Protein AF-S3IH29-F1 (afdb_monomer)

Structure (mmCIF, N/CA/C/O backbone):
data_AF-S3IH29-F1
#
_entry.id   AF-S3IH29-F1
#
loop_
_atom_site.group_PDB
_atom_site.id
_atom_site.type_symbol
_atom_site.label_atom_id
_atom_site.label_alt_id
_atom_site.label_comp_id
_atom_site.label_asym_id
_atom_site.label_entity_id
_atom_site.label_seq_id
_atom_site.pdbx_PDB_ins_code
_atom_site.Cartn_x
_atom_site.Cartn_y
_atom_site.Cartn_z
_atom_site.occupancy
_atom_site.B_iso_or_equiv
_atom_site.auth_seq_id
_atom_site.auth_comp_id
_atom_site.auth_asym_id
_atom_site.auth_atom_id
_atom_site.pdbx_PDB_model_num
ATOM 1 N N . MET A 1 1 ? -9.102 35.732 -25.781 1.00 63.81 1 MET A N 1
ATOM 2 C CA . MET A 1 1 ? -8.458 37.047 -25.904 1.00 63.81 1 MET A CA 1
ATOM 3 C C . MET A 1 1 ? -8.592 37.808 -24.612 1.00 63.81 1 MET A C 1
ATOM 5 O O . MET A 1 1 ? -9.681 38.266 -24.286 1.00 63.81 1 MET A O 1
ATOM 9 N N . ASP A 1 2 ? -7.473 37.932 -23.915 1.00 75.19 2 ASP A N 1
ATOM 10 C CA . ASP A 1 2 ? -7.326 38.825 -22.772 1.00 75.19 2 ASP A CA 1
ATOM 11 C C . ASP A 1 2 ? -6.662 40.125 -23.236 1.00 75.19 2 ASP A C 1
ATOM 13 O O . ASP A 1 2 ? -6.016 40.167 -24.288 1.00 75.19 2 ASP A O 1
ATOM 17 N N . THR A 1 3 ? -6.851 41.207 -22.480 1.00 81.62 3 THR A N 1
ATOM 18 C CA . THR A 1 3 ? -6.328 42.535 -22.833 1.00 81.62 3 THR A CA 1
ATOM 19 C C . THR A 1 3 ? -5.625 43.159 -21.639 1.00 81.62 3 THR A C 1
ATOM 21 O O . THR A 1 3 ? -6.224 43.286 -20.576 1.00 81.62 3 THR A O 1
ATOM 24 N N . ILE A 1 4 ? -4.378 43.591 -21.826 1.00 70.81 4 ILE A N 1
ATOM 25 C CA . ILE A 1 4 ? -3.686 44.472 -20.876 1.00 70.81 4 ILE A CA 1
ATOM 26 C C . ILE A 1 4 ? -3.813 45.898 -21.407 1.00 70.81 4 ILE A C 1
ATOM 28 O O . ILE A 1 4 ? -3.369 46.170 -22.523 1.00 70.81 4 ILE A O 1
ATOM 32 N N . THR A 1 5 ? -4.425 46.789 -20.630 1.00 84.56 5 THR A N 1
ATOM 33 C CA . THR A 1 5 ? -4.609 48.210 -20.967 1.00 84.56 5 THR A CA 1
ATOM 34 C C . THR A 1 5 ? -3.599 49.094 -20.232 1.00 84.56 5 THR A C 1
ATOM 36 O O . THR A 1 5 ? -2.831 48.618 -19.396 1.00 84.56 5 THR A O 1
ATOM 39 N N . ASP A 1 6 ? -3.581 50.386 -20.566 1.00 80.25 6 ASP A N 1
ATOM 40 C CA . ASP A 1 6 ? -2.827 51.430 -19.851 1.00 80.25 6 ASP A CA 1
ATOM 41 C C . ASP A 1 6 ? -1.300 51.241 -19.817 1.00 80.25 6 ASP A C 1
ATOM 43 O O . ASP A 1 6 ? -0.602 51.741 -18.933 1.00 80.25 6 ASP A O 1
ATOM 47 N N . ILE A 1 7 ? -0.739 50.556 -20.816 1.00 80.56 7 ILE A N 1
ATOM 48 C CA . ILE A 1 7 ? 0.702 50.313 -20.894 1.00 80.56 7 ILE A CA 1
ATOM 49 C C . ILE A 1 7 ? 1.407 51.586 -21.373 1.00 80.56 7 ILE A C 1
ATOM 51 O O . ILE A 1 7 ? 1.210 52.039 -22.500 1.00 80.56 7 ILE A O 1
ATOM 55 N N . GLY A 1 8 ? 2.279 52.154 -20.542 1.00 79.81 8 GLY A N 1
ATOM 56 C CA . GLY A 1 8 ? 3.099 53.305 -20.925 1.00 79.81 8 GLY A CA 1
ATOM 57 C C . GLY A 1 8 ? 4.077 52.988 -22.067 1.00 79.81 8 GLY A C 1
ATOM 58 O O . GLY A 1 8 ? 4.602 51.878 -22.174 1.00 79.81 8 GLY A O 1
ATOM 59 N N . LYS A 1 9 ? 4.379 53.986 -22.908 1.00 80.19 9 LYS A N 1
ATOM 60 C CA . LYS A 1 9 ? 5.232 53.840 -24.106 1.00 80.19 9 LYS A CA 1
ATOM 61 C C . LYS A 1 9 ? 6.611 53.223 -23.838 1.00 80.19 9 LYS A C 1
ATOM 63 O O . LYS A 1 9 ? 7.104 52.450 -24.653 1.00 80.19 9 LYS A O 1
ATOM 68 N N . THR A 1 10 ? 7.230 53.536 -22.702 1.00 78.81 10 THR A N 1
ATOM 69 C CA . THR A 1 10 ? 8.535 52.981 -22.297 1.00 78.81 10 THR A CA 1
ATOM 70 C C . THR A 1 10 ? 8.442 51.549 -21.765 1.00 78.81 10 THR A C 1
ATOM 72 O O . THR A 1 10 ? 9.434 50.825 -21.789 1.00 78.81 10 THR A O 1
ATOM 75 N N . SER A 1 11 ? 7.259 51.116 -21.326 1.00 68.38 11 SER A N 1
ATOM 76 C CA . SER A 1 11 ? 7.006 49.789 -20.751 1.00 68.38 11 SER A CA 1
ATOM 77 C C . SER A 1 11 ? 6.517 48.770 -21.782 1.00 68.38 11 SER A C 1
ATOM 79 O O . SER A 1 11 ? 6.642 47.568 -21.549 1.00 68.38 11 SER A O 1
ATOM 81 N N . LEU A 1 12 ? 6.011 49.226 -22.935 1.00 79.38 12 LEU A N 1
ATOM 82 C CA . LEU A 1 12 ? 5.439 48.362 -23.972 1.00 79.38 12 LEU A CA 1
ATOM 83 C C . LEU A 1 12 ? 6.404 47.260 -24.425 1.00 79.38 12 LEU A C 1
ATOM 85 O O . LEU A 1 12 ? 6.018 46.097 -24.480 1.00 79.38 12 LEU A O 1
ATOM 89 N N . ALA A 1 13 ? 7.669 47.594 -24.687 1.00 78.06 13 ALA A N 1
ATOM 90 C CA . ALA A 1 13 ? 8.662 46.610 -25.123 1.00 78.06 13 ALA A CA 1
ATOM 91 C C . ALA A 1 13 ? 8.884 45.491 -24.085 1.00 78.06 13 ALA A C 1
ATOM 93 O O . ALA A 1 13 ? 9.012 44.326 -24.456 1.00 78.06 13 ALA A O 1
ATOM 94 N N . GLY A 1 14 ? 8.872 45.831 -22.791 1.00 70.50 14 GLY A N 1
ATOM 95 C CA . GLY A 1 14 ? 8.996 44.859 -21.703 1.00 70.50 14 GLY A CA 1
ATOM 96 C C . GLY A 1 14 ? 7.775 43.948 -21.588 1.00 70.50 14 GLY A C 1
ATOM 97 O O . GLY A 1 14 ? 7.928 42.738 -21.438 1.00 70.50 14 GLY A O 1
ATOM 98 N N . VAL A 1 15 ? 6.566 44.503 -21.735 1.00 71.06 15 VAL A N 1
ATOM 99 C CA . VAL A 1 15 ? 5.321 43.716 -21.715 1.00 71.06 15 VAL A CA 1
ATOM 100 C C . VAL A 1 15 ? 5.258 42.760 -22.909 1.00 71.06 15 VAL A C 1
ATOM 102 O O . VAL A 1 15 ? 4.949 41.584 -22.733 1.00 71.06 15 VAL A O 1
ATOM 105 N N . LEU A 1 16 ? 5.627 43.209 -24.112 1.00 76.88 16 LEU A N 1
ATOM 106 C CA . LEU A 1 16 ? 5.657 42.346 -25.298 1.00 76.88 16 LEU A CA 1
ATOM 107 C C . LEU A 1 16 ? 6.709 41.234 -25.178 1.00 76.88 16 LEU A C 1
ATOM 109 O O . LEU A 1 16 ? 6.442 40.100 -25.571 1.00 76.88 16 LEU A O 1
ATOM 113 N N . ALA A 1 17 ? 7.875 41.527 -24.593 1.00 66.94 17 ALA A N 1
ATOM 114 C CA . ALA A 1 17 ? 8.899 40.521 -24.324 1.00 66.94 17 ALA A CA 1
ATOM 115 C C . ALA A 1 17 ? 8.427 39.478 -23.296 1.00 66.94 17 ALA A C 1
ATOM 117 O O . ALA A 1 17 ? 8.647 38.285 -23.499 1.00 66.94 17 ALA A O 1
ATOM 118 N N . ALA A 1 18 ? 7.731 39.901 -22.236 1.00 57.53 18 ALA A N 1
ATOM 119 C CA . ALA A 1 18 ? 7.162 38.996 -21.239 1.00 57.53 18 ALA A CA 1
ATOM 120 C C . ALA A 1 18 ? 6.065 38.095 -21.834 1.00 57.53 18 ALA A C 1
ATOM 122 O O . ALA A 1 18 ? 6.072 36.885 -21.605 1.00 57.53 18 ALA A O 1
ATOM 123 N N . LEU A 1 19 ? 5.174 38.650 -22.665 1.00 72.31 19 LEU A N 1
ATOM 124 C CA . LEU A 1 19 ? 4.153 37.877 -23.384 1.00 72.31 19 LEU A CA 1
ATOM 125 C C . LEU A 1 19 ? 4.789 36.873 -24.361 1.00 72.31 19 LEU A C 1
ATOM 127 O O . LEU A 1 19 ? 4.367 35.717 -24.419 1.00 72.31 19 LEU A O 1
ATOM 131 N N . ALA A 1 20 ? 5.851 37.272 -25.069 1.00 69.94 20 ALA A N 1
ATOM 132 C CA . ALA A 1 20 ? 6.604 36.385 -25.954 1.00 69.94 20 ALA A CA 1
ATOM 133 C C . ALA A 1 20 ? 7.334 35.267 -25.184 1.00 69.94 20 ALA A C 1
ATOM 135 O O . ALA A 1 20 ? 7.320 34.113 -25.615 1.00 69.94 20 ALA A O 1
ATOM 136 N N . GLN A 1 21 ? 7.922 35.573 -24.022 1.00 55.19 21 GLN A N 1
ATOM 137 C CA . GLN A 1 21 ? 8.566 34.584 -23.150 1.00 55.19 21 GLN A CA 1
ATOM 138 C C . GLN A 1 21 ? 7.551 33.582 -22.579 1.00 55.19 21 GLN A C 1
ATOM 140 O O . GLN A 1 21 ? 7.848 32.392 -22.480 1.00 55.19 21 GLN A O 1
ATOM 145 N N . ALA A 1 22 ? 6.331 34.041 -22.294 1.00 51.62 22 ALA A N 1
ATOM 146 C CA . ALA A 1 22 ? 5.196 33.204 -21.912 1.00 51.62 22 ALA A CA 1
ATOM 147 C C . ALA A 1 22 ? 4.525 32.483 -23.103 1.00 51.62 22 ALA A C 1
ATOM 149 O O . ALA A 1 22 ? 3.502 31.824 -22.926 1.00 51.62 22 ALA A O 1
ATOM 150 N N . LYS A 1 23 ? 5.094 32.591 -24.314 1.00 72.75 23 LYS A N 1
ATOM 151 C CA . LYS A 1 23 ? 4.582 32.021 -25.573 1.00 72.75 23 LYS A CA 1
ATOM 152 C C . LYS A 1 23 ? 3.152 32.451 -25.933 1.00 72.75 23 LYS A C 1
ATOM 154 O O . LYS A 1 23 ? 2.499 31.769 -26.717 1.00 72.75 23 LYS A O 1
ATOM 159 N N . MET A 1 24 ? 2.659 33.568 -25.402 1.00 70.19 24 MET A N 1
ATOM 160 C CA . MET A 1 24 ? 1.320 34.081 -25.703 1.00 70.19 24 MET A CA 1
ATOM 161 C C . MET A 1 24 ? 1.285 34.694 -27.105 1.00 70.19 24 MET A C 1
ATOM 163 O O . MET A 1 24 ? 2.219 35.385 -27.522 1.00 70.19 24 MET A O 1
ATOM 167 N N . LYS A 1 25 ? 0.204 34.449 -27.854 1.00 79.75 25 LYS A N 1
ATOM 168 C CA . LYS A 1 25 ? 0.059 34.981 -29.211 1.00 79.75 25 LYS A CA 1
ATOM 169 C C . LYS A 1 25 ? -0.553 36.372 -29.130 1.00 79.75 25 LYS A C 1
ATOM 171 O O . LYS A 1 25 ? -1.717 36.520 -28.779 1.00 79.75 25 LYS A O 1
ATOM 176 N N . ILE A 1 26 ? 0.226 37.394 -29.464 1.00 78.31 26 ILE A N 1
ATOM 177 C CA . ILE A 1 26 ? -0.273 38.772 -29.499 1.00 78.31 26 ILE A CA 1
ATOM 178 C C . ILE A 1 26 ? -1.282 38.900 -30.647 1.00 78.31 26 ILE A C 1
ATOM 180 O O . ILE A 1 26 ? -0.977 38.554 -31.789 1.00 78.31 26 ILE A O 1
ATOM 184 N N . GLY A 1 27 ? -2.488 39.360 -30.319 1.00 80.38 27 GLY A N 1
ATOM 185 C CA . GLY A 1 27 ? -3.599 39.549 -31.247 1.00 80.38 27 GLY A CA 1
ATOM 186 C C . GLY A 1 27 ? -3.575 40.937 -31.879 1.00 80.38 27 GLY A C 1
ATOM 187 O O . GLY A 1 27 ? -3.450 41.057 -33.095 1.00 80.38 27 GLY A O 1
ATOM 188 N N . SER A 1 28 ? -3.655 41.994 -31.067 1.00 83.06 28 SER A N 1
ATOM 189 C CA . SER A 1 28 ? -3.533 43.371 -31.557 1.00 83.06 28 SER A CA 1
ATOM 190 C C . SER A 1 28 ? -2.924 44.305 -30.512 1.00 83.06 28 SER A C 1
ATOM 192 O O . SER A 1 28 ? -2.979 44.040 -29.313 1.00 83.06 28 SER A O 1
ATOM 194 N N . ILE A 1 29 ? -2.311 45.393 -30.976 1.00 86.75 29 ILE A N 1
ATOM 195 C CA . ILE A 1 29 ? -1.759 46.452 -30.128 1.00 86.75 29 ILE A CA 1
ATOM 196 C C . ILE A 1 29 ? -2.388 47.759 -30.593 1.00 86.75 29 ILE A C 1
ATOM 198 O O . ILE A 1 29 ? -2.217 48.142 -31.749 1.00 86.75 29 ILE A O 1
ATOM 202 N N . VAL A 1 30 ? -3.116 48.428 -29.705 1.00 88.25 30 VAL A N 1
ATOM 203 C CA . VAL A 1 30 ? -3.826 49.675 -30.003 1.00 88.25 30 VAL A CA 1
ATOM 204 C C . VAL A 1 30 ? -3.206 50.805 -29.193 1.00 88.25 30 VAL A C 1
ATOM 206 O O . VAL A 1 30 ? -3.095 50.702 -27.974 1.00 88.25 30 VAL A O 1
ATOM 209 N N . ASP A 1 31 ? -2.794 51.875 -29.874 1.00 84.75 31 ASP A N 1
ATOM 210 C CA . ASP A 1 31 ? -2.354 53.125 -29.246 1.00 84.75 31 ASP A CA 1
ATOM 211 C C . ASP A 1 31 ? -3.578 54.013 -29.002 1.00 84.75 31 ASP A C 1
ATOM 213 O O . ASP A 1 31 ? -4.286 54.376 -29.944 1.00 84.75 31 ASP A O 1
ATOM 217 N N . ALA A 1 32 ? -3.835 54.341 -27.740 1.00 77.00 32 ALA A N 1
ATOM 218 C CA . ALA A 1 32 ? -4.936 55.193 -27.314 1.00 77.00 32 ALA A CA 1
ATOM 219 C C . ALA A 1 32 ? -4.436 56.584 -26.883 1.00 77.00 32 ALA A C 1
ATOM 221 O O . ALA A 1 32 ? -4.882 57.135 -25.881 1.00 77.00 32 ALA A O 1
ATOM 222 N N . GLY A 1 33 ? -3.496 57.165 -27.635 1.00 65.56 33 GLY A N 1
ATOM 223 C CA . GLY A 1 33 ? -3.058 58.547 -27.433 1.00 65.56 33 GLY A CA 1
ATOM 224 C C . GLY A 1 33 ? -2.045 58.715 -26.300 1.00 65.56 33 GLY A C 1
ATOM 225 O O . GLY A 1 33 ? -2.091 59.711 -25.581 1.00 65.56 33 GLY A O 1
ATOM 226 N N . GLY A 1 34 ? -1.121 57.758 -26.149 1.00 72.56 34 GLY A N 1
ATOM 227 C CA . GLY A 1 34 ? -0.016 57.830 -25.179 1.00 72.56 34 GLY A CA 1
ATOM 228 C C . GLY A 1 34 ? 0.116 56.613 -24.263 1.00 72.56 34 GLY A C 1
ATOM 229 O O . GLY A 1 34 ? 1.178 56.409 -23.667 1.00 72.56 34 GLY A O 1
ATOM 230 N N . THR A 1 35 ? -0.920 55.777 -24.203 1.00 77.94 35 THR A N 1
ATOM 231 C CA . THR A 1 35 ? -0.903 54.452 -23.577 1.00 77.94 35 THR A CA 1
ATOM 232 C C . THR A 1 35 ? -1.354 53.392 -24.576 1.00 77.94 35 THR A C 1
ATOM 234 O O . THR A 1 35 ? -2.128 53.655 -25.498 1.00 77.94 35 THR A O 1
ATOM 237 N N . TYR A 1 36 ? -0.835 52.180 -24.409 1.00 83.94 36 TYR A N 1
ATOM 238 C CA . TYR A 1 36 ? -1.087 51.054 -25.294 1.00 83.94 36 TYR A CA 1
ATOM 239 C C . TYR A 1 36 ? -1.992 50.033 -24.617 1.00 83.94 36 TYR A C 1
ATOM 241 O O . TYR A 1 36 ? -1.851 49.751 -23.427 1.00 83.94 36 TYR A O 1
ATOM 249 N N . SER A 1 37 ? -2.884 49.441 -25.405 1.00 84.00 37 SER A N 1
ATOM 250 C CA . SER A 1 37 ? -3.622 48.240 -25.028 1.00 84.00 37 SER A CA 1
ATOM 251 C C . SER A 1 37 ? -3.187 47.078 -25.908 1.00 84.00 37 SER A C 1
ATOM 253 O O . SER A 1 37 ? -3.214 47.182 -27.133 1.00 84.00 37 SER A O 1
ATOM 255 N N . VAL A 1 38 ? -2.770 45.977 -25.290 1.00 80.50 38 VAL A N 1
ATOM 256 C CA . VAL A 1 38 ? -2.315 44.768 -25.981 1.00 80.50 38 VAL A CA 1
ATOM 257 C C . VAL A 1 38 ? -3.331 43.663 -25.732 1.00 80.50 38 VAL A C 1
ATOM 259 O O . VAL A 1 38 ? -3.489 43.205 -24.601 1.00 80.50 38 VAL A O 1
ATOM 262 N N . THR A 1 39 ? -4.009 43.226 -26.790 1.00 81.69 39 THR A N 1
ATOM 263 C CA . THR A 1 39 ? -4.812 41.998 -26.788 1.00 81.69 39 THR A CA 1
ATOM 264 C C . THR A 1 39 ? -3.919 40.820 -27.122 1.00 81.69 39 THR A C 1
ATOM 266 O O . THR A 1 39 ? -3.139 40.873 -28.075 1.00 81.69 39 THR A O 1
ATOM 269 N N . TYR A 1 40 ? -4.055 39.734 -26.379 1.00 77.62 40 TYR A N 1
ATOM 270 C CA . TYR A 1 40 ? -3.342 38.492 -26.634 1.00 77.62 40 TYR A CA 1
ATOM 271 C C . TYR A 1 40 ? -4.249 37.293 -26.381 1.00 77.62 40 TYR A C 1
ATOM 273 O O . TYR A 1 40 ? -5.205 37.338 -25.606 1.00 77.62 40 TYR A O 1
ATOM 281 N N . ASP A 1 41 ? -3.931 36.203 -27.060 1.00 70.00 41 ASP A N 1
ATOM 282 C CA . ASP A 1 41 ? -4.487 34.899 -26.778 1.00 70.00 41 ASP A CA 1
ATOM 283 C C . ASP A 1 41 ? -3.474 34.083 -25.992 1.00 70.00 41 ASP A C 1
ATOM 285 O O . ASP A 1 41 ? -2.291 33.988 -26.347 1.00 70.00 41 ASP A O 1
ATOM 289 N N . LEU A 1 42 ? -3.966 33.462 -24.922 1.00 53.38 42 LEU A N 1
ATOM 290 C CA . LEU A 1 42 ? -3.279 32.342 -24.305 1.00 53.38 42 LEU A CA 1
ATOM 291 C C . LEU A 1 42 ? -2.994 31.332 -25.415 1.00 53.38 42 LEU A C 1
ATOM 293 O O . LEU A 1 42 ? -3.878 31.035 -26.223 1.00 53.38 42 LEU A O 1
ATOM 297 N N . ALA A 1 43 ? -1.750 30.862 -25.500 1.00 48.50 43 ALA A N 1
ATOM 298 C CA . ALA A 1 43 ? -1.385 29.870 -26.495 1.00 48.50 43 ALA A CA 1
ATOM 299 C C . ALA A 1 43 ? -2.363 28.698 -26.389 1.00 48.50 43 ALA A C 1
ATOM 301 O O . ALA A 1 43 ? -2.382 27.999 -25.377 1.00 48.50 43 ALA A O 1
ATOM 302 N N . GLN A 1 44 ? -3.181 28.496 -27.423 1.00 38.72 44 GLN A N 1
ATOM 303 C CA . GLN A 1 44 ? -3.902 27.246 -27.563 1.00 38.72 44 GLN A CA 1
ATOM 304 C C . GLN A 1 44 ? -2.840 26.159 -27.649 1.00 38.72 44 GLN A C 1
ATOM 306 O O . GLN A 1 44 ? -1.998 26.168 -28.552 1.00 38.72 44 GLN A O 1
ATOM 311 N N . SER A 1 45 ? -2.857 25.258 -26.673 1.00 33.06 45 SER A N 1
ATOM 312 C CA . SER A 1 45 ? -2.154 23.995 -26.750 1.00 33.06 45 SER A CA 1
ATOM 313 C C . SER A 1 45 ? -2.683 23.261 -27.978 1.00 33.06 45 SER A C 1
ATOM 315 O O . SER A 1 45 ? -3.717 22.601 -27.956 1.00 33.06 45 SER A O 1
ATOM 317 N N . SER A 1 46 ? -1.978 23.413 -29.097 1.00 29.69 46 SER A N 1
ATOM 318 C CA . SER A 1 46 ? -2.110 22.519 -30.234 1.00 29.69 46 SER A CA 1
ATOM 319 C C . SER A 1 46 ? -1.644 21.147 -29.756 1.00 29.69 46 SER A C 1
ATOM 321 O O . SER A 1 46 ? -0.447 20.866 -29.655 1.00 29.69 46 SER A O 1
ATOM 323 N N . SER A 1 47 ? -2.620 20.347 -29.352 1.00 33.69 47 SER A N 1
ATOM 324 C CA . SER A 1 47 ? -2.491 18.969 -28.929 1.00 33.69 47 SER A CA 1
ATOM 325 C C . SER A 1 47 ? -1.998 18.120 -30.098 1.00 33.69 47 SER A C 1
ATOM 327 O O . SER A 1 47 ? -2.768 17.820 -30.999 1.00 33.69 47 SER A O 1
ATOM 329 N N . ASP A 1 48 ? -0.734 17.716 -30.047 1.00 27.41 48 ASP A N 1
ATOM 330 C CA . ASP A 1 48 ? -0.270 16.428 -30.591 1.00 27.41 48 ASP A CA 1
ATOM 331 C C . ASP A 1 48 ? 0.767 15.803 -29.646 1.00 27.41 48 ASP A C 1
ATOM 333 O O . ASP A 1 48 ? 1.831 15.296 -29.998 1.00 27.41 48 ASP A O 1
ATOM 337 N N . GLY A 1 49 ? 0.419 15.868 -28.369 1.00 26.28 49 GLY A N 1
ATOM 338 C CA . GLY A 1 49 ? 1.069 15.181 -27.276 1.00 26.28 49 GLY A CA 1
ATOM 339 C C . GLY A 1 49 ? 0.071 15.202 -26.142 1.00 26.28 49 GLY A C 1
ATOM 340 O O . GLY A 1 49 ? -0.043 16.215 -25.460 1.00 26.28 49 GLY A O 1
ATOM 341 N N . ALA A 1 50 ? -0.707 14.129 -26.002 1.00 27.06 50 ALA A N 1
ATOM 342 C CA . ALA A 1 50 ? -1.553 13.929 -24.838 1.00 27.06 50 ALA A CA 1
ATOM 343 C C . ALA A 1 50 ? -0.663 14.064 -23.595 1.00 27.06 50 ALA A C 1
ATOM 345 O O . ALA A 1 50 ? 0.145 13.187 -23.286 1.00 27.06 50 ALA A O 1
ATOM 346 N N . SER A 1 51 ? -0.746 15.223 -22.947 1.00 25.72 51 SER A N 1
ATOM 347 C CA . SER A 1 51 ? -0.120 15.469 -21.665 1.00 25.72 51 SER A CA 1
ATOM 348 C C . SER A 1 51 ? -0.854 14.581 -20.675 1.00 25.72 51 SER A C 1
ATOM 350 O O . SER A 1 51 ? -2.012 14.833 -20.353 1.00 25.72 51 SER A O 1
ATOM 352 N N . LEU A 1 52 ? -0.174 13.541 -20.192 1.00 27.27 52 LEU A N 1
ATOM 353 C CA . LEU A 1 52 ? -0.634 12.639 -19.129 1.00 27.27 52 LEU A CA 1
ATOM 354 C C . LEU A 1 52 ? -1.028 13.379 -17.830 1.00 27.27 52 LEU A C 1
ATOM 356 O O . LEU A 1 52 ? -1.455 12.737 -16.878 1.00 27.27 52 LEU A O 1
ATOM 360 N N . SER A 1 53 ? -0.878 14.709 -17.778 1.00 28.45 53 SER A N 1
ATOM 361 C CA . SER A 1 53 ? -1.109 15.542 -16.604 1.00 28.45 53 SER A CA 1
ATOM 362 C C . SER A 1 53 ? -2.522 16.124 -16.478 1.00 28.45 53 SER A C 1
ATOM 364 O O . SER A 1 53 ? -2.903 16.458 -15.363 1.00 28.45 53 SER A O 1
ATOM 366 N N . GLU A 1 54 ? -3.306 16.261 -17.555 1.00 25.09 54 GLU A N 1
ATOM 367 C CA . GLU A 1 54 ? -4.683 16.807 -17.466 1.00 25.09 54 GLU A CA 1
ATOM 368 C C . GLU A 1 54 ? -5.738 15.726 -17.173 1.00 25.09 54 GLU A C 1
ATOM 370 O O . GLU A 1 54 ? -6.893 16.023 -16.882 1.00 25.09 54 GLU A O 1
ATOM 375 N N . THR A 1 55 ? -5.325 14.458 -17.183 1.00 28.11 55 THR A N 1
ATOM 376 C CA . THR A 1 55 ? -6.103 13.305 -16.703 1.00 28.11 55 THR A CA 1
ATOM 377 C C . THR A 1 55 ? -5.804 12.960 -15.243 1.00 28.11 55 THR A C 1
ATOM 379 O O . THR A 1 55 ? -6.330 11.972 -14.733 1.00 28.11 55 THR A O 1
ATOM 382 N N . LEU A 1 56 ? -4.943 13.731 -14.568 1.00 27.64 56 LEU A N 1
ATOM 383 C CA . LEU A 1 56 ? -4.615 13.498 -13.166 1.00 27.64 56 LEU A CA 1
ATOM 384 C C . LEU A 1 56 ? -5.695 14.130 -12.280 1.00 27.64 56 LEU A C 1
ATOM 386 O O . LEU A 1 56 ? -5.912 15.341 -12.355 1.00 27.64 56 LEU A O 1
ATOM 390 N N . PRO A 1 57 ? -6.389 13.340 -11.445 1.00 29.77 57 PRO A N 1
ATOM 391 C CA . PRO A 1 57 ? -7.377 13.880 -10.528 1.00 29.77 57 PRO A CA 1
ATOM 392 C C . PRO A 1 57 ? -6.701 14.861 -9.559 1.00 29.77 57 PRO A C 1
ATOM 394 O O . PRO A 1 57 ? -5.751 14.518 -8.861 1.00 29.77 57 PRO A O 1
ATOM 397 N N . SER A 1 58 ? -7.218 16.090 -9.503 1.00 30.08 58 SER A N 1
ATOM 398 C CA . SER A 1 58 ? -6.819 17.147 -8.557 1.00 30.08 58 SER A CA 1
ATOM 399 C C . SER A 1 58 ? -7.348 16.917 -7.134 1.00 30.08 58 SER A C 1
ATOM 401 O O . SER A 1 58 ? -7.192 17.756 -6.251 1.00 30.08 58 SER A O 1
ATOM 403 N N . THR A 1 59 ? -7.991 15.772 -6.914 1.00 32.31 59 THR A N 1
ATOM 404 C CA . THR A 1 59 ? -8.441 15.259 -5.620 1.00 32.31 59 THR A CA 1
ATOM 405 C C . THR A 1 59 ? -7.742 13.920 -5.371 1.00 32.31 59 THR A C 1
ATOM 407 O O . THR A 1 59 ? -7.587 13.156 -6.329 1.00 32.31 59 THR A O 1
ATOM 410 N N . PRO A 1 60 ? -7.329 13.604 -4.124 1.00 36.28 60 PRO A N 1
ATOM 411 C CA . PRO A 1 60 ? -6.735 12.309 -3.794 1.00 36.28 60 PRO A CA 1
ATOM 412 C C . PRO A 1 60 ? -7.595 11.178 -4.379 1.00 36.28 60 PRO A C 1
ATOM 414 O O . PRO A 1 60 ? -8.823 11.251 -4.280 1.00 36.28 60 PRO A O 1
ATOM 417 N N . PRO A 1 61 ? -7.006 10.147 -5.007 1.00 43.16 61 PRO A N 1
ATOM 418 C CA . PRO A 1 61 ? -7.687 9.338 -6.024 1.00 43.16 61 PRO A CA 1
ATOM 419 C C . PRO A 1 61 ? -8.790 8.398 -5.502 1.00 43.16 61 PRO A C 1
ATOM 421 O O . PRO A 1 61 ? -9.266 7.534 -6.231 1.00 43.16 61 PRO A O 1
ATOM 424 N N . VAL A 1 62 ? -9.222 8.526 -4.251 1.00 52.19 62 VAL A N 1
ATOM 425 C CA . VAL A 1 62 ? -10.063 7.536 -3.574 1.00 52.19 62 VAL A CA 1
ATOM 426 C C . VAL A 1 62 ? -11.254 8.191 -2.878 1.00 52.19 62 VAL A C 1
ATOM 428 O O . VAL A 1 62 ? -11.460 8.062 -1.674 1.00 52.19 62 VAL A O 1
ATOM 431 N N . ALA A 1 63 ? -12.111 8.843 -3.667 1.00 51.56 63 ALA A N 1
ATOM 432 C CA . ALA A 1 63 ? -13.368 9.432 -3.191 1.00 51.56 63 ALA A CA 1
ATOM 433 C C . ALA A 1 63 ? -14.293 8.421 -2.469 1.00 51.56 63 ALA A C 1
ATOM 435 O O . ALA A 1 63 ? -15.136 8.823 -1.672 1.00 51.56 63 ALA A O 1
ATOM 436 N N . ASN A 1 64 ? -14.122 7.106 -2.688 1.00 58.81 64 ASN A N 1
ATOM 437 C CA . ASN A 1 64 ? -14.881 6.062 -1.987 1.00 58.81 64 ASN A CA 1
ATOM 438 C C . ASN A 1 64 ? -14.166 5.454 -0.755 1.00 58.81 64 ASN A C 1
ATOM 440 O O . ASN A 1 64 ? -14.687 4.528 -0.126 1.00 58.81 64 ASN A O 1
ATOM 444 N N . MET A 1 65 ? -12.953 5.896 -0.390 1.00 63.09 65 MET A N 1
ATOM 445 C CA . MET A 1 65 ? -12.273 5.339 0.792 1.00 63.09 65 MET A CA 1
ATOM 446 C C . MET A 1 65 ? -12.818 5.882 2.113 1.00 63.09 65 MET A C 1
ATOM 448 O O . MET A 1 65 ? -12.977 5.089 3.042 1.00 63.09 65 MET A O 1
ATOM 452 N N . ASP A 1 66 ? -13.222 7.152 2.140 1.00 72.38 66 ASP A N 1
ATOM 453 C CA . ASP A 1 66 ? -13.856 7.825 3.285 1.00 72.38 66 ASP A CA 1
ATOM 454 C C . ASP A 1 66 ? -15.375 7.600 3.397 1.00 72.38 66 ASP A C 1
ATOM 456 O O . ASP A 1 66 ? -16.032 8.169 4.269 1.00 72.38 66 ASP A O 1
ATOM 460 N N . SER A 1 67 ? -15.947 6.767 2.525 1.00 78.62 67 SER A N 1
ATOM 461 C CA . SER A 1 67 ? -17.373 6.448 2.531 1.00 78.62 67 SER A CA 1
ATOM 462 C C . SER A 1 67 ? -17.659 5.143 3.287 1.00 78.62 67 SER A C 1
ATOM 464 O O . SER A 1 67 ? -16.923 4.161 3.120 1.00 78.62 67 SER A O 1
ATOM 466 N N . PRO A 1 68 ? -18.765 5.078 4.057 1.00 78.94 68 PRO A N 1
ATOM 467 C CA . PRO A 1 68 ? -19.256 3.829 4.634 1.00 78.94 68 PRO A CA 1
ATOM 468 C C . PRO A 1 68 ? -19.797 2.852 3.579 1.00 78.94 68 PRO A C 1
ATOM 470 O O . PRO A 1 68 ? -19.960 1.668 3.875 1.00 78.94 68 PRO A O 1
ATOM 473 N N . ALA A 1 69 ? -20.108 3.324 2.367 1.00 82.31 69 ALA A N 1
ATOM 474 C CA . ALA A 1 69 ? -20.687 2.489 1.324 1.00 82.31 69 ALA A CA 1
ATOM 475 C C . ALA A 1 69 ? -19.663 1.473 0.776 1.00 82.31 69 ALA A C 1
ATOM 477 O O . ALA A 1 69 ? -18.486 1.806 0.598 1.00 82.31 69 ALA A O 1
ATOM 478 N N . PRO A 1 70 ? -20.087 0.232 0.472 1.00 78.88 70 PRO A N 1
ATOM 479 C CA . PRO A 1 70 ? -19.232 -0.704 -0.240 1.00 78.88 70 PRO A CA 1
ATOM 480 C C . PRO A 1 70 ? -18.918 -0.184 -1.655 1.00 78.88 70 PRO A C 1
ATOM 482 O O . PRO A 1 70 ? -19.681 0.615 -2.210 1.00 78.88 70 PRO A O 1
ATOM 485 N N . PRO A 1 71 ? -17.816 -0.645 -2.272 1.00 79.12 71 PRO A N 1
ATOM 486 C CA . PRO A 1 71 ? -17.558 -0.391 -3.684 1.00 79.12 71 PRO A CA 1
ATOM 487 C C . PRO A 1 71 ? -18.740 -0.843 -4.558 1.00 79.12 71 PRO A C 1
ATOM 489 O O . PRO A 1 71 ? -19.354 -1.874 -4.262 1.00 79.12 71 PRO A O 1
ATOM 492 N N . PRO A 1 72 ? -19.071 -0.108 -5.635 1.00 79.88 72 PRO A N 1
ATOM 493 C CA . PRO A 1 72 ? -20.126 -0.521 -6.552 1.00 79.88 72 PRO A CA 1
ATOM 494 C C . PRO A 1 72 ? -19.783 -1.874 -7.188 1.00 79.88 72 PRO A C 1
ATOM 496 O O . PRO A 1 72 ? -18.619 -2.172 -7.459 1.00 79.88 72 PRO A O 1
ATOM 499 N N . ALA A 1 73 ? -20.802 -2.695 -7.449 1.00 80.62 73 ALA A N 1
ATOM 500 C CA . ALA A 1 73 ? -20.616 -3.987 -8.102 1.00 80.62 73 ALA A CA 1
ATOM 501 C C . ALA A 1 73 ? -20.098 -3.833 -9.546 1.00 80.62 73 ALA A C 1
ATOM 503 O O . ALA A 1 73 ? -20.389 -2.848 -10.226 1.00 80.62 73 ALA A O 1
ATOM 504 N N . GLY A 1 74 ? -19.364 -4.839 -10.030 1.00 81.38 74 GLY A N 1
ATOM 505 C CA . GLY A 1 74 ? -18.866 -4.917 -11.407 1.00 81.38 74 GLY A CA 1
ATOM 506 C C . GLY A 1 74 ? -17.344 -5.014 -11.504 1.00 81.38 74 GLY A C 1
ATOM 507 O O . GLY A 1 74 ? -16.643 -5.042 -10.493 1.00 81.38 74 GLY A O 1
ATOM 508 N N . ALA A 1 75 ? -16.841 -5.079 -12.739 1.00 82.44 75 ALA A N 1
ATOM 509 C CA . ALA A 1 75 ? -15.407 -5.044 -13.008 1.00 82.44 75 ALA A CA 1
ATOM 510 C C . ALA A 1 75 ? -14.808 -3.701 -12.569 1.00 82.44 75 ALA A C 1
ATOM 512 O O . ALA A 1 75 ? -15.477 -2.667 -12.627 1.00 82.44 75 ALA A O 1
ATOM 513 N N . HIS A 1 76 ? -13.552 -3.722 -12.133 1.00 83.94 76 HIS A N 1
ATOM 514 C CA . HIS A 1 76 ? -12.820 -2.505 -11.811 1.00 83.94 76 HIS A CA 1
ATOM 515 C C . HIS A 1 76 ? -12.596 -1.650 -13.070 1.00 83.94 76 HIS A C 1
ATOM 517 O O . HIS A 1 76 ? -12.538 -2.150 -14.194 1.00 83.94 76 HIS A O 1
ATOM 523 N N . GLY A 1 77 ? -12.489 -0.340 -12.868 1.00 86.00 77 GLY A N 1
ATOM 524 C CA . GLY A 1 77 ? -12.018 0.601 -13.876 1.00 86.00 77 GLY A CA 1
ATOM 525 C C . GLY A 1 77 ? -10.486 0.677 -13.900 1.00 86.00 77 GLY A C 1
ATOM 526 O O . GLY A 1 77 ? -9.812 -0.206 -13.357 1.00 86.00 77 GLY A O 1
ATOM 527 N N . PRO A 1 78 ? -9.926 1.742 -14.500 1.00 87.50 78 PRO A N 1
ATOM 528 C CA . PRO A 1 78 ? -8.501 2.035 -14.416 1.00 87.50 78 PRO A CA 1
ATOM 529 C C . PRO A 1 78 ? -8.043 2.138 -12.960 1.00 87.50 78 PRO A C 1
ATOM 531 O O . PRO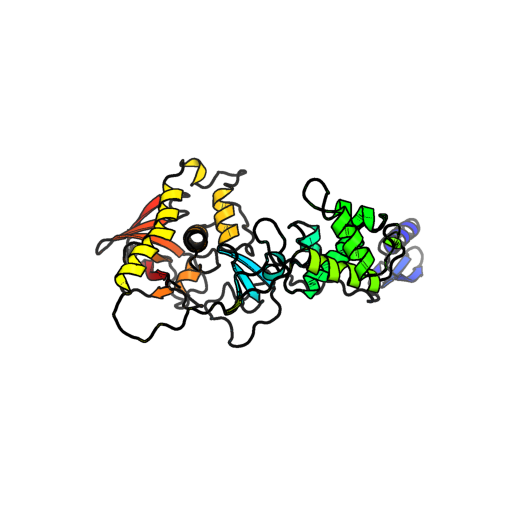 A 1 78 ? -8.668 2.825 -12.145 1.00 87.50 78 PRO A O 1
ATOM 534 N N . PHE A 1 79 ? -6.952 1.448 -12.635 1.00 89.69 79 PHE A N 1
ATOM 535 C CA . PHE A 1 79 ? -6.375 1.510 -11.301 1.00 89.69 79 PHE A CA 1
ATOM 536 C C . PHE A 1 79 ? -5.716 2.861 -11.067 1.00 89.69 79 PHE A C 1
ATOM 538 O O . PHE A 1 79 ? -5.021 3.392 -11.927 1.00 89.69 79 PHE A O 1
ATOM 545 N N . VAL A 1 80 ? -5.924 3.396 -9.873 1.00 84.94 80 VAL A N 1
ATOM 546 C CA . VAL A 1 80 ? -5.394 4.702 -9.457 1.00 84.94 80 VAL A CA 1
ATOM 547 C C . VAL A 1 80 ? -4.468 4.581 -8.254 1.00 84.94 80 VAL A C 1
ATOM 549 O O . VAL A 1 80 ? -3.769 5.527 -7.908 1.00 84.94 80 VAL A O 1
ATOM 552 N N . HIS A 1 81 ? -4.451 3.409 -7.620 1.00 85.31 81 HIS A N 1
ATOM 553 C CA . HIS A 1 81 ? -3.599 3.108 -6.488 1.00 85.31 81 HIS A CA 1
ATOM 554 C C . HIS A 1 81 ? -3.169 1.643 -6.503 1.00 85.31 81 HIS A C 1
ATOM 556 O O . HIS A 1 81 ? -3.961 0.764 -6.842 1.00 85.31 81 HIS A O 1
ATOM 562 N N . ALA A 1 82 ? -1.928 1.370 -6.104 1.00 89.81 82 ALA A N 1
ATOM 563 C CA . ALA A 1 82 ? -1.481 0.012 -5.839 1.00 89.81 82 ALA A CA 1
ATOM 564 C C . ALA A 1 82 ? -0.443 -0.051 -4.714 1.00 89.81 82 ALA A C 1
ATOM 566 O O . ALA A 1 82 ? 0.356 0.871 -4.532 1.00 89.81 82 ALA A O 1
ATOM 567 N N . ARG A 1 83 ? -0.406 -1.161 -3.972 1.00 86.44 83 ARG A N 1
ATOM 568 C CA . ARG A 1 83 ? 0.616 -1.390 -2.940 1.00 86.44 83 ARG A CA 1
ATOM 569 C C . ARG A 1 83 ? 0.881 -2.864 -2.675 1.00 86.44 83 ARG A C 1
ATOM 571 O O . ARG A 1 83 ? 0.018 -3.714 -2.885 1.00 86.44 83 ARG A O 1
ATOM 578 N N . ALA A 1 84 ? 2.069 -3.157 -2.159 1.00 85.06 84 ALA A N 1
ATOM 579 C CA . ALA A 1 84 ? 2.371 -4.475 -1.619 1.00 85.06 84 ALA A CA 1
ATOM 580 C C . ALA A 1 84 ? 1.613 -4.707 -0.305 1.00 85.06 84 ALA A C 1
ATOM 582 O O . ALA A 1 84 ? 1.665 -3.868 0.592 1.00 85.06 84 ALA A O 1
ATOM 583 N N . ILE A 1 85 ? 0.930 -5.848 -0.202 1.00 77.25 85 ILE A N 1
ATOM 584 C CA . ILE A 1 85 ? 0.156 -6.236 0.993 1.00 77.25 85 ILE A CA 1
ATOM 585 C C . ILE A 1 85 ? 0.666 -7.525 1.651 1.00 77.25 85 ILE A C 1
ATOM 587 O O . ILE A 1 85 ? 0.334 -7.805 2.793 1.00 77.25 85 ILE A O 1
ATOM 591 N N . ALA A 1 86 ? 1.477 -8.314 0.945 1.00 75.69 86 ALA A N 1
ATOM 592 C CA . ALA A 1 86 ? 2.141 -9.508 1.461 1.00 75.69 86 ALA A CA 1
ATOM 593 C C . ALA A 1 86 ? 3.328 -9.866 0.541 1.00 75.69 86 ALA A C 1
ATOM 595 O O . ALA A 1 86 ? 3.466 -9.288 -0.549 1.00 75.69 86 ALA A O 1
ATOM 596 N N . PRO A 1 87 ? 4.208 -10.812 0.924 1.00 82.31 87 PRO A N 1
ATOM 597 C CA . PRO A 1 87 ? 5.270 -11.280 0.044 1.00 82.31 87 PRO A CA 1
ATOM 598 C C . PRO A 1 87 ? 4.722 -11.745 -1.308 1.00 82.31 87 PRO A C 1
ATOM 600 O O . PRO A 1 87 ? 3.920 -12.665 -1.382 1.00 82.31 87 PRO A O 1
ATOM 603 N N . LYS A 1 88 ? 5.206 -11.129 -2.393 1.00 89.56 88 LYS A N 1
ATOM 604 C CA . LYS A 1 88 ? 4.761 -11.412 -3.769 1.00 89.56 88 LYS A CA 1
ATOM 605 C C . LYS A 1 88 ? 3.254 -11.192 -3.998 1.00 89.56 88 LYS A C 1
ATOM 607 O O . LYS A 1 88 ? 2.694 -11.854 -4.869 1.00 89.56 88 LYS A O 1
ATOM 612 N N . THR A 1 89 ? 2.652 -10.225 -3.305 1.00 89.06 89 THR A N 1
ATOM 613 C CA . THR A 1 89 ? 1.225 -9.898 -3.444 1.00 89.06 89 THR A CA 1
ATOM 614 C C . THR A 1 89 ? 1.015 -8.389 -3.502 1.00 89.06 89 THR A C 1
ATOM 616 O O . THR A 1 89 ? 1.378 -7.671 -2.567 1.00 89.06 89 THR A O 1
ATOM 619 N N . ILE A 1 90 ? 0.428 -7.913 -4.602 1.00 91.56 90 ILE A N 1
ATOM 620 C CA . ILE A 1 90 ? 0.085 -6.504 -4.827 1.00 91.56 90 ILE A CA 1
ATOM 621 C C . ILE A 1 90 ? -1.435 -6.361 -4.867 1.00 91.56 90 ILE A C 1
ATOM 623 O O . ILE A 1 90 ? -2.103 -7.116 -5.570 1.00 91.56 90 ILE A O 1
ATOM 627 N N . LEU A 1 91 ? -1.958 -5.384 -4.131 1.00 88.88 91 LEU A N 1
ATOM 628 C CA . LEU A 1 91 ? -3.336 -4.922 -4.238 1.00 88.88 91 LEU A CA 1
ATOM 629 C C . LEU A 1 91 ? -3.381 -3.712 -5.165 1.00 88.88 91 LEU A C 1
ATOM 631 O O . LEU A 1 91 ? -2.646 -2.751 -4.945 1.00 88.88 91 LEU A O 1
ATOM 635 N N . TYR A 1 92 ? -4.260 -3.762 -6.153 1.00 91.56 92 TYR A N 1
ATOM 636 C CA . TYR A 1 92 ? -4.634 -2.665 -7.030 1.00 91.56 92 TYR A CA 1
ATOM 637 C C . TYR A 1 92 ? -6.031 -2.179 -6.660 1.00 91.56 92 TYR A C 1
ATOM 639 O O . TYR A 1 92 ? -6.905 -3.004 -6.413 1.00 91.56 92 TYR A O 1
ATOM 647 N N . THR A 1 93 ? -6.245 -0.865 -6.664 1.00 87.19 93 THR A N 1
ATOM 648 C CA . THR A 1 93 ? -7.518 -0.223 -6.321 1.00 87.19 93 THR A CA 1
ATOM 649 C C . THR A 1 93 ? -7.864 0.837 -7.365 1.00 87.19 93 THR A C 1
ATOM 651 O O . THR A 1 93 ? -7.029 1.670 -7.733 1.00 87.19 93 THR A O 1
ATOM 654 N N . ASP A 1 94 ? -9.094 0.798 -7.872 1.00 86.38 94 ASP A N 1
ATOM 655 C CA . ASP A 1 94 ? -9.624 1.810 -8.787 1.00 86.38 94 ASP A CA 1
ATOM 656 C C . ASP A 1 94 ? -10.237 3.010 -8.043 1.00 86.38 94 ASP A C 1
ATOM 658 O O . ASP A 1 94 ? -10.409 2.997 -6.822 1.00 86.38 94 ASP A O 1
ATOM 662 N N . ALA A 1 95 ? -10.606 4.060 -8.780 1.00 81.75 95 ALA A N 1
ATOM 663 C CA . ALA A 1 95 ? -11.184 5.278 -8.195 1.00 81.75 95 ALA A CA 1
ATOM 664 C C . ALA A 1 95 ? -12.524 5.048 -7.465 1.00 81.75 95 ALA A C 1
ATOM 666 O O . ALA A 1 95 ? -12.941 5.853 -6.631 1.00 81.75 95 ALA A O 1
ATOM 667 N N . SER A 1 96 ? -13.211 3.943 -7.767 1.00 79.19 96 SER A N 1
ATOM 668 C CA . SER A 1 96 ? -14.455 3.529 -7.112 1.00 79.19 96 SER A CA 1
ATOM 669 C C . SER A 1 96 ? -14.212 2.626 -5.895 1.00 79.19 96 SER A C 1
ATOM 671 O O . SER A 1 96 ? -15.170 2.206 -5.246 1.00 79.19 96 SER A O 1
ATOM 673 N N . GLY A 1 97 ? -12.955 2.329 -5.554 1.00 78.44 97 GLY A N 1
ATOM 674 C CA . GLY A 1 97 ? -12.579 1.452 -4.448 1.00 78.44 97 GLY A CA 1
ATOM 675 C C . GLY A 1 97 ? -12.730 -0.042 -4.743 1.00 78.44 97 GLY A C 1
ATOM 676 O O . GLY A 1 97 ? -12.754 -0.831 -3.798 1.00 78.44 97 GLY A O 1
ATOM 677 N N . ARG A 1 98 ? -12.878 -0.437 -6.015 1.00 84.31 98 ARG A N 1
ATOM 678 C CA . ARG A 1 98 ? -12.851 -1.844 -6.434 1.00 84.31 98 ARG A CA 1
ATOM 679 C C . ARG A 1 98 ? -11.412 -2.302 -6.564 1.00 84.31 98 ARG A C 1
ATOM 681 O O . ARG A 1 98 ? -10.557 -1.562 -7.046 1.00 84.31 98 ARG A O 1
ATOM 688 N N . ASP A 1 99 ? -11.188 -3.549 -6.184 1.00 87.06 99 ASP A N 1
ATOM 689 C CA . ASP A 1 99 ? -9.852 -4.074 -5.980 1.00 87.06 99 ASP A CA 1
ATOM 690 C C . ASP A 1 99 ? -9.549 -5.314 -6.821 1.00 87.06 99 ASP A C 1
ATOM 692 O O . ASP A 1 99 ? -10.402 -6.183 -7.022 1.00 87.06 99 ASP A O 1
ATOM 696 N N . GLU A 1 100 ? -8.277 -5.450 -7.179 1.00 91.12 100 GLU A N 1
ATOM 697 C CA . GLU A 1 100 ? -7.677 -6.640 -7.774 1.00 91.12 100 GLU A CA 1
ATOM 698 C C . GLU A 1 100 ? -6.404 -7.009 -7.006 1.00 91.12 100 GLU A C 1
ATOM 700 O O . GLU A 1 100 ? -5.579 -6.156 -6.690 1.00 91.12 100 GLU A O 1
ATOM 705 N N . ILE A 1 101 ? -6.217 -8.294 -6.717 1.00 90.31 101 ILE A N 1
ATOM 706 C CA . ILE A 1 101 ? -4.989 -8.826 -6.131 1.00 90.31 101 ILE A CA 1
ATOM 707 C C . ILE A 1 101 ? -4.202 -9.569 -7.204 1.00 90.31 101 ILE A C 1
ATOM 709 O O . ILE A 1 101 ? -4.727 -10.470 -7.862 1.00 90.31 101 ILE A O 1
ATOM 713 N N . ARG A 1 102 ? -2.913 -9.236 -7.314 1.00 95.44 102 ARG A N 1
ATOM 714 C CA . ARG A 1 102 ? -1.926 -9.960 -8.120 1.00 95.44 102 ARG A CA 1
ATOM 715 C C . ARG A 1 102 ? -0.931 -10.674 -7.230 1.00 95.44 102 ARG A C 1
ATOM 717 O O . ARG A 1 102 ? -0.194 -10.037 -6.478 1.00 95.44 102 ARG A O 1
ATOM 724 N N . GLU A 1 103 ? -0.874 -11.991 -7.355 1.00 91.75 103 GLU A N 1
ATOM 725 C CA . GLU A 1 103 ? -0.132 -12.864 -6.449 1.00 91.75 103 GLU A CA 1
ATOM 726 C C . GLU A 1 103 ? 0.781 -13.833 -7.212 1.00 91.75 103 GLU A C 1
ATOM 728 O O . GLU A 1 103 ? 0.431 -14.355 -8.272 1.00 91.75 103 GLU A O 1
ATOM 733 N N . GLY A 1 104 ? 1.985 -14.077 -6.690 1.00 93.25 104 GLY A N 1
ATOM 734 C CA . GLY A 1 104 ? 2.967 -14.935 -7.358 1.00 93.25 104 GLY A CA 1
ATOM 735 C C . GLY A 1 104 ? 3.507 -14.312 -8.653 1.00 93.25 104 GLY A C 1
ATOM 736 O O . GLY A 1 104 ? 3.585 -13.096 -8.773 1.00 93.25 104 GLY A O 1
ATOM 737 N N . GLY A 1 105 ? 3.958 -15.115 -9.619 1.00 95.25 105 GLY A N 1
ATOM 738 C CA . GLY A 1 105 ? 4.576 -14.588 -10.849 1.00 95.25 105 GLY A CA 1
ATOM 739 C C . GLY A 1 105 ? 5.886 -13.807 -10.620 1.00 95.25 105 GLY A C 1
ATOM 740 O O . GLY A 1 105 ? 6.504 -13.872 -9.548 1.00 95.25 105 GLY A O 1
ATOM 741 N N . SER A 1 106 ? 6.341 -13.071 -11.636 1.00 96.44 106 SER A N 1
ATOM 742 C CA . SER A 1 106 ? 7.502 -12.176 -11.538 1.00 96.44 106 SER A CA 1
ATOM 743 C C . SER A 1 106 ? 7.129 -10.843 -10.878 1.00 96.44 106 SER A C 1
ATOM 745 O O . SER A 1 106 ? 5.970 -10.429 -10.879 1.00 96.44 106 SER A O 1
ATOM 747 N N . ARG A 1 107 ? 8.122 -10.144 -10.306 1.00 95.75 107 ARG A N 1
ATOM 748 C CA . ARG A 1 107 ? 7.930 -8.777 -9.786 1.00 95.75 107 ARG A CA 1
ATOM 749 C C . ARG A 1 107 ? 7.470 -7.829 -10.895 1.00 95.75 107 ARG A C 1
ATOM 751 O O . ARG A 1 107 ? 6.513 -7.093 -10.691 1.00 95.75 107 ARG A O 1
ATOM 758 N N . SER A 1 108 ? 8.118 -7.896 -12.057 1.00 95.50 108 SER A N 1
ATOM 759 C CA . SER A 1 108 ? 7.787 -7.077 -13.224 1.00 95.50 108 SER A CA 1
ATOM 760 C C . SER A 1 108 ? 6.315 -7.215 -13.626 1.00 95.50 108 SER A C 1
ATOM 762 O O . SER A 1 108 ? 5.651 -6.202 -13.825 1.00 95.50 108 SER A O 1
ATOM 764 N N . TRP A 1 109 ? 5.768 -8.438 -13.631 1.00 97.62 109 TRP A N 1
ATOM 765 C CA . TRP A 1 109 ? 4.350 -8.687 -13.914 1.00 97.62 109 TRP A CA 1
ATOM 766 C C . TRP A 1 109 ? 3.418 -8.144 -12.825 1.00 97.62 109 TRP A C 1
ATOM 768 O O . TRP A 1 109 ? 2.468 -7.419 -13.126 1.00 97.62 109 TRP A O 1
ATOM 778 N N . ARG A 1 110 ? 3.698 -8.459 -11.551 1.00 97.31 110 ARG A N 1
ATOM 779 C CA . ARG A 1 110 ? 2.857 -8.013 -10.426 1.00 97.31 110 ARG A CA 1
ATOM 780 C C . ARG A 1 110 ? 2.781 -6.503 -10.294 1.00 97.31 110 ARG A C 1
ATOM 782 O O . ARG A 1 110 ? 1.773 -6.020 -9.808 1.00 97.31 110 ARG A O 1
ATOM 789 N N . ASN A 1 111 ? 3.840 -5.800 -10.684 1.00 97.50 111 ASN A N 1
ATOM 790 C CA . ASN A 1 111 ? 3.935 -4.353 -10.563 1.00 97.50 111 ASN A CA 1
ATOM 791 C C . ASN A 1 111 ? 3.497 -3.628 -11.850 1.00 97.50 111 ASN A C 1
ATOM 793 O O . ASN A 1 111 ? 3.649 -2.412 -11.932 1.00 97.50 111 ASN A O 1
ATOM 797 N N . CYS A 1 112 ? 3.046 -4.343 -12.892 1.00 97.19 112 CYS A N 1
ATOM 798 C CA . CYS A 1 112 ? 2.893 -3.789 -14.246 1.00 97.19 112 CYS A CA 1
ATOM 799 C C . CYS A 1 112 ? 4.148 -3.036 -14.731 1.00 97.19 112 CYS A C 1
ATOM 801 O O . CYS A 1 112 ? 4.073 -2.089 -15.502 1.00 97.19 112 CYS A O 1
ATOM 803 N N . ASN A 1 113 ? 5.326 -3.432 -14.260 1.00 97.44 113 ASN A N 1
ATOM 804 C CA . ASN A 1 113 ? 6.574 -2.715 -14.449 1.00 97.44 113 ASN A CA 1
ATOM 805 C C . ASN A 1 113 ? 7.528 -3.595 -15.246 1.00 97.44 113 ASN A C 1
ATOM 807 O O . ASN A 1 113 ? 8.431 -4.234 -14.702 1.00 97.44 113 ASN A O 1
ATOM 811 N N . ALA A 1 114 ? 7.287 -3.646 -16.555 1.00 93.12 114 ALA A N 1
ATOM 812 C CA . ALA A 1 114 ? 8.014 -4.502 -17.486 1.00 93.12 114 ALA A CA 1
ATOM 813 C C . ALA A 1 114 ? 9.529 -4.258 -17.485 1.00 93.12 114 ALA A C 1
ATOM 815 O O . ALA A 1 114 ? 10.275 -5.152 -17.859 1.00 93.12 114 ALA A O 1
ATOM 816 N N . GLY A 1 115 ? 9.967 -3.071 -17.062 1.00 93.69 115 GLY A N 1
ATOM 817 C CA . GLY A 1 115 ? 11.368 -2.685 -17.030 1.00 93.69 115 GLY A CA 1
ATOM 818 C C . GLY A 1 115 ? 12.042 -2.803 -15.665 1.00 93.69 115 GLY A C 1
ATOM 819 O O . GLY A 1 115 ? 13.214 -2.464 -15.565 1.00 93.69 115 GLY A O 1
ATOM 820 N N . ASN A 1 116 ? 11.331 -3.197 -14.602 1.00 95.81 116 ASN A N 1
ATOM 821 C CA . ASN A 1 116 ? 11.833 -3.049 -13.231 1.00 95.81 116 ASN A CA 1
ATOM 822 C C . ASN A 1 116 ? 12.359 -1.615 -12.969 1.00 95.81 116 ASN A C 1
ATOM 824 O O . ASN A 1 116 ? 13.431 -1.403 -12.407 1.00 95.81 116 ASN A O 1
ATOM 828 N N . ILE A 1 117 ? 11.595 -0.595 -13.367 1.00 93.88 117 ILE A N 1
ATOM 829 C CA . ILE A 1 117 ? 11.915 0.811 -13.092 1.00 93.88 117 ILE A CA 1
ATOM 830 C C . ILE A 1 117 ? 11.765 1.072 -11.588 1.00 93.88 117 ILE A C 1
ATOM 832 O O . ILE A 1 117 ? 10.721 0.781 -10.991 1.00 93.88 117 ILE A O 1
ATOM 836 N N . ARG A 1 118 ? 12.814 1.598 -10.950 1.00 94.19 118 ARG A N 1
ATOM 837 C CA . ARG A 1 118 ? 12.800 1.921 -9.516 1.00 94.19 118 ARG A CA 1
ATOM 838 C C . ARG A 1 118 ? 11.828 3.059 -9.211 1.00 94.19 118 ARG A C 1
ATOM 840 O O . ARG A 1 118 ? 11.588 3.921 -10.053 1.00 94.19 118 ARG A O 1
ATOM 847 N N . LYS A 1 119 ? 11.285 3.059 -7.992 1.00 90.31 119 LYS A N 1
ATOM 848 C CA . LYS A 1 119 ? 10.439 4.160 -7.516 1.00 90.31 119 LYS A CA 1
ATOM 849 C C . LYS A 1 119 ? 11.238 5.471 -7.454 1.00 90.31 119 LYS A C 1
ATOM 851 O O . LYS A 1 119 ? 12.413 5.456 -7.091 1.00 90.31 119 LYS A O 1
ATOM 856 N N . GLY A 1 120 ? 10.588 6.584 -7.772 1.00 81.31 120 GLY A N 1
ATOM 857 C CA . GLY A 1 120 ? 11.156 7.937 -7.743 1.00 81.31 120 GLY A CA 1
ATOM 858 C C . GLY A 1 120 ? 10.446 8.877 -8.718 1.00 81.31 120 GLY A C 1
ATOM 859 O O . GLY A 1 120 ? 9.563 8.435 -9.459 1.00 81.31 120 GLY A O 1
ATOM 860 N N . ASP A 1 121 ? 10.863 10.143 -8.755 1.00 81.75 121 ASP A N 1
ATOM 861 C CA . ASP A 1 121 ? 10.209 11.222 -9.518 1.00 81.75 121 ASP A CA 1
ATOM 862 C C . ASP A 1 121 ? 9.971 10.862 -10.984 1.00 81.75 121 ASP A C 1
ATOM 864 O O . ASP A 1 121 ? 8.894 11.092 -11.524 1.00 81.75 121 ASP A O 1
ATOM 868 N N . PHE A 1 122 ? 10.951 10.218 -11.625 1.00 87.12 122 PHE A N 1
ATOM 869 C CA . PHE A 1 122 ? 10.805 9.756 -13.003 1.00 87.12 122 PHE A CA 1
ATOM 870 C C . PHE A 1 122 ? 9.618 8.795 -13.170 1.00 87.12 122 PHE A C 1
ATOM 872 O O . PHE A 1 122 ? 8.795 8.979 -14.062 1.00 87.12 122 PHE A O 1
ATOM 879 N N . SER A 1 123 ? 9.519 7.774 -12.312 1.00 82.81 123 SER A N 1
ATOM 880 C CA . SER A 1 123 ? 8.437 6.787 -12.389 1.00 82.81 123 SER A CA 1
ATOM 881 C C . SER A 1 123 ? 7.071 7.400 -12.075 1.00 82.81 123 SER A C 1
ATOM 883 O O . SER A 1 123 ? 6.094 7.054 -12.732 1.00 82.81 123 SER A O 1
ATOM 885 N N . ILE A 1 124 ? 7.020 8.352 -11.136 1.00 79.25 124 ILE A N 1
ATOM 886 C CA . ILE A 1 124 ? 5.809 9.104 -10.783 1.00 79.25 124 ILE A CA 1
ATOM 887 C C . ILE A 1 124 ? 5.343 9.926 -11.990 1.00 79.25 124 ILE A C 1
ATOM 889 O O . ILE A 1 124 ? 4.198 9.796 -12.412 1.00 79.25 124 ILE A O 1
ATOM 893 N N . ASN A 1 125 ? 6.256 10.658 -12.634 1.00 76.94 125 ASN A N 1
ATOM 894 C CA . ASN A 1 125 ? 5.973 11.430 -13.850 1.00 76.94 125 ASN A CA 1
ATOM 895 C C . ASN A 1 125 ? 5.575 10.554 -15.052 1.00 76.94 125 ASN A C 1
ATOM 897 O O . ASN A 1 125 ? 5.005 11.057 -16.018 1.00 76.94 125 ASN A O 1
ATOM 901 N N . CYS A 1 126 ? 5.864 9.251 -15.004 1.00 77.00 126 CYS A N 1
ATOM 902 C CA . CYS A 1 126 ? 5.430 8.270 -16.001 1.00 77.00 126 CYS A CA 1
ATOM 903 C C . CYS A 1 126 ? 4.129 7.542 -15.616 1.00 77.00 126 CYS A C 1
ATOM 905 O O . CYS A 1 126 ? 3.767 6.578 -16.286 1.00 77.00 126 CYS A O 1
ATOM 907 N N . GLY A 1 127 ? 3.437 7.963 -14.552 1.00 82.12 127 GLY A N 1
ATOM 908 C CA . GLY A 1 127 ? 2.140 7.409 -14.157 1.00 82.12 127 GLY A CA 1
ATOM 909 C C . GLY A 1 127 ? 2.205 6.234 -13.181 1.00 82.12 127 GLY A C 1
ATOM 910 O O . GLY A 1 127 ? 1.285 5.422 -13.152 1.00 82.12 127 GLY A O 1
ATOM 911 N N . ALA A 1 128 ? 3.272 6.090 -12.390 1.00 85.62 128 ALA A N 1
ATOM 912 C CA . ALA A 1 128 ? 3.279 5.113 -11.300 1.00 85.62 128 ALA A CA 1
ATOM 913 C C . ALA A 1 128 ? 2.202 5.448 -10.247 1.00 85.62 128 ALA A C 1
ATOM 915 O O . ALA A 1 128 ? 2.105 6.583 -9.790 1.00 85.62 128 ALA A O 1
ATOM 916 N N . ILE A 1 129 ? 1.441 4.438 -9.821 1.00 87.81 129 ILE A N 1
ATOM 917 C CA . ILE A 1 129 ? 0.337 4.540 -8.844 1.00 87.81 129 ILE A CA 1
ATOM 918 C C . ILE A 1 129 ? 0.687 3.923 -7.480 1.00 87.81 129 ILE A C 1
ATOM 920 O O . ILE A 1 129 ? -0.162 3.779 -6.597 1.00 87.81 129 ILE A O 1
ATOM 924 N N . GLY A 1 130 ? 1.938 3.489 -7.319 1.00 88.19 130 GLY A N 1
ATOM 925 C CA . GLY A 1 130 ? 2.387 2.751 -6.149 1.00 88.19 130 GLY A CA 1
ATOM 926 C C . GLY A 1 130 ? 3.842 2.314 -6.227 1.00 88.19 130 GLY A C 1
ATOM 927 O O . GLY A 1 130 ? 4.559 2.598 -7.187 1.00 88.19 130 GLY A O 1
ATOM 928 N N . ASN A 1 131 ? 4.289 1.590 -5.204 1.00 91.19 131 ASN A N 1
ATOM 929 C CA . ASN A 1 131 ? 5.576 0.899 -5.209 1.00 91.19 131 ASN A CA 1
ATOM 930 C C . ASN A 1 131 ? 5.539 -0.360 -4.331 1.00 91.19 131 ASN A C 1
ATOM 932 O O . ASN A 1 131 ? 4.720 -0.468 -3.421 1.00 91.19 131 ASN A O 1
ATOM 936 N N . ASP A 1 132 ? 6.451 -1.298 -4.584 1.00 86.88 132 ASP A N 1
ATOM 937 C CA . ASP A 1 132 ? 6.592 -2.544 -3.811 1.00 86.88 132 ASP A CA 1
ATOM 938 C C . ASP A 1 132 ? 7.671 -2.463 -2.712 1.00 86.88 132 ASP A C 1
ATOM 940 O O . ASP A 1 132 ? 8.208 -3.477 -2.267 1.00 86.88 132 ASP A O 1
ATOM 944 N N . GLY A 1 133 ? 8.045 -1.243 -2.319 1.00 84.19 133 GLY A N 1
ATOM 945 C CA . GLY A 1 133 ? 9.183 -0.952 -1.452 1.00 84.19 133 GLY A CA 1
ATOM 946 C C . GLY A 1 133 ? 10.446 -0.559 -2.221 1.00 84.19 133 GLY A C 1
ATOM 947 O O . GLY A 1 133 ? 11.185 0.301 -1.739 1.00 84.19 133 GLY A O 1
ATOM 948 N N . SER A 1 134 ? 10.673 -1.089 -3.429 1.00 90.12 134 SER A N 1
ATOM 949 C CA . SER A 1 134 ? 11.879 -0.812 -4.237 1.00 90.12 134 SER A CA 1
ATOM 950 C C . SER A 1 134 ? 11.579 -0.317 -5.655 1.00 90.12 134 SER A C 1
ATOM 952 O O . SER A 1 134 ? 12.270 0.567 -6.166 1.00 90.12 134 SER A O 1
ATOM 954 N N . PHE A 1 135 ? 10.555 -0.875 -6.293 1.00 94.88 135 PHE A N 1
ATOM 955 C CA . PHE A 1 135 ? 10.199 -0.634 -7.686 1.00 94.88 135 PHE A CA 1
ATOM 956 C C . PHE A 1 135 ? 8.833 0.023 -7.793 1.00 94.88 135 PHE A C 1
ATOM 958 O O . PHE A 1 135 ? 7.956 -0.208 -6.961 1.00 94.88 135 PHE A O 1
ATOM 965 N N . ALA A 1 136 ? 8.667 0.846 -8.823 1.00 94.38 136 ALA A N 1
ATOM 966 C CA . ALA A 1 136 ? 7.390 1.467 -9.127 1.00 94.38 136 ALA A CA 1
ATOM 967 C C . ALA A 1 136 ? 6.346 0.406 -9.503 1.00 94.38 136 ALA A C 1
ATOM 969 O O . ALA A 1 136 ? 6.690 -0.641 -10.062 1.00 94.38 136 ALA A O 1
ATOM 970 N N . ILE A 1 137 ? 5.084 0.698 -9.207 1.00 96.88 137 ILE A N 1
ATOM 971 C CA . ILE A 1 137 ? 3.922 -0.056 -9.669 1.00 96.88 137 ILE A CA 1
ATOM 972 C C . ILE A 1 137 ? 3.121 0.853 -10.603 1.00 96.88 137 ILE A C 1
ATOM 974 O O . ILE A 1 137 ? 2.763 1.965 -10.218 1.00 96.88 137 ILE A O 1
ATOM 978 N N . PHE A 1 138 ? 2.855 0.388 -11.821 1.00 94.00 138 PHE A N 1
ATOM 979 C CA . PHE A 1 138 ? 2.070 1.102 -12.832 1.00 94.00 138 PHE A CA 1
ATOM 980 C C . PHE A 1 138 ? 0.624 0.588 -12.871 1.00 94.00 138 PHE A C 1
ATOM 982 O O . PHE A 1 138 ? 0.389 -0.551 -12.463 1.00 94.00 138 PHE A O 1
ATOM 989 N N . PRO A 1 139 ? -0.342 1.387 -13.357 1.00 90.69 139 PRO A N 1
ATOM 990 C CA . PRO A 1 139 ? -1.750 0.989 -13.431 1.00 90.69 139 PRO A CA 1
ATOM 991 C C . PRO A 1 139 ? -1.977 -0.196 -14.369 1.00 90.69 139 PRO A C 1
ATOM 993 O O . PRO A 1 139 ? -2.796 -1.066 -14.088 1.00 90.69 139 PRO A O 1
ATOM 996 N N . ASP A 1 140 ? -1.196 -0.282 -15.441 1.00 92.06 140 ASP A N 1
ATOM 997 C CA . ASP A 1 140 ? -1.288 -1.325 -16.453 1.00 92.06 140 ASP A CA 1
ATOM 998 C C . ASP A 1 140 ? 0.060 -1.534 -17.160 1.00 92.06 140 ASP A C 1
ATOM 1000 O O . ASP A 1 140 ? 1.025 -0.780 -16.988 1.00 92.06 140 ASP A O 1
ATOM 1004 N N . GLU A 1 141 ? 0.140 -2.623 -17.923 1.00 92.12 141 GLU A N 1
ATOM 1005 C CA . GLU A 1 141 ? 1.353 -3.028 -18.634 1.00 92.12 141 GLU A CA 1
ATOM 1006 C C . GLU A 1 141 ? 1.774 -2.014 -19.707 1.00 92.12 141 GLU A C 1
ATOM 1008 O O . GLU A 1 141 ? 2.973 -1.819 -19.925 1.00 92.12 141 GLU A O 1
ATOM 1013 N N . ASP A 1 142 ? 0.814 -1.356 -20.359 1.00 87.44 142 ASP A N 1
ATOM 1014 C CA . ASP A 1 142 ? 1.087 -0.392 -21.425 1.00 87.44 142 ASP A CA 1
ATOM 1015 C C . ASP A 1 142 ? 1.751 0.868 -20.869 1.00 87.44 142 ASP A C 1
ATOM 1017 O O . ASP A 1 142 ? 2.758 1.326 -21.416 1.00 87.44 142 ASP A O 1
ATOM 1021 N N . THR A 1 143 ? 1.278 1.360 -19.724 1.00 89.19 143 THR A N 1
ATOM 1022 C CA . THR A 1 143 ? 1.890 2.467 -18.985 1.00 89.19 143 THR A CA 1
ATOM 1023 C C . THR A 1 143 ? 3.309 2.102 -18.546 1.00 89.19 143 THR A C 1
ATOM 1025 O O . THR A 1 143 ? 4.253 2.862 -18.775 1.00 89.19 143 THR A O 1
ATOM 1028 N N . GLY A 1 144 ? 3.509 0.895 -18.006 1.00 88.62 144 GLY A N 1
ATOM 1029 C CA . GLY A 1 144 ? 4.841 0.416 -17.629 1.00 88.62 144 GLY A CA 1
ATOM 1030 C C . GLY A 1 144 ? 5.812 0.299 -18.808 1.00 88.62 144 GLY A C 1
ATOM 1031 O O . GLY A 1 144 ? 6.988 0.645 -18.683 1.00 88.62 144 GLY A O 1
ATOM 1032 N N . LYS A 1 145 ? 5.342 -0.141 -19.982 1.00 89.38 145 LYS A N 1
ATOM 1033 C CA . LYS A 1 145 ? 6.150 -0.166 -21.215 1.00 89.38 145 LYS A CA 1
ATOM 1034 C C . LYS A 1 145 ? 6.439 1.238 -21.741 1.00 89.38 145 LYS A C 1
ATOM 1036 O O . LYS A 1 145 ? 7.559 1.500 -22.184 1.00 89.38 145 LYS A O 1
ATOM 1041 N N . ALA A 1 146 ? 5.468 2.147 -21.676 1.00 87.25 146 ALA A N 1
ATOM 1042 C CA . ALA A 1 146 ? 5.655 3.544 -22.051 1.00 87.25 146 ALA A CA 1
ATOM 1043 C C . ALA A 1 146 ? 6.726 4.221 -21.179 1.00 87.25 146 ALA A C 1
ATOM 1045 O O . ALA A 1 146 ? 7.544 4.975 -21.705 1.00 87.25 146 ALA A O 1
ATOM 1046 N N . ALA A 1 147 ? 6.804 3.881 -19.888 1.00 86.88 147 ALA A N 1
ATOM 1047 C CA . ALA A 1 147 ? 7.843 4.377 -18.988 1.00 86.88 147 ALA A CA 1
ATOM 1048 C C . ALA A 1 147 ? 9.263 3.943 -19.410 1.00 86.88 147 ALA A C 1
ATOM 1050 O O . ALA A 1 147 ? 10.200 4.734 -19.315 1.00 86.88 147 ALA A O 1
ATOM 1051 N N . ILE A 1 148 ? 9.438 2.730 -19.951 1.00 93.25 148 ILE A N 1
ATOM 1052 C CA . ILE A 1 148 ? 10.728 2.294 -20.522 1.00 93.25 148 ILE A CA 1
ATOM 1053 C C . ILE A 1 148 ? 11.104 3.187 -21.711 1.00 93.25 148 ILE A C 1
ATOM 1055 O O . ILE A 1 148 ? 12.228 3.680 -21.799 1.00 93.25 148 ILE A O 1
ATOM 1059 N N . ILE A 1 149 ? 10.152 3.432 -22.616 1.00 91.50 149 ILE A N 1
ATOM 1060 C CA . ILE A 1 149 ? 10.366 4.291 -23.787 1.00 91.50 149 ILE A CA 1
ATOM 1061 C C . ILE A 1 149 ? 10.718 5.719 -23.349 1.00 91.50 149 ILE A C 1
ATOM 1063 O O . ILE A 1 149 ? 11.659 6.307 -23.880 1.00 91.50 149 ILE A O 1
ATOM 1067 N N . ALA A 1 150 ? 10.003 6.265 -22.364 1.00 89.56 150 ALA A N 1
ATOM 1068 C CA . ALA A 1 150 ? 10.281 7.583 -21.807 1.00 89.56 150 ALA A CA 1
ATOM 1069 C C . ALA A 1 150 ? 11.695 7.659 -21.211 1.00 89.56 150 ALA A C 1
ATOM 1071 O O . ALA A 1 150 ? 12.417 8.619 -21.482 1.00 89.56 150 ALA A O 1
ATOM 1072 N N . LEU A 1 151 ? 12.130 6.624 -20.480 1.00 91.38 151 LEU A N 1
ATOM 1073 C CA . LEU A 1 151 ? 13.459 6.560 -19.868 1.00 91.38 151 LEU A CA 1
ATOM 1074 C C . LEU A 1 151 ? 14.561 6.633 -20.927 1.00 91.38 151 LEU A C 1
ATOM 1076 O O . LEU A 1 151 ? 15.471 7.461 -20.827 1.00 91.38 151 LEU A O 1
ATOM 1080 N N . LEU A 1 152 ? 14.440 5.810 -21.972 1.00 94.38 152 LEU A N 1
ATOM 1081 C CA . LEU A 1 152 ? 15.397 5.745 -23.078 1.00 94.38 152 LEU A CA 1
ATOM 1082 C C . LEU A 1 152 ? 15.457 7.049 -23.893 1.00 94.38 152 LEU A C 1
ATOM 1084 O O . LEU A 1 152 ? 16.448 7.304 -24.577 1.00 94.38 152 LEU A O 1
ATOM 1088 N N . ARG A 1 153 ? 14.427 7.897 -23.789 1.00 93.06 153 ARG A N 1
ATOM 1089 C CA . ARG A 1 153 ? 14.356 9.214 -24.436 1.00 93.06 153 ARG A CA 1
ATOM 1090 C C . ARG A 1 153 ? 14.798 10.379 -23.555 1.00 93.06 153 ARG A C 1
ATOM 1092 O O . ARG A 1 153 ? 14.860 11.510 -24.036 1.00 93.06 153 ARG A O 1
ATOM 1099 N N . THR A 1 154 ? 15.144 10.135 -22.293 1.00 89.56 154 THR A N 1
ATOM 1100 C CA . THR A 1 154 ? 15.705 11.181 -21.429 1.00 89.56 154 THR A CA 1
ATOM 1101 C C . THR A 1 154 ? 17.063 11.656 -21.944 1.00 89.56 154 THR A C 1
ATOM 1103 O O . THR A 1 154 ? 17.792 10.913 -22.604 1.00 89.56 154 THR A O 1
ATOM 1106 N N . ALA A 1 155 ? 17.466 12.873 -21.566 1.00 90.81 155 ALA A N 1
ATOM 1107 C CA . ALA A 1 155 ? 18.765 13.440 -21.937 1.00 90.81 155 ALA A CA 1
ATOM 1108 C C . ALA A 1 155 ? 19.965 12.553 -21.542 1.00 90.81 155 ALA A C 1
ATOM 1110 O O . ALA A 1 155 ? 21.014 12.621 -22.181 1.00 90.81 155 ALA A O 1
ATOM 1111 N N . THR A 1 156 ? 19.802 11.715 -20.511 1.00 93.44 156 THR A N 1
ATOM 1112 C CA . THR A 1 156 ? 20.844 10.797 -20.025 1.00 93.44 156 THR A CA 1
ATOM 1113 C C . THR A 1 156 ? 20.983 9.519 -20.854 1.00 93.44 156 THR A C 1
ATOM 1115 O O . THR A 1 156 ? 22.037 8.891 -20.800 1.00 93.44 156 THR A O 1
ATOM 1118 N N . TYR A 1 157 ? 19.956 9.144 -21.624 1.00 95.75 157 TYR A N 1
ATOM 1119 C CA . TYR A 1 157 ? 19.949 7.937 -22.455 1.00 95.75 157 TYR A CA 1
ATOM 1120 C C . TYR A 1 157 ? 19.986 8.241 -23.949 1.00 95.75 157 TYR A C 1
ATOM 1122 O O . TYR A 1 157 ? 20.697 7.562 -24.678 1.00 95.75 157 TYR A O 1
ATOM 1130 N N . ILE A 1 158 ? 19.276 9.268 -24.418 1.00 96.88 158 ILE A N 1
ATOM 1131 C CA . ILE A 1 158 ? 19.024 9.482 -25.851 1.00 96.88 158 ILE A CA 1
ATOM 1132 C C . ILE A 1 158 ? 20.304 9.669 -26.685 1.00 96.88 158 ILE A C 1
ATOM 1134 O O . ILE A 1 158 ? 20.327 9.372 -27.872 1.00 96.88 158 ILE A O 1
ATOM 1138 N N . LYS A 1 159 ? 21.394 10.131 -26.060 1.00 97.62 159 LYS A N 1
ATOM 1139 C CA . LYS A 1 159 ? 22.704 10.329 -26.707 1.00 97.62 159 LYS A CA 1
ATOM 1140 C C . LYS A 1 159 ? 23.582 9.073 -26.717 1.00 97.62 159 LYS A C 1
ATOM 1142 O O . LYS A 1 159 ? 24.673 9.101 -27.277 1.00 97.62 159 LYS A O 1
ATOM 1147 N N . LEU A 1 160 ? 23.152 8.005 -26.051 1.00 98.44 160 LEU A N 1
ATOM 1148 C CA . LEU A 1 160 ? 23.897 6.759 -25.945 1.00 98.44 160 LEU A CA 1
ATOM 1149 C C . LEU A 1 160 ? 23.646 5.880 -27.168 1.00 98.44 160 LEU A C 1
ATOM 1151 O O . LEU A 1 160 ? 22.584 5.921 -27.788 1.00 98.44 160 LEU A O 1
ATOM 1155 N N . THR A 1 161 ? 24.621 5.031 -27.473 1.00 98.69 161 THR A N 1
ATOM 1156 C CA . THR A 1 161 ? 24.398 3.876 -28.348 1.00 98.69 161 THR A CA 1
ATOM 1157 C C . THR A 1 161 ? 23.509 2.836 -27.664 1.00 98.69 161 THR A C 1
ATOM 1159 O O . THR A 1 161 ? 23.446 2.802 -26.433 1.00 98.69 161 THR A O 1
ATOM 1162 N N . LEU A 1 162 ? 22.878 1.934 -28.423 1.00 98.38 162 LEU A N 1
ATOM 1163 C CA . LEU A 1 162 ? 22.098 0.824 -27.860 1.00 98.38 162 LEU A CA 1
ATOM 1164 C C . LEU A 1 162 ? 22.901 0.046 -26.802 1.00 98.38 162 LEU A C 1
ATOM 1166 O O . LEU A 1 162 ? 22.403 -0.197 -25.704 1.00 98.38 162 LEU A O 1
ATOM 1170 N N . LYS A 1 163 ? 24.168 -0.286 -27.084 1.00 98.31 163 LYS A N 1
ATOM 1171 C CA . LYS A 1 163 ? 25.038 -0.987 -26.128 1.00 98.31 163 LYS A CA 1
ATOM 1172 C C . LYS A 1 163 ? 25.238 -0.189 -24.838 1.00 98.31 163 LYS A C 1
ATOM 1174 O O . LYS A 1 163 ? 25.081 -0.738 -23.752 1.00 98.31 163 LYS A O 1
ATOM 1179 N N . GLN A 1 164 ? 25.574 1.096 -24.947 1.00 98.50 164 GLN A N 1
ATOM 1180 C CA . GLN A 1 164 ? 25.787 1.961 -23.782 1.00 98.50 164 GLN A CA 1
ATOM 1181 C C . GLN A 1 164 ? 24.502 2.154 -22.970 1.00 98.50 164 GLN A C 1
ATOM 1183 O O . GLN A 1 164 ? 24.554 2.146 -21.742 1.00 98.50 164 GLN A O 1
ATOM 1188 N N . ALA A 1 165 ? 23.356 2.289 -23.639 1.00 98.06 165 ALA A N 1
ATOM 1189 C CA . ALA A 1 165 ? 22.060 2.398 -22.987 1.00 98.06 165 ALA A CA 1
ATOM 1190 C C . ALA A 1 165 ? 21.746 1.148 -22.156 1.00 98.06 165 ALA A C 1
ATOM 1192 O O . ALA A 1 165 ? 21.397 1.280 -20.988 1.00 98.06 165 ALA A O 1
ATOM 1193 N N . ILE A 1 166 ? 21.944 -0.057 -22.701 1.00 97.94 166 ILE A N 1
ATOM 1194 C CA . ILE A 1 166 ? 21.703 -1.305 -21.959 1.00 97.94 166 ILE A CA 1
ATOM 1195 C C . ILE A 1 166 ? 22.700 -1.504 -20.816 1.00 97.94 166 ILE A C 1
ATOM 1197 O O . ILE A 1 166 ? 22.302 -1.923 -19.736 1.00 97.94 166 ILE A O 1
ATOM 1201 N N . PHE A 1 167 ? 23.969 -1.134 -20.998 1.00 97.75 167 PHE A N 1
ATOM 1202 C CA . PHE A 1 167 ? 24.959 -1.174 -19.915 1.00 97.75 167 PHE A CA 1
ATOM 1203 C C . PHE A 1 167 ? 24.618 -0.196 -18.788 1.00 97.75 167 PHE A C 1
ATOM 1205 O O . PHE A 1 167 ? 24.873 -0.489 -17.629 1.00 97.75 167 PHE A O 1
ATOM 1212 N N . ARG A 1 168 ? 24.022 0.956 -19.108 1.00 96.25 168 ARG A N 1
ATOM 1213 C CA . ARG A 1 168 ? 23.514 1.886 -18.094 1.00 96.25 168 ARG A CA 1
ATOM 1214 C C . ARG A 1 168 ? 22.252 1.354 -17.410 1.00 96.25 168 ARG A C 1
ATOM 1216 O O . ARG A 1 168 ? 22.077 1.575 -16.217 1.00 96.25 168 ARG A O 1
ATOM 1223 N N . TYR A 1 169 ? 21.382 0.697 -18.171 1.00 93.94 169 TYR A N 1
ATOM 1224 C CA . TYR A 1 169 ? 20.104 0.170 -17.700 1.00 93.94 169 TYR A CA 1
ATOM 1225 C C . TYR A 1 169 ? 20.282 -1.011 -16.737 1.00 93.94 169 TYR A C 1
ATOM 1227 O O . TYR A 1 169 ? 19.662 -1.051 -15.680 1.00 93.94 169 TYR A O 1
ATOM 1235 N N . ALA A 1 170 ? 21.148 -1.954 -17.106 1.00 94.00 170 ALA A N 1
ATOM 1236 C CA . ALA A 1 170 ? 21.471 -3.155 -16.351 1.00 94.00 170 ALA A CA 1
ATOM 1237 C C . ALA A 1 170 ? 22.999 -3.251 -16.237 1.00 94.00 170 ALA A C 1
ATOM 1239 O O . ALA A 1 170 ? 23.622 -3.844 -17.119 1.00 94.00 170 ALA A O 1
ATOM 1240 N N . PRO A 1 171 ? 23.620 -2.644 -15.212 1.00 94.00 171 PRO A N 1
ATOM 1241 C CA . PRO A 1 171 ? 25.075 -2.558 -15.102 1.00 94.00 171 PRO A CA 1
ATOM 1242 C C . PRO A 1 171 ? 25.784 -3.923 -15.002 1.00 94.00 171 PRO A C 1
ATOM 1244 O O . PRO A 1 171 ? 25.241 -4.823 -14.349 1.00 94.00 171 PRO A O 1
ATOM 1247 N N . PRO A 1 172 ? 26.965 -4.107 -15.638 1.00 92.81 172 PRO A N 1
ATOM 1248 C CA . PRO A 1 172 ? 27.668 -5.397 -15.704 1.00 92.81 172 PRO A CA 1
ATOM 1249 C C . PRO A 1 172 ? 28.086 -5.992 -14.358 1.00 92.81 172 PRO A C 1
ATOM 1251 O O . PRO A 1 172 ? 28.256 -7.202 -14.246 1.00 92.81 172 PRO A O 1
ATOM 1254 N N . GLU A 1 173 ? 28.262 -5.153 -13.340 1.00 93.12 173 GLU A N 1
ATOM 1255 C CA . GLU A 1 173 ? 28.564 -5.570 -11.970 1.00 93.12 173 GLU A CA 1
ATOM 1256 C C . GLU A 1 173 ? 27.443 -6.412 -11.341 1.00 93.12 173 GLU A C 1
ATOM 1258 O O . GLU A 1 173 ? 27.706 -7.245 -10.475 1.00 93.12 173 GLU A O 1
ATOM 1263 N N . GLU A 1 174 ? 26.206 -6.232 -11.805 1.00 90.25 174 GLU A N 1
ATOM 1264 C CA . GLU A 1 174 ? 25.013 -6.906 -11.286 1.00 90.25 174 GLU A CA 1
ATOM 1265 C C . GLU A 1 174 ? 24.332 -7.790 -12.344 1.00 90.25 174 GLU A C 1
ATOM 1267 O O . GLU A 1 174 ? 23.482 -8.616 -12.010 1.00 90.25 174 GLU A O 1
ATOM 1272 N N . ASN A 1 175 ? 24.680 -7.628 -13.626 1.00 93.81 175 ASN A N 1
ATOM 1273 C CA . ASN A 1 175 ? 23.932 -8.193 -14.746 1.00 93.81 175 ASN A CA 1
ATOM 1274 C C . ASN A 1 175 ? 24.833 -8.689 -15.877 1.00 93.81 175 ASN A C 1
ATOM 1276 O O . ASN A 1 175 ? 25.965 -8.260 -16.071 1.00 93.81 175 ASN A O 1
ATOM 1280 N N . LYS A 1 176 ? 24.271 -9.540 -16.735 1.00 95.38 176 LYS A N 1
ATOM 1281 C CA . LYS A 1 176 ? 24.919 -9.975 -17.977 1.00 95.38 176 LYS A CA 1
ATOM 1282 C C . LYS A 1 176 ? 24.659 -8.990 -19.120 1.00 95.38 176 LYS A C 1
ATOM 1284 O O . LYS A 1 176 ? 24.049 -9.334 -20.130 1.00 95.38 176 LYS A O 1
ATOM 1289 N N . SER A 1 177 ? 25.103 -7.744 -18.974 1.00 96.25 177 SER A N 1
ATOM 1290 C CA . SER A 1 177 ? 24.738 -6.632 -19.874 1.00 96.25 177 SER A CA 1
ATOM 1291 C C . SER A 1 177 ? 25.150 -6.849 -21.329 1.00 96.25 177 SER A C 1
ATOM 1293 O O . SER A 1 177 ? 24.466 -6.387 -22.239 1.00 96.25 177 SER A O 1
ATOM 1295 N N . ALA A 1 178 ? 26.261 -7.555 -21.567 1.00 97.00 178 ALA A N 1
ATOM 1296 C CA . ALA A 1 178 ? 26.707 -7.897 -22.916 1.00 97.00 178 ALA A CA 1
ATOM 1297 C C . ALA A 1 178 ? 25.734 -8.865 -23.606 1.00 97.00 178 ALA A C 1
ATOM 1299 O O . ALA A 1 178 ? 25.327 -8.607 -24.737 1.00 97.00 178 ALA A O 1
ATOM 1300 N N . GLU A 1 179 ? 25.312 -9.923 -22.906 1.00 97.50 179 GLU A N 1
ATOM 1301 C CA . GLU A 1 179 ? 24.295 -10.865 -23.394 1.00 97.50 179 GLU A CA 1
ATOM 1302 C C . GLU A 1 179 ? 22.944 -10.159 -23.587 1.00 97.50 179 GLU A C 1
ATOM 1304 O O . GLU A 1 179 ? 22.271 -10.389 -24.586 1.00 97.50 179 GLU A O 1
ATOM 1309 N N . TYR A 1 180 ? 22.578 -9.238 -22.688 1.00 97.19 180 TYR A N 1
ATOM 1310 C CA . TYR A 1 180 ? 21.359 -8.430 -22.800 1.00 97.19 180 TYR A CA 1
ATOM 1311 C C . TYR A 1 180 ? 21.377 -7.558 -24.065 1.00 97.19 180 TYR A C 1
ATOM 1313 O O . TYR A 1 180 ? 20.464 -7.620 -24.892 1.00 97.19 180 TYR A O 1
ATOM 1321 N N . ALA A 1 181 ? 22.431 -6.764 -24.258 1.00 97.94 181 ALA A N 1
ATOM 1322 C CA . ALA A 1 181 ? 22.540 -5.895 -25.423 1.00 97.94 181 ALA A CA 1
ATOM 1323 C C . ALA A 1 181 ? 22.528 -6.712 -26.726 1.00 97.94 181 ALA A C 1
ATOM 1325 O O . ALA A 1 181 ? 21.826 -6.345 -27.670 1.00 97.94 181 ALA A O 1
ATOM 1326 N N . GLN A 1 182 ? 23.242 -7.844 -26.749 1.00 98.25 182 GLN A N 1
ATOM 1327 C CA . GLN A 1 182 ? 23.252 -8.761 -27.887 1.00 98.25 182 GLN A CA 1
ATOM 1328 C C . GLN A 1 182 ? 21.861 -9.348 -28.155 1.00 98.25 182 GLN A C 1
ATOM 1330 O O . GLN A 1 182 ? 21.406 -9.336 -29.292 1.00 98.25 182 GLN A O 1
ATOM 1335 N N . PHE A 1 183 ? 21.137 -9.767 -27.117 1.00 98.06 183 PHE A N 1
ATOM 1336 C CA . PHE A 1 183 ? 19.776 -10.279 -27.257 1.00 98.06 183 PHE A CA 1
ATOM 1337 C C . PHE A 1 183 ? 18.830 -9.245 -27.880 1.00 98.06 183 PHE A C 1
ATOM 1339 O O . PHE A 1 183 ? 18.053 -9.577 -28.776 1.00 98.06 183 PHE A O 1
ATOM 1346 N N . ILE A 1 184 ? 18.901 -7.980 -27.449 1.00 97.69 184 ILE A N 1
ATOM 1347 C CA . ILE A 1 184 ? 18.090 -6.918 -28.059 1.00 97.69 184 ILE A CA 1
ATOM 1348 C C . ILE A 1 184 ? 18.503 -6.709 -29.516 1.00 97.69 184 ILE A C 1
ATOM 1350 O O . ILE A 1 184 ? 17.625 -6.610 -30.372 1.00 97.69 184 ILE A O 1
ATOM 1354 N N . HIS A 1 185 ? 19.801 -6.677 -29.823 1.00 98.06 185 HIS A N 1
ATOM 1355 C CA . HIS A 1 185 ? 20.278 -6.586 -31.202 1.00 98.06 185 HIS A CA 1
ATOM 1356 C C . HIS A 1 185 ? 19.694 -7.709 -32.072 1.00 98.06 185 HIS A C 1
ATOM 1358 O O . HIS A 1 185 ? 19.016 -7.421 -33.058 1.00 98.06 185 HIS A O 1
ATOM 1364 N N . ASP A 1 186 ? 19.856 -8.966 -31.659 1.00 98.19 186 ASP A N 1
ATOM 1365 C CA . ASP A 1 186 ? 19.419 -10.143 -32.416 1.00 98.19 186 ASP A CA 1
ATOM 1366 C C . ASP A 1 186 ? 17.903 -10.146 -32.660 1.00 98.19 186 ASP A C 1
ATOM 1368 O O . ASP A 1 186 ? 17.421 -10.593 -33.702 1.00 98.19 186 ASP A O 1
ATOM 1372 N N . LYS A 1 187 ? 17.120 -9.645 -31.697 1.00 98.00 187 LYS A N 1
ATOM 1373 C CA . LYS A 1 187 ? 15.655 -9.631 -31.776 1.00 98.00 187 LYS A CA 1
ATOM 1374 C C . LYS A 1 187 ? 15.071 -8.424 -32.502 1.00 98.00 187 LYS A C 1
ATOM 1376 O O . LYS A 1 187 ? 13.934 -8.499 -32.971 1.00 98.00 187 LYS A O 1
ATOM 1381 N N . THR A 1 188 ? 15.800 -7.316 -32.575 1.00 97.19 188 THR A N 1
ATOM 1382 C CA . THR A 1 188 ? 15.293 -6.056 -33.146 1.00 97.19 188 THR A CA 1
ATOM 1383 C C . THR A 1 188 ? 15.940 -5.680 -34.473 1.00 97.19 188 THR A C 1
ATOM 1385 O O . THR A 1 188 ? 15.348 -4.904 -35.223 1.00 97.19 188 THR A O 1
ATOM 1388 N N . GLY A 1 189 ? 17.134 -6.207 -34.758 1.00 97.50 189 GLY A N 1
ATOM 1389 C CA . GLY A 1 189 ? 17.990 -5.790 -35.869 1.00 97.50 189 GLY A CA 1
ATOM 1390 C C . GLY A 1 189 ? 18.699 -4.449 -35.642 1.00 97.50 189 GLY A C 1
ATOM 1391 O O . GLY A 1 189 ? 19.414 -3.983 -36.526 1.00 97.50 189 GLY A O 1
ATOM 1392 N N . ILE A 1 190 ? 18.524 -3.807 -34.482 1.00 98.00 190 ILE A N 1
ATOM 1393 C CA . ILE A 1 190 ? 19.136 -2.508 -34.180 1.00 98.00 190 ILE A CA 1
ATOM 1394 C C . ILE A 1 190 ? 20.616 -2.727 -33.871 1.00 98.00 190 ILE A C 1
ATOM 1396 O O . ILE A 1 190 ? 20.963 -3.509 -32.985 1.00 98.00 190 ILE A O 1
ATOM 1400 N N . ALA A 1 191 ? 21.508 -2.049 -34.594 1.00 98.19 191 ALA A N 1
ATOM 1401 C CA . ALA A 1 191 ? 22.945 -2.173 -34.372 1.00 98.19 191 ALA A CA 1
ATOM 1402 C C . ALA A 1 191 ? 23.330 -1.735 -32.949 1.00 98.19 191 ALA A C 1
ATOM 1404 O O . ALA A 1 191 ? 22.848 -0.722 -32.445 1.00 98.19 191 ALA A O 1
ATOM 1405 N N . LEU A 1 192 ? 24.264 -2.452 -32.318 1.00 98.12 192 LEU A N 1
ATOM 1406 C CA . LEU A 1 192 ? 24.771 -2.109 -30.981 1.00 98.12 192 LEU A CA 1
ATOM 1407 C C . LEU A 1 192 ? 25.383 -0.700 -30.905 1.00 98.12 192 LEU A C 1
ATOM 1409 O O . LEU A 1 192 ? 25.405 -0.097 -29.832 1.00 98.12 192 LEU A O 1
ATOM 1413 N N . THR A 1 193 ? 25.874 -0.190 -32.036 1.00 98.38 193 THR A N 1
ATOM 1414 C CA . THR A 1 193 ? 26.458 1.146 -32.209 1.00 98.38 193 THR A CA 1
ATOM 1415 C C . THR A 1 193 ? 25.443 2.215 -32.615 1.00 98.38 193 THR A C 1
ATOM 1417 O O . THR A 1 193 ? 25.815 3.383 -32.677 1.00 98.38 193 THR A O 1
ATOM 1420 N N . ALA A 1 194 ? 24.182 1.858 -32.886 1.00 98.38 194 ALA A N 1
ATOM 1421 C CA . ALA A 1 194 ? 23.149 2.828 -33.238 1.00 98.38 194 ALA A CA 1
ATOM 1422 C C . ALA A 1 194 ? 22.870 3.756 -32.051 1.00 98.38 194 ALA A C 1
ATOM 1424 O O . ALA A 1 194 ? 22.661 3.277 -30.934 1.00 98.38 194 ALA A O 1
ATOM 1425 N N . VAL A 1 195 ? 22.868 5.067 -32.293 1.00 98.38 195 VAL A N 1
ATOM 1426 C CA . VAL A 1 195 ? 22.558 6.086 -31.284 1.00 98.38 195 VAL A CA 1
ATOM 1427 C C . VAL A 1 195 ? 21.045 6.169 -31.108 1.00 98.38 195 VAL A C 1
ATOM 1429 O O . VAL A 1 195 ? 20.309 6.222 -32.091 1.00 98.38 195 VAL A O 1
ATOM 1432 N N . LEU A 1 196 ? 20.562 6.189 -29.861 1.00 96.75 196 LEU A N 1
ATOM 1433 C CA . LEU A 1 196 ? 19.122 6.196 -29.578 1.00 96.75 196 LEU A CA 1
ATOM 1434 C C . LEU A 1 196 ? 18.398 7.410 -30.189 1.00 96.75 196 LEU A C 1
ATOM 1436 O O . LEU A 1 196 ? 17.235 7.291 -30.562 1.00 96.75 196 LEU A O 1
ATOM 1440 N N . ALA A 1 197 ? 19.074 8.555 -30.322 1.00 96.75 197 ALA A N 1
ATOM 1441 C CA . ALA A 1 197 ? 18.546 9.771 -30.946 1.00 96.75 197 ALA A CA 1
ATOM 1442 C C . ALA A 1 197 ? 18.086 9.577 -32.400 1.00 96.75 197 ALA A C 1
ATOM 1444 O O . ALA A 1 197 ? 17.172 10.275 -32.835 1.00 96.75 197 ALA A O 1
ATOM 1445 N N . ASP A 1 198 ? 18.681 8.622 -33.119 1.00 96.81 198 ASP A N 1
ATOM 1446 C CA . ASP A 1 198 ? 18.387 8.362 -34.531 1.00 96.81 198 ASP A CA 1
ATOM 1447 C C . ASP A 1 198 ? 17.288 7.301 -34.718 1.00 96.81 198 ASP A C 1
ATOM 1449 O O . ASP A 1 198 ? 16.847 7.034 -35.840 1.00 96.81 198 ASP A O 1
ATOM 1453 N N . LEU A 1 199 ? 16.838 6.668 -33.628 1.00 94.62 199 LEU A N 1
ATOM 1454 C CA . LEU A 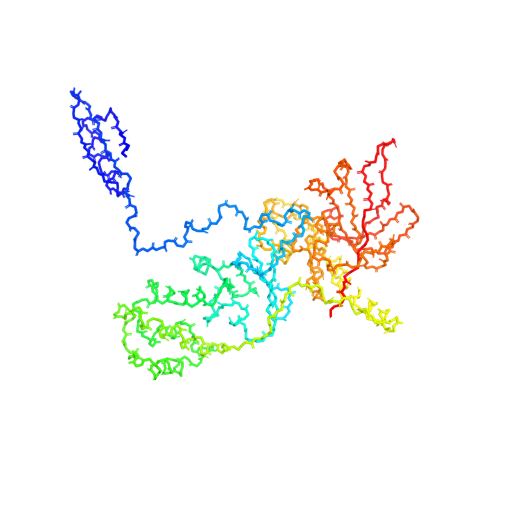1 199 ? 15.844 5.600 -33.670 1.00 94.62 199 LEU A CA 1
ATOM 1455 C C . LEU A 1 199 ? 14.419 6.139 -33.808 1.00 94.62 199 LEU A C 1
ATOM 1457 O O . LEU A 1 199 ? 14.042 7.171 -33.248 1.00 94.62 199 LEU A O 1
ATOM 1461 N N . LYS A 1 200 ? 13.578 5.375 -34.510 1.00 94.06 200 LYS A N 1
ATOM 1462 C CA . LYS A 1 200 ? 12.148 5.675 -34.637 1.00 94.06 200 LYS A CA 1
ATOM 1463 C C . LYS A 1 200 ? 11.377 5.141 -33.434 1.00 94.06 200 LYS A C 1
ATOM 1465 O O . LYS A 1 200 ? 11.811 4.228 -32.737 1.00 94.06 200 LYS A O 1
ATOM 1470 N N . MET A 1 201 ? 10.162 5.650 -33.233 1.00 87.56 201 MET A N 1
ATOM 1471 C CA . MET A 1 201 ? 9.288 5.185 -32.148 1.00 87.56 201 MET A CA 1
ATOM 1472 C C . MET A 1 201 ? 9.021 3.675 -32.175 1.00 87.56 201 MET A C 1
ATOM 1474 O O . MET A 1 201 ? 8.947 3.058 -31.114 1.00 87.56 201 MET A O 1
ATOM 1478 N N . ASP A 1 202 ? 8.927 3.061 -33.355 1.00 92.12 202 ASP A N 1
ATOM 1479 C CA . ASP A 1 202 ? 8.756 1.608 -33.466 1.00 92.12 202 ASP A CA 1
ATOM 1480 C C . ASP A 1 202 ? 9.972 0.828 -32.965 1.00 92.12 202 ASP A C 1
ATOM 1482 O O . ASP A 1 202 ? 9.816 -0.252 -32.396 1.00 92.12 202 ASP A O 1
ATOM 1486 N N . ASP A 1 203 ? 11.173 1.385 -33.097 1.00 96.00 203 ASP A N 1
ATOM 1487 C CA . ASP A 1 203 ? 12.386 0.771 -32.568 1.00 96.00 203 ASP A CA 1
ATOM 1488 C C . ASP A 1 203 ? 12.407 0.847 -31.039 1.00 96.00 203 ASP A C 1
ATOM 1490 O O . ASP A 1 203 ? 12.666 -0.161 -30.384 1.00 96.00 203 ASP A O 1
ATOM 1494 N N . PHE A 1 204 ? 11.994 1.974 -30.447 1.00 91.44 204 PHE A N 1
ATOM 1495 C CA . PHE A 1 204 ? 11.797 2.064 -28.995 1.00 91.44 204 PHE A CA 1
ATOM 1496 C C . PHE A 1 204 ? 10.753 1.064 -28.480 1.00 91.44 204 PHE A C 1
ATOM 1498 O O . PHE A 1 204 ? 10.972 0.429 -27.447 1.00 91.44 204 PHE A O 1
ATOM 1505 N N . ARG A 1 205 ? 9.641 0.866 -29.203 1.00 90.94 205 ARG A N 1
ATOM 1506 C CA . ARG A 1 205 ? 8.625 -0.145 -28.852 1.00 90.94 205 ARG A CA 1
ATOM 1507 C C . ARG A 1 205 ? 9.194 -1.563 -28.893 1.00 90.94 205 ARG A C 1
ATOM 1509 O O . ARG A 1 205 ? 8.919 -2.353 -27.990 1.00 90.94 205 ARG A O 1
ATOM 1516 N N . LYS A 1 206 ? 10.010 -1.888 -29.903 1.00 96.12 206 LYS A N 1
ATOM 1517 C CA . LYS A 1 206 ? 10.708 -3.181 -29.983 1.00 96.12 206 LYS A CA 1
ATOM 1518 C C . LYS A 1 206 ? 11.680 -3.361 -28.815 1.00 96.12 206 LYS A C 1
ATOM 1520 O O . LYS A 1 206 ? 11.656 -4.415 -28.186 1.00 96.12 206 LYS A O 1
ATOM 1525 N N . ILE A 1 207 ? 12.487 -2.344 -28.497 1.00 96.44 207 ILE A N 1
ATOM 1526 C CA . ILE A 1 207 ? 13.418 -2.384 -27.361 1.00 96.44 207 ILE A CA 1
ATOM 1527 C C . ILE A 1 207 ? 12.647 -2.638 -26.059 1.00 96.44 207 ILE A C 1
ATOM 1529 O O . ILE A 1 207 ? 12.957 -3.596 -25.358 1.00 96.44 207 ILE A O 1
ATOM 1533 N N . ALA A 1 208 ? 11.596 -1.863 -25.769 1.00 92.69 208 ALA A N 1
ATOM 1534 C CA . ALA A 1 208 ? 10.785 -2.031 -24.558 1.00 92.69 208 ALA A CA 1
ATOM 1535 C C . ALA A 1 208 ? 10.146 -3.430 -24.457 1.00 92.69 208 ALA A C 1
ATOM 1537 O O . ALA A 1 208 ? 10.144 -4.039 -23.386 1.00 92.69 208 ALA A O 1
ATOM 1538 N N . LYS A 1 209 ? 9.660 -3.979 -25.580 1.00 94.19 209 LYS A N 1
ATOM 1539 C CA . LYS A 1 209 ? 9.135 -5.351 -25.648 1.00 94.19 209 LYS A CA 1
ATOM 1540 C C . LYS A 1 209 ? 10.188 -6.392 -25.266 1.00 94.19 209 LYS A C 1
ATOM 1542 O O . LYS A 1 209 ? 9.869 -7.329 -24.546 1.00 94.19 209 LYS A O 1
ATOM 1547 N N . PHE A 1 210 ? 11.421 -6.271 -25.755 1.00 96.75 210 PHE A N 1
ATOM 1548 C CA . PHE A 1 210 ? 12.458 -7.265 -25.461 1.00 96.75 210 PHE A CA 1
ATOM 1549 C C . PHE A 1 210 ? 13.147 -7.045 -24.115 1.00 96.75 210 PHE A C 1
ATOM 1551 O O . PHE A 1 210 ? 13.578 -8.029 -23.521 1.00 96.75 210 PHE A O 1
ATOM 1558 N N . ILE A 1 211 ? 13.141 -5.819 -23.581 1.00 95.69 211 ILE A N 1
ATOM 1559 C CA . ILE A 1 211 ? 13.452 -5.560 -22.169 1.00 95.69 211 ILE A CA 1
ATOM 1560 C C . ILE A 1 211 ? 12.526 -6.399 -21.283 1.00 95.69 211 ILE A C 1
ATOM 1562 O O . ILE A 1 211 ? 13.015 -7.206 -20.506 1.00 95.69 211 ILE A O 1
ATOM 1566 N N . GLN A 1 212 ? 11.204 -6.348 -21.490 1.00 94.06 212 GLN A N 1
ATOM 1567 C CA . GLN A 1 212 ? 10.241 -7.159 -20.723 1.00 94.06 212 GLN A CA 1
ATOM 1568 C C . GLN A 1 212 ? 10.576 -8.661 -20.698 1.00 94.06 212 GLN A C 1
ATOM 1570 O O . GLN A 1 212 ? 10.390 -9.332 -19.679 1.00 94.06 212 GLN A O 1
ATOM 1575 N N . VAL A 1 213 ? 11.046 -9.197 -21.829 1.00 94.62 213 VAL A N 1
ATOM 1576 C CA . VAL A 1 213 ? 11.432 -10.609 -21.945 1.00 94.62 213 VAL A CA 1
ATOM 1577 C C . VAL A 1 213 ? 12.666 -10.902 -21.094 1.00 94.62 213 VAL A C 1
ATOM 1579 O O . VAL A 1 213 ? 12.669 -11.893 -20.365 1.00 94.62 213 VAL A O 1
ATOM 1582 N N . VAL A 1 214 ? 13.685 -10.041 -21.148 1.00 94.19 214 VAL A N 1
ATOM 1583 C CA . VAL A 1 214 ? 14.910 -10.195 -20.347 1.00 94.19 214 VAL A CA 1
ATOM 1584 C C . VAL A 1 214 ? 14.634 -10.004 -18.856 1.00 94.19 214 VAL A C 1
ATOM 1586 O O . VAL A 1 214 ? 15.132 -10.781 -18.046 1.00 94.19 214 VAL A O 1
ATOM 1589 N N . GLU A 1 215 ? 13.754 -9.068 -18.491 1.00 91.62 215 GLU A N 1
ATOM 1590 C CA . GLU A 1 215 ? 13.290 -8.858 -17.111 1.00 91.62 215 GLU A CA 1
ATOM 1591 C C . GLU A 1 215 ? 12.433 -10.025 -16.566 1.00 91.62 215 GLU A C 1
ATOM 1593 O O . GLU A 1 215 ? 11.979 -9.997 -15.416 1.00 91.62 215 GLU A O 1
ATOM 1598 N N . GLY A 1 216 ? 12.181 -11.061 -17.376 1.00 92.62 216 GLY A N 1
ATOM 1599 C CA . GLY A 1 216 ? 11.594 -12.322 -16.930 1.00 92.62 216 GLY A CA 1
ATOM 1600 C C . GLY A 1 216 ? 10.110 -12.225 -16.591 1.00 92.62 216 GLY A C 1
ATOM 1601 O O . GLY A 1 216 ? 9.666 -12.795 -15.591 1.00 92.62 216 GLY A O 1
ATOM 1602 N N . TRP A 1 217 ? 9.335 -11.489 -17.393 1.00 94.75 217 TRP A N 1
ATOM 1603 C CA . TRP A 1 217 ? 7.888 -11.357 -17.212 1.00 94.75 217 TRP A CA 1
ATOM 1604 C C . TRP A 1 217 ? 7.186 -12.720 -17.150 1.00 94.75 217 TRP A C 1
ATOM 1606 O O . TRP A 1 217 ? 7.086 -13.440 -18.144 1.00 94.75 217 TRP A O 1
ATOM 1616 N N . LYS A 1 218 ? 6.675 -13.070 -15.966 1.00 97.00 218 LYS A N 1
ATOM 1617 C CA . LYS A 1 218 ? 5.979 -14.332 -15.710 1.00 97.00 218 LYS A CA 1
ATOM 1618 C C . LYS A 1 218 ? 4.649 -14.051 -15.013 1.00 97.00 218 LYS A C 1
ATOM 1620 O O . LYS A 1 218 ? 4.680 -13.631 -13.853 1.00 97.00 218 LYS A O 1
ATOM 1625 N N . PRO A 1 219 ? 3.506 -14.314 -15.669 1.00 96.81 219 PRO A N 1
ATOM 1626 C CA . PRO A 1 219 ? 2.202 -14.172 -15.040 1.00 96.81 219 PRO A CA 1
ATOM 1627 C C . PRO A 1 219 ? 2.055 -15.022 -13.775 1.00 96.81 219 PRO A C 1
ATOM 1629 O O . PRO A 1 219 ? 2.572 -16.141 -13.693 1.00 96.81 219 PRO A O 1
ATOM 1632 N N . GLY A 1 220 ? 1.372 -14.458 -12.785 1.00 95.44 220 GLY A N 1
ATOM 1633 C CA . GLY A 1 220 ? 0.890 -15.150 -11.596 1.00 95.44 220 GLY A CA 1
ATOM 1634 C C . GLY A 1 220 ? -0.632 -15.270 -11.622 1.00 95.44 220 GLY A C 1
ATOM 1635 O O . GLY A 1 220 ? -1.235 -15.395 -12.688 1.00 95.44 220 GLY A O 1
ATOM 1636 N N . THR A 1 221 ? -1.244 -15.202 -10.445 1.00 95.12 221 THR A N 1
ATOM 1637 C CA . THR A 1 221 ? -2.697 -15.283 -10.275 1.00 95.12 221 THR A CA 1
ATOM 1638 C C . THR A 1 221 ? -3.286 -13.894 -10.079 1.00 95.12 221 THR A C 1
ATOM 1640 O O . THR A 1 221 ? -2.758 -13.098 -9.302 1.00 95.12 221 THR A O 1
ATOM 1643 N N . ILE A 1 222 ? -4.396 -13.628 -10.764 1.00 93.44 222 ILE A N 1
ATOM 1644 C CA . ILE A 1 222 ? -5.243 -12.456 -10.545 1.00 93.44 222 ILE A CA 1
ATOM 1645 C C . ILE A 1 222 ? -6.520 -12.922 -9.850 1.00 93.44 222 ILE A C 1
ATOM 1647 O O . ILE A 1 222 ? -7.145 -13.885 -10.295 1.00 93.44 222 ILE A O 1
ATOM 1651 N N . ARG A 1 223 ? -6.905 -12.258 -8.761 1.00 87.62 223 ARG A N 1
ATOM 1652 C CA . ARG A 1 223 ? -8.146 -12.550 -8.032 1.00 87.62 223 ARG A CA 1
ATOM 1653 C C . ARG A 1 223 ? -8.774 -11.273 -7.471 1.00 87.62 223 ARG A C 1
ATOM 1655 O O . ARG A 1 223 ? -8.039 -10.336 -7.169 1.00 87.62 223 ARG A O 1
ATOM 1662 N N . PRO A 1 224 ? -10.103 -11.212 -7.290 1.00 81.44 224 PRO A N 1
ATOM 1663 C CA . PRO A 1 224 ? -10.724 -10.089 -6.596 1.00 81.44 224 PRO A CA 1
ATOM 1664 C C . PRO A 1 224 ? -10.252 -10.024 -5.137 1.00 81.44 224 PRO A C 1
ATOM 1666 O O . PRO A 1 224 ? -9.959 -11.056 -4.523 1.00 81.44 224 PRO A O 1
ATOM 1669 N N . ASN A 1 225 ? -10.252 -8.824 -4.552 1.00 74.50 225 ASN A N 1
ATOM 1670 C CA . ASN A 1 225 ? -10.131 -8.651 -3.100 1.00 74.50 225 ASN A CA 1
ATOM 1671 C C . ASN A 1 225 ? -11.483 -8.885 -2.404 1.00 74.50 225 ASN A C 1
ATOM 1673 O O . ASN A 1 225 ? -12.035 -8.011 -1.737 1.00 74.50 225 ASN A O 1
ATOM 1677 N N . ALA A 1 226 ? -12.063 -10.056 -2.644 1.00 61.06 226 ALA A N 1
ATOM 1678 C CA . ALA A 1 226 ? -13.223 -10.528 -1.912 1.00 61.06 226 ALA A CA 1
ATOM 1679 C C . ALA A 1 226 ? -12.735 -11.464 -0.800 1.00 61.06 226 ALA A C 1
ATOM 1681 O O . ALA A 1 226 ? -11.775 -12.214 -1.026 1.00 61.06 226 ALA A O 1
ATOM 1682 N N . PRO A 1 227 ? -13.391 -11.483 0.374 1.00 45.50 227 PRO A N 1
ATOM 1683 C CA . PRO A 1 227 ? -13.224 -12.597 1.291 1.00 45.50 227 PRO A CA 1
ATOM 1684 C C . PRO A 1 227 ? -13.453 -13.891 0.497 1.00 45.50 227 PRO A C 1
ATOM 1686 O O . PRO A 1 227 ? -14.373 -13.925 -0.332 1.00 45.50 227 PRO A O 1
ATOM 1689 N N . PRO A 1 228 ? -12.661 -14.955 0.717 1.00 39.75 228 PRO A N 1
ATOM 1690 C CA . PRO A 1 228 ? -13.059 -16.273 0.251 1.00 39.75 228 PRO A CA 1
ATOM 1691 C C . PRO A 1 228 ? -14.505 -16.489 0.688 1.00 39.75 228 PRO A C 1
ATOM 1693 O O . PRO A 1 228 ? -14.856 -16.132 1.819 1.00 39.75 228 PRO A O 1
ATOM 1696 N N . ALA A 1 229 ? -15.351 -17.012 -0.204 1.00 35.16 229 ALA A N 1
ATOM 1697 C CA . ALA A 1 229 ? -16.711 -17.371 0.172 1.00 35.16 229 ALA A CA 1
ATOM 1698 C C . ALA A 1 229 ? -16.638 -18.128 1.508 1.00 35.16 229 ALA A C 1
ATOM 1700 O O . ALA A 1 229 ? -15.788 -19.021 1.623 1.00 35.16 229 ALA A O 1
ATOM 1701 N N . PRO A 1 230 ? -17.442 -17.767 2.530 1.00 37.56 230 PRO A N 1
ATOM 1702 C CA . PRO A 1 230 ? -17.439 -18.534 3.760 1.00 37.56 230 PRO A CA 1
ATOM 1703 C C . PRO A 1 230 ? -17.675 -19.979 3.344 1.00 37.56 230 PRO A C 1
ATOM 1705 O O . PRO A 1 230 ? -18.631 -20.253 2.616 1.00 37.56 230 PRO A O 1
ATOM 1708 N N . LEU A 1 231 ? -16.776 -20.882 3.740 1.00 33.16 231 LEU A N 1
ATOM 1709 C CA . LEU A 1 231 ? -17.017 -22.314 3.654 1.00 33.16 231 LEU A CA 1
ATOM 1710 C C . LEU A 1 231 ? -18.298 -22.577 4.460 1.00 33.16 231 LEU A C 1
ATOM 1712 O O . LEU A 1 231 ? -18.263 -22.809 5.666 1.00 33.16 231 LEU A O 1
ATOM 1716 N N . MET A 1 232 ? -19.458 -22.461 3.810 1.00 32.88 232 MET A N 1
ATOM 1717 C CA . MET A 1 232 ? -20.738 -22.926 4.316 1.00 32.88 232 MET A CA 1
ATOM 1718 C C . MET A 1 232 ? -20.658 -24.445 4.258 1.00 32.88 232 MET A C 1
ATOM 1720 O O . MET A 1 232 ? -21.078 -25.079 3.297 1.00 32.88 232 MET A O 1
ATOM 1724 N N . GLY A 1 233 ? -20.003 -25.018 5.262 1.00 31.94 233 GLY A N 1
ATOM 1725 C CA . GLY A 1 233 ? -19.668 -26.430 5.277 1.00 31.94 233 GLY A CA 1
ATOM 1726 C C . GLY A 1 233 ? -18.957 -26.832 6.558 1.00 31.94 233 GLY A C 1
ATOM 1727 O O . GLY A 1 233 ? -17.748 -26.994 6.567 1.00 31.94 233 GLY A O 1
ATOM 1728 N N . ALA A 1 234 ? -19.764 -27.044 7.598 1.00 32.88 234 ALA A N 1
ATOM 1729 C CA . ALA A 1 234 ? -19.491 -27.846 8.789 1.00 32.88 234 ALA A CA 1
ATOM 1730 C C . ALA A 1 234 ? -18.430 -27.355 9.799 1.00 32.88 234 ALA A C 1
ATOM 1732 O O . ALA A 1 234 ? -17.286 -27.029 9.507 1.00 32.88 234 ALA A O 1
ATOM 1733 N N . ALA A 1 235 ? -18.857 -27.392 11.060 1.00 42.00 235 ALA A N 1
ATOM 1734 C CA . ALA A 1 235 ? -18.135 -27.066 12.279 1.00 42.00 235 ALA A CA 1
ATOM 1735 C C . ALA A 1 235 ? -16.990 -28.047 12.618 1.00 42.00 235 ALA A C 1
ATOM 1737 O O . ALA A 1 235 ? -16.975 -28.633 13.699 1.00 42.00 235 ALA A O 1
ATOM 1738 N N . ILE A 1 236 ? -16.018 -28.238 11.724 1.00 37.22 236 ILE A N 1
ATOM 1739 C CA . ILE A 1 236 ? -14.875 -29.128 11.965 1.00 37.22 236 ILE A CA 1
ATOM 1740 C C . ILE A 1 236 ? -13.580 -28.398 11.568 1.00 37.22 236 ILE A C 1
ATOM 1742 O O . ILE A 1 236 ? -13.224 -28.339 10.399 1.00 37.22 236 ILE A O 1
ATOM 1746 N N . GLY A 1 237 ? -12.887 -27.806 12.554 1.00 34.69 237 GLY A N 1
ATOM 1747 C CA . GLY A 1 237 ? -11.480 -27.365 12.432 1.00 34.69 237 GLY A CA 1
ATOM 1748 C C . GLY A 1 237 ? -11.159 -25.885 12.707 1.00 34.69 237 GLY A C 1
ATOM 1749 O O . GLY A 1 237 ? -10.011 -25.563 13.006 1.00 34.69 237 GLY A O 1
ATOM 1750 N N . VAL A 1 238 ? -12.148 -24.982 12.690 1.00 42.62 238 VAL A N 1
ATOM 1751 C CA . VAL A 1 238 ? -11.936 -23.510 12.709 1.00 42.62 238 VAL A CA 1
ATOM 1752 C C . VAL A 1 238 ? -11.293 -22.978 14.006 1.00 42.62 238 VAL A C 1
ATOM 1754 O O . VAL A 1 238 ? -10.663 -21.924 14.006 1.00 42.62 238 VAL A O 1
ATOM 1757 N N . ALA A 1 239 ? -11.397 -23.703 15.123 1.00 38.69 239 ALA A N 1
ATOM 1758 C CA . ALA A 1 239 ? -10.836 -23.257 16.401 1.00 38.69 239 ALA A CA 1
ATOM 1759 C C . ALA A 1 239 ? -9.297 -23.362 16.472 1.00 38.69 239 ALA A C 1
ATOM 1761 O O . ALA A 1 239 ? -8.674 -22.548 17.150 1.00 38.69 239 ALA A O 1
ATOM 1762 N N . SER A 1 240 ? -8.674 -24.310 15.755 1.00 38.88 240 SER A N 1
ATOM 1763 C CA . SER A 1 240 ? -7.212 -24.491 15.785 1.00 38.88 240 SER A CA 1
ATOM 1764 C C . SER A 1 240 ? -6.467 -23.558 14.830 1.00 38.88 240 SER A C 1
ATOM 1766 O O . SER A 1 240 ? -5.386 -23.092 15.180 1.00 38.88 240 SER A O 1
ATOM 1768 N N . SER A 1 241 ? -7.038 -23.223 13.667 1.00 46.88 241 SER A N 1
ATOM 1769 C CA . SER A 1 241 ? -6.437 -22.241 12.752 1.00 46.88 241 SER A CA 1
ATOM 1770 C C . SER A 1 241 ? -6.634 -20.805 13.242 1.00 46.88 241 SER A C 1
ATOM 1772 O O . SER A 1 241 ? -5.701 -20.014 13.171 1.00 46.88 241 SER A O 1
ATOM 1774 N N . ALA A 1 242 ? -7.793 -20.477 13.830 1.00 43.38 242 ALA A N 1
ATOM 1775 C CA . ALA A 1 242 ? -8.053 -19.145 14.378 1.00 43.38 242 ALA A CA 1
ATOM 1776 C C . ALA A 1 242 ? -7.185 -18.788 15.586 1.00 43.38 242 ALA A C 1
ATOM 1778 O O . ALA A 1 242 ? -6.676 -17.673 15.659 1.00 43.38 242 ALA A O 1
ATOM 1779 N N . ALA A 1 243 ? -6.956 -19.738 16.495 1.00 40.12 243 ALA A N 1
ATOM 1780 C CA . ALA A 1 243 ? -6.025 -19.543 17.601 1.00 40.12 243 ALA A CA 1
ATOM 1781 C C . ALA A 1 243 ? -4.573 -19.390 17.105 1.00 40.12 243 ALA A C 1
ATOM 1783 O O . ALA A 1 243 ? -3.877 -18.478 17.549 1.00 40.12 243 ALA A O 1
ATOM 1784 N N . SER A 1 244 ? -4.150 -20.206 16.128 1.00 46.19 244 SER A N 1
ATOM 1785 C CA . SER A 1 244 ? -2.818 -20.096 15.514 1.00 46.19 244 SER A CA 1
ATOM 1786 C C . SER A 1 244 ? -2.622 -18.788 14.739 1.00 46.19 244 SER A C 1
ATOM 1788 O O . SER A 1 244 ? -1.520 -18.261 14.732 1.00 46.19 244 SER A O 1
ATOM 1790 N N . ALA A 1 245 ? -3.667 -18.238 14.115 1.00 46.25 245 ALA A N 1
ATOM 1791 C CA . ALA A 1 245 ? -3.573 -16.988 13.362 1.00 46.25 245 ALA A CA 1
ATOM 1792 C C . ALA A 1 245 ? -3.685 -15.739 14.245 1.00 46.25 245 ALA A C 1
ATOM 1794 O O . ALA A 1 245 ? -3.001 -14.755 13.979 1.00 46.25 245 ALA A O 1
ATOM 1795 N N . THR A 1 246 ? -4.457 -15.779 15.349 1.00 53.12 246 THR A N 1
ATOM 1796 C CA . THR A 1 246 ? -4.439 -14.687 16.349 1.00 53.12 246 THR A CA 1
ATOM 1797 C C . THR A 1 246 ? -3.043 -14.418 16.894 1.00 53.12 246 THR A C 1
ATOM 1799 O O . THR A 1 246 ? -2.763 -13.308 17.344 1.00 53.12 246 THR A O 1
ATOM 1802 N N . GLN A 1 247 ? -2.152 -15.408 16.828 1.00 61.81 247 GLN A N 1
ATOM 1803 C CA . GLN A 1 247 ? -0.760 -15.261 17.212 1.00 61.81 247 GLN A CA 1
ATOM 1804 C C . GLN A 1 247 ? 0.032 -14.358 16.265 1.00 61.81 247 GLN A C 1
ATOM 1806 O O . GLN A 1 247 ? 0.920 -13.669 16.757 1.00 61.81 247 GLN A O 1
ATOM 1811 N N . ASP A 1 248 ? -0.286 -14.257 14.975 1.00 81.25 248 ASP A N 1
ATOM 1812 C CA . ASP A 1 248 ? 0.615 -13.590 14.029 1.00 81.25 248 ASP A CA 1
ATOM 1813 C C . ASP A 1 248 ? 0.563 -12.061 14.155 1.00 81.25 248 ASP A C 1
ATOM 1815 O O . ASP A 1 248 ? 1.584 -11.428 14.442 1.00 81.25 248 ASP A O 1
ATOM 1819 N N . TRP A 1 249 ? -0.619 -11.440 14.053 1.00 90.56 249 TRP A N 1
ATOM 1820 C CA . TRP A 1 249 ? -0.727 -9.981 14.217 1.00 90.56 249 TRP A CA 1
ATOM 1821 C C . TRP A 1 249 ? -0.5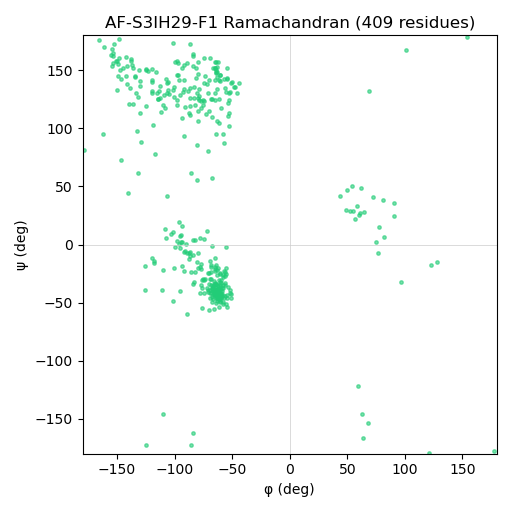00 -9.541 15.665 1.00 90.56 249 TRP A C 1
ATOM 1823 O O . TRP A 1 249 ? 0.092 -8.485 15.892 1.00 90.56 249 TRP A O 1
ATOM 1833 N N . MET A 1 250 ? -0.907 -10.347 16.656 1.00 94.25 250 MET A N 1
ATOM 1834 C CA . MET A 1 250 ? -0.636 -10.032 18.063 1.00 94.25 250 MET A CA 1
ATOM 1835 C C . MET A 1 250 ? 0.850 -10.134 18.394 1.00 94.25 250 MET A C 1
ATOM 1837 O O . MET A 1 250 ? 1.339 -9.335 19.191 1.00 94.25 250 MET A O 1
ATOM 1841 N N . THR A 1 251 ? 1.590 -11.065 17.784 1.00 93.88 251 THR A N 1
ATOM 1842 C CA . THR A 1 251 ? 3.052 -11.139 17.937 1.00 93.88 251 THR A CA 1
ATOM 1843 C C . THR A 1 251 ? 3.711 -9.877 17.398 1.00 93.88 251 THR A C 1
ATOM 1845 O O . THR A 1 251 ? 4.601 -9.333 18.051 1.00 93.88 251 THR A O 1
ATOM 1848 N N . ILE A 1 252 ? 3.260 -9.374 16.245 1.00 94.19 252 ILE A N 1
ATOM 1849 C CA . ILE A 1 252 ? 3.760 -8.114 15.683 1.00 94.19 252 ILE A CA 1
ATOM 1850 C C . ILE A 1 252 ? 3.413 -6.948 16.610 1.00 94.19 252 ILE A C 1
ATOM 1852 O O . ILE A 1 252 ? 4.312 -6.217 17.016 1.00 94.19 252 ILE A O 1
ATOM 1856 N N . ALA A 1 253 ? 2.154 -6.827 17.038 1.00 97.12 253 ALA A N 1
ATOM 1857 C CA . ALA A 1 253 ? 1.722 -5.756 17.933 1.00 97.12 253 ALA A CA 1
ATOM 1858 C C . ALA A 1 253 ? 2.511 -5.747 19.255 1.00 97.12 253 ALA A C 1
ATOM 1860 O O . ALA A 1 253 ? 2.956 -4.693 19.711 1.00 97.12 253 ALA A O 1
ATOM 1861 N N . ARG A 1 254 ? 2.733 -6.922 19.863 1.00 97.44 254 ARG A N 1
ATOM 1862 C CA . ARG A 1 254 ? 3.528 -7.058 21.093 1.00 97.44 254 ARG A CA 1
ATOM 1863 C C . ARG A 1 254 ? 5.001 -6.734 20.865 1.00 97.44 254 ARG A C 1
ATOM 1865 O O . ARG A 1 254 ? 5.621 -6.143 21.743 1.00 97.44 254 ARG A O 1
ATOM 1872 N N . ARG A 1 255 ? 5.560 -7.082 19.702 1.00 96.69 255 ARG A N 1
ATOM 1873 C CA . ARG A 1 255 ? 6.937 -6.729 19.335 1.00 96.69 255 ARG A CA 1
ATOM 1874 C C . ARG A 1 255 ? 7.107 -5.219 19.207 1.00 96.69 255 ARG A C 1
ATOM 1876 O O . ARG A 1 255 ? 8.049 -4.689 19.778 1.00 96.69 255 ARG A O 1
ATOM 1883 N N . GLU A 1 256 ? 6.185 -4.539 18.527 1.00 97.75 256 GLU A N 1
ATOM 1884 C CA . GLU A 1 256 ? 6.200 -3.073 18.419 1.00 97.75 256 GLU A CA 1
ATOM 1885 C C . GLU A 1 256 ? 6.047 -2.405 19.800 1.00 97.75 256 GLU A C 1
ATOM 1887 O O . GLU A 1 256 ? 6.734 -1.433 20.099 1.00 97.75 256 GLU A O 1
ATOM 1892 N N . ALA A 1 257 ? 5.219 -2.960 20.692 1.00 97.69 257 ALA A N 1
ATOM 1893 C CA . ALA A 1 257 ? 5.073 -2.468 22.067 1.00 97.69 257 ALA A CA 1
ATOM 1894 C C . ALA A 1 257 ? 6.298 -2.721 22.964 1.00 97.69 257 ALA A C 1
ATOM 1896 O O . ALA A 1 257 ? 6.495 -2.012 23.951 1.00 97.69 257 ALA A O 1
ATOM 1897 N N . ALA A 1 258 ? 7.108 -3.730 22.640 1.00 97.62 258 ALA A N 1
ATOM 1898 C CA . ALA A 1 258 ? 8.328 -4.071 23.368 1.00 97.62 258 ALA A CA 1
ATOM 1899 C C . ALA A 1 258 ? 9.546 -3.236 22.938 1.00 97.62 258 ALA A C 1
ATOM 1901 O O . ALA A 1 258 ? 10.590 -3.307 23.587 1.00 97.62 258 ALA A O 1
ATOM 1902 N N . LEU A 1 259 ? 9.432 -2.448 21.863 1.00 97.31 259 LEU A N 1
ATOM 1903 C CA . LEU A 1 259 ? 10.495 -1.544 21.432 1.00 97.31 259 LEU A CA 1
ATOM 1904 C C . LEU A 1 259 ? 10.791 -0.469 22.494 1.00 97.31 259 LEU A C 1
ATOM 1906 O O . LEU A 1 259 ? 9.915 -0.128 23.306 1.00 97.31 259 LEU A O 1
ATOM 1910 N N . PRO A 1 260 ? 12.007 0.113 22.476 1.00 97.88 260 PRO A N 1
ATOM 1911 C CA . PRO A 1 260 ? 12.327 1.277 23.293 1.00 97.88 260 PRO A CA 1
ATOM 1912 C C . PRO A 1 260 ? 11.270 2.370 23.127 1.00 97.88 260 PRO A C 1
ATOM 1914 O O . PRO A 1 260 ? 10.808 2.623 22.017 1.00 97.88 260 PRO A O 1
ATOM 1917 N N . VAL A 1 261 ? 10.902 3.041 24.225 1.00 96.38 261 VAL A N 1
ATOM 1918 C CA . VAL A 1 261 ? 9.815 4.043 24.238 1.00 96.38 261 VAL A CA 1
ATOM 1919 C C . VAL A 1 261 ? 9.989 5.074 23.125 1.00 96.38 261 VAL A C 1
ATOM 1921 O O . VAL A 1 261 ? 9.022 5.386 22.447 1.00 96.38 261 VAL A O 1
ATOM 1924 N N . HIS A 1 262 ? 11.211 5.552 22.896 1.00 95.06 262 HIS A N 1
ATOM 1925 C CA . HIS A 1 262 ? 11.503 6.506 21.828 1.00 95.06 262 HIS A CA 1
ATOM 1926 C C . HIS A 1 262 ? 11.143 5.975 20.429 1.00 95.06 262 HIS A C 1
ATOM 1928 O O . HIS A 1 262 ? 10.638 6.724 19.608 1.00 95.06 262 HIS A O 1
ATOM 1934 N N . GLU A 1 263 ? 11.350 4.689 20.141 1.00 94.56 263 GLU A N 1
ATOM 1935 C CA . GLU A 1 263 ? 11.037 4.114 18.825 1.00 94.56 263 GLU A CA 1
ATOM 1936 C C . GLU A 1 263 ? 9.540 3.889 18.606 1.00 94.56 263 GLU A C 1
ATOM 1938 O O . GLU A 1 263 ? 9.079 3.941 17.469 1.00 94.56 263 GLU A O 1
ATOM 1943 N N . ARG A 1 264 ? 8.775 3.634 19.673 1.00 96.38 264 ARG A N 1
ATOM 1944 C CA . ARG A 1 264 ? 7.336 3.318 19.601 1.00 96.38 264 ARG A CA 1
ATOM 1945 C C . ARG A 1 264 ? 6.413 4.471 19.993 1.00 96.38 264 ARG A C 1
ATOM 1947 O O . ARG A 1 264 ? 5.211 4.249 20.152 1.00 96.38 264 ARG A O 1
ATOM 1954 N N . SER A 1 265 ? 6.970 5.663 20.179 1.00 97.00 265 SER A N 1
ATOM 1955 C CA . SER A 1 265 ? 6.241 6.880 20.532 1.00 97.00 265 SER A CA 1
ATOM 1956 C C . SER A 1 265 ? 6.410 7.950 19.468 1.00 97.00 265 SER A C 1
ATOM 1958 O O . SER A 1 265 ? 7.441 8.003 18.804 1.00 97.00 265 SER A O 1
ATOM 1960 N N . GLN A 1 266 ? 5.402 8.804 19.355 1.00 92.62 266 GLN A N 1
ATOM 1961 C CA . GLN A 1 266 ? 5.464 10.045 18.592 1.00 92.62 266 GLN A CA 1
ATOM 1962 C C . GLN A 1 266 ? 6.654 10.898 19.049 1.00 92.62 266 GLN A C 1
ATOM 1964 O O . GLN A 1 266 ? 6.969 10.932 20.248 1.00 92.62 266 GLN A O 1
ATOM 1969 N N . TRP A 1 267 ? 7.317 11.565 18.112 1.00 90.94 267 TRP A N 1
ATOM 1970 C CA . TRP A 1 267 ? 8.385 12.519 18.391 1.00 90.94 267 TRP A CA 1
ATOM 1971 C C . TRP A 1 267 ? 7.827 13.944 18.472 1.00 90.94 267 TRP A C 1
ATOM 1973 O O . TRP A 1 267 ? 6.772 14.233 17.925 1.00 90.94 267 TRP A O 1
ATOM 1983 N N . PRO A 1 268 ? 8.461 14.839 19.244 1.00 84.50 268 PRO A N 1
ATOM 1984 C CA . PRO A 1 268 ? 8.097 16.243 19.201 1.00 84.50 268 PRO A CA 1
ATOM 1985 C C . PRO A 1 268 ? 8.610 16.888 17.910 1.00 84.50 268 PRO A C 1
ATOM 1987 O O . PRO A 1 268 ? 9.739 16.621 17.477 1.00 84.50 268 PRO A O 1
ATOM 1990 N N . ASP A 1 269 ? 7.829 17.830 17.388 1.00 78.31 269 ASP A N 1
ATOM 1991 C CA . ASP A 1 269 ? 8.250 18.755 16.342 1.00 78.31 269 ASP A CA 1
ATOM 1992 C C . ASP A 1 269 ? 9.663 19.328 16.600 1.00 78.31 269 ASP A C 1
ATOM 1994 O O . ASP A 1 269 ? 9.993 19.703 17.736 1.00 78.31 269 ASP A O 1
ATOM 1998 N N . PRO A 1 270 ? 10.514 19.457 15.561 1.00 82.38 270 PRO A N 1
ATOM 1999 C CA . PRO A 1 270 ? 10.228 19.227 14.138 1.00 82.38 270 PRO A CA 1
ATOM 2000 C C . PRO A 1 270 ? 10.567 17.800 13.652 1.00 82.38 270 PRO A C 1
ATOM 2002 O O . PRO A 1 270 ? 10.799 17.597 12.460 1.00 82.38 270 PRO A O 1
ATOM 2005 N N . GLY A 1 271 ? 10.754 16.837 14.560 1.00 84.75 271 GLY A N 1
ATOM 2006 C CA . GLY A 1 271 ? 11.141 15.474 14.201 1.00 84.75 271 GLY A CA 1
ATOM 2007 C C . GLY A 1 271 ? 9.929 14.574 13.996 1.00 84.75 271 GLY A C 1
ATOM 2008 O O . GLY A 1 271 ? 9.004 14.624 14.786 1.00 84.75 271 GLY A O 1
ATOM 2009 N N . GLU A 1 272 ? 9.987 13.679 13.011 1.00 88.50 272 GLU A N 1
ATOM 2010 C CA . GLU A 1 272 ? 8.930 12.691 12.766 1.00 88.50 272 GLU A CA 1
ATOM 2011 C C . GLU A 1 272 ? 9.469 11.274 12.993 1.00 88.50 272 GLU A C 1
ATOM 2013 O O . GLU A 1 272 ? 10.507 10.898 12.431 1.00 88.50 272 GLU A O 1
ATOM 2018 N N . ASN A 1 273 ? 8.766 10.446 13.771 1.00 92.38 273 ASN A N 1
ATOM 2019 C CA . ASN A 1 273 ? 9.180 9.066 13.982 1.00 92.38 273 ASN A CA 1
ATOM 2020 C C . ASN A 1 273 ? 8.986 8.230 12.697 1.00 92.38 273 ASN A C 1
ATOM 2022 O O . ASN A 1 273 ? 7.850 7.932 12.299 1.00 92.38 273 ASN A O 1
ATOM 2026 N N . PRO A 1 274 ? 10.070 7.721 12.075 1.00 90.94 274 PRO A N 1
ATOM 2027 C CA . PRO A 1 274 ? 9.990 6.993 10.811 1.00 90.94 274 PRO A CA 1
ATOM 2028 C C . PRO A 1 274 ? 9.181 5.693 10.906 1.00 90.94 274 PRO A C 1
ATOM 2030 O O . PRO A 1 274 ? 8.682 5.209 9.888 1.00 90.94 274 PRO A O 1
ATOM 2033 N N . ARG A 1 275 ? 9.031 5.118 12.105 1.00 93.25 275 ARG A N 1
ATOM 2034 C CA . ARG A 1 275 ? 8.238 3.908 12.340 1.00 93.25 275 ARG A CA 1
ATOM 2035 C C . ARG A 1 275 ? 6.739 4.193 12.295 1.00 93.25 275 ARG A C 1
ATOM 2037 O O . ARG A 1 275 ? 6.013 3.431 11.662 1.00 93.25 275 ARG A O 1
ATOM 2044 N N . ILE A 1 276 ? 6.283 5.302 12.880 1.00 91.12 276 ILE A N 1
ATOM 2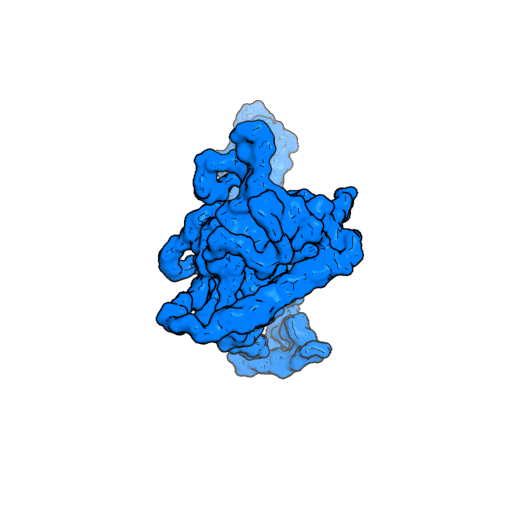045 C CA . ILE A 1 276 ? 4.871 5.709 12.806 1.00 91.12 276 ILE A CA 1
ATOM 2046 C C . ILE A 1 276 ? 4.512 6.083 11.366 1.00 91.12 276 ILE A C 1
ATOM 2048 O O . ILE A 1 276 ? 3.517 5.589 10.831 1.00 91.12 276 ILE A O 1
ATOM 2052 N N . LE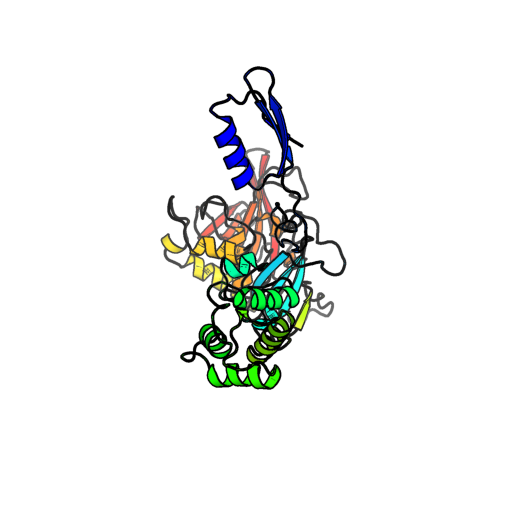U A 1 277 ? 5.383 6.828 10.679 1.00 88.06 277 LEU A N 1
ATOM 2053 C CA . LEU A 1 277 ? 5.227 7.090 9.246 1.00 88.06 277 LEU A CA 1
ATOM 2054 C C . LEU A 1 277 ? 5.187 5.793 8.423 1.00 88.06 277 LEU A C 1
ATOM 2056 O O . LEU A 1 277 ? 4.467 5.702 7.428 1.00 88.06 277 LEU A O 1
ATOM 2060 N N . ASN A 1 278 ? 5.937 4.762 8.825 1.00 88.19 278 ASN A N 1
ATOM 2061 C CA . ASN A 1 278 ? 5.873 3.454 8.180 1.00 88.19 278 ASN A CA 1
ATOM 2062 C C . ASN A 1 278 ? 4.515 2.762 8.382 1.00 88.19 278 ASN A C 1
ATOM 2064 O O . ASN A 1 278 ? 4.030 2.120 7.451 1.00 88.19 278 ASN A O 1
ATOM 2068 N N . TYR A 1 279 ? 3.859 2.928 9.535 1.00 91.19 279 TYR A N 1
ATOM 2069 C CA . TYR A 1 279 ? 2.499 2.413 9.729 1.00 91.19 279 TYR A CA 1
ATOM 2070 C C . TYR A 1 279 ? 1.523 3.023 8.721 1.00 91.19 279 TYR A C 1
ATOM 2072 O O . TYR A 1 279 ? 0.748 2.289 8.109 1.00 91.19 279 TYR A O 1
ATOM 2080 N N . PHE A 1 280 ? 1.604 4.335 8.481 1.00 85.62 280 PHE A N 1
ATOM 2081 C CA . PHE A 1 280 ? 0.810 4.997 7.442 1.00 85.62 280 PHE A CA 1
ATOM 2082 C C . PHE A 1 280 ? 1.155 4.499 6.043 1.00 85.62 280 PHE A C 1
ATOM 2084 O O . PHE A 1 280 ? 0.250 4.159 5.287 1.00 85.62 280 PHE A O 1
ATOM 2091 N N . LYS A 1 281 ? 2.444 4.361 5.716 1.00 82.81 281 LYS A N 1
ATOM 2092 C CA . LYS A 1 281 ? 2.888 3.843 4.409 1.00 82.81 281 LYS A CA 1
ATOM 2093 C C . LYS A 1 281 ? 2.348 2.442 4.115 1.00 82.81 281 LYS A C 1
ATOM 2095 O O . LYS A 1 281 ? 2.024 2.151 2.969 1.00 82.81 281 LYS A O 1
ATOM 2100 N N . VAL A 1 282 ? 2.254 1.577 5.125 1.00 81.50 282 VAL A N 1
ATOM 2101 C CA . VAL A 1 282 ? 1.701 0.220 4.974 1.00 81.50 282 VAL A CA 1
ATOM 2102 C C . VAL A 1 282 ? 0.170 0.240 4.929 1.00 81.50 282 VAL A C 1
ATOM 2104 O O . VAL A 1 282 ? -0.433 -0.460 4.116 1.00 81.50 282 VAL A O 1
ATOM 2107 N N . CYS A 1 283 ? -0.458 1.047 5.784 1.00 82.94 283 CYS A N 1
ATOM 2108 C CA . CYS A 1 283 ? -1.910 1.152 5.911 1.00 82.94 283 CYS A CA 1
ATOM 2109 C C . CYS A 1 283 ? -2.564 1.827 4.697 1.00 82.94 283 CYS A C 1
ATOM 2111 O O . CYS A 1 283 ? -3.458 1.266 4.070 1.00 82.94 283 CYS A O 1
ATOM 2113 N N . ALA A 1 284 ? -2.126 3.041 4.383 1.00 77.38 284 ALA A N 1
ATOM 2114 C CA . ALA A 1 284 ? -2.743 3.930 3.414 1.00 77.38 284 ALA A CA 1
ATOM 2115 C C . ALA A 1 284 ? -1.661 4.765 2.706 1.00 77.38 284 ALA A C 1
ATOM 2117 O O . ALA A 1 284 ? -1.547 5.959 2.949 1.00 77.38 284 ALA A O 1
ATOM 2118 N N . PRO A 1 285 ? -0.858 4.170 1.807 1.00 69.00 285 PRO A N 1
ATOM 2119 C CA . PRO A 1 285 ? 0.189 4.900 1.088 1.00 69.00 285 PRO A CA 1
ATOM 2120 C C . PRO A 1 285 ? -0.341 5.989 0.145 1.00 69.00 285 PRO A C 1
ATOM 2122 O O . PRO A 1 285 ? 0.443 6.780 -0.365 1.00 69.00 285 PRO A O 1
ATOM 2125 N N . TRP A 1 286 ? -1.651 6.011 -0.113 1.00 70.25 286 TRP A N 1
ATOM 2126 C CA . TRP A 1 286 ? -2.352 7.083 -0.823 1.00 70.25 286 TRP A CA 1
ATOM 2127 C C . TRP A 1 286 ? -2.673 8.291 0.072 1.00 70.25 286 TRP A C 1
ATOM 2129 O O . TRP A 1 286 ? -3.054 9.339 -0.440 1.00 70.25 286 TRP A O 1
ATOM 2139 N N . PHE A 1 287 ? -2.582 8.133 1.393 1.00 73.00 287 PHE A N 1
ATOM 2140 C CA . PHE A 1 287 ? -2.872 9.174 2.365 1.00 73.00 287 PHE A CA 1
ATOM 2141 C C . PHE A 1 287 ? -1.592 9.947 2.672 1.00 73.00 287 PHE A C 1
ATOM 2143 O O . PHE A 1 287 ? -0.618 9.387 3.182 1.00 73.00 287 PHE A O 1
ATOM 2150 N N . GLU A 1 288 ? -1.604 11.241 2.370 1.00 71.25 288 GLU A N 1
ATOM 2151 C CA . GLU A 1 288 ? -0.556 12.145 2.822 1.00 71.25 288 GLU A CA 1
ATOM 2152 C C . GLU A 1 288 ? -0.780 12.482 4.290 1.00 71.25 288 GLU A C 1
ATOM 2154 O O . GLU A 1 288 ? -1.840 12.967 4.691 1.00 71.25 288 GLU A O 1
ATOM 2159 N N . VAL A 1 289 ? 0.235 12.206 5.101 1.00 70.38 289 VAL A N 1
ATOM 2160 C CA . VAL A 1 289 ? 0.186 12.453 6.536 1.00 70.38 289 VAL A CA 1
ATOM 2161 C C . VAL A 1 289 ? 0.477 13.932 6.786 1.00 70.38 289 VAL A C 1
ATOM 2163 O O . VAL A 1 289 ? 1.619 14.337 6.983 1.00 70.38 289 VAL A O 1
ATOM 2166 N N . VAL A 1 290 ? -0.563 14.760 6.704 1.00 67.69 290 VAL A N 1
ATOM 2167 C CA . VAL A 1 290 ? -0.463 16.194 7.000 1.00 67.69 290 VAL A CA 1
ATOM 2168 C C . VAL A 1 290 ? -0.320 16.373 8.511 1.00 67.69 290 VAL A C 1
ATOM 2170 O O . VAL A 1 290 ? -1.266 16.101 9.246 1.00 67.69 290 VAL A O 1
ATOM 2173 N N . GLY A 1 291 ? 0.848 16.839 8.958 1.00 61.41 291 GLY A N 1
ATOM 2174 C CA . GLY A 1 291 ? 1.176 16.967 10.383 1.00 61.41 291 GLY A CA 1
ATOM 2175 C C . GLY A 1 291 ? 1.845 15.727 10.982 1.00 61.41 291 GLY A C 1
ATOM 2176 O O . GLY A 1 291 ? 1.527 15.389 12.113 1.00 61.41 291 GLY A O 1
ATOM 2177 N N . GLY A 1 292 ? 2.685 15.034 10.202 1.00 71.69 292 GLY A N 1
ATOM 2178 C CA . GLY A 1 292 ? 3.718 14.133 10.721 1.00 71.69 292 GLY A CA 1
ATOM 2179 C C . GLY A 1 292 ? 3.220 12.929 11.521 1.00 71.69 292 GLY A C 1
ATOM 2180 O O . GLY A 1 292 ? 2.202 12.315 11.206 1.00 71.69 292 GLY A O 1
ATOM 2181 N N . ASP A 1 293 ? 3.970 12.516 12.538 1.00 68.62 293 ASP A N 1
ATOM 2182 C CA . ASP A 1 293 ? 3.568 11.408 13.410 1.00 68.62 293 ASP A CA 1
ATOM 2183 C C . ASP A 1 293 ? 2.592 11.839 14.522 1.00 68.62 293 ASP A C 1
ATOM 2185 O O . ASP A 1 293 ? 2.182 11.010 15.341 1.00 68.62 293 ASP A O 1
ATOM 2189 N N . GLU A 1 294 ? 2.178 13.108 14.510 1.00 63.19 294 GLU A N 1
ATOM 2190 C CA . GLU A 1 294 ? 1.291 13.743 15.480 1.00 63.19 294 GLU A CA 1
ATOM 2191 C C . GLU A 1 294 ? -0.207 13.574 15.180 1.00 63.19 294 GLU A C 1
ATOM 2193 O O . GLU A 1 294 ? -1.054 13.872 16.028 1.00 63.19 294 GLU A O 1
ATOM 2198 N N . VAL A 1 295 ? -0.562 13.056 14.001 1.00 77.06 295 VAL A N 1
ATOM 2199 C CA . VAL A 1 295 ? -1.950 12.712 13.646 1.00 77.06 295 VAL A CA 1
ATOM 2200 C C . VAL A 1 295 ? -2.438 11.433 14.338 1.00 77.06 295 VAL A C 1
ATOM 2202 O O . VAL A 1 295 ? -1.656 10.571 14.720 1.00 77.06 295 VAL A O 1
ATOM 2205 N N . ASP A 1 296 ? -3.754 11.221 14.433 1.00 84.19 296 ASP A N 1
ATOM 2206 C CA . ASP A 1 296 ? -4.300 9.979 14.996 1.00 84.19 296 ASP A CA 1
ATOM 2207 C C . ASP A 1 296 ? -3.893 8.724 14.192 1.00 84.19 296 ASP A C 1
ATOM 2209 O O . ASP A 1 296 ? -4.449 8.421 13.136 1.00 84.19 296 ASP A O 1
ATOM 2213 N N . TRP A 1 297 ? -2.952 7.938 14.728 1.00 91.88 297 TRP A N 1
ATOM 2214 C CA . TRP A 1 297 ? -2.346 6.782 14.044 1.00 91.88 297 TRP A CA 1
ATOM 2215 C C . TRP A 1 297 ? -2.762 5.406 14.596 1.00 91.88 297 TRP A C 1
ATOM 2217 O O . TRP A 1 297 ? -2.181 4.375 14.241 1.00 91.88 297 TRP A O 1
ATOM 2227 N N . CYS A 1 298 ? -3.806 5.347 15.431 1.00 95.25 298 CYS A N 1
ATOM 2228 C CA . CYS A 1 298 ? -4.294 4.094 16.026 1.00 95.25 298 CYS A CA 1
ATOM 2229 C C . CYS A 1 298 ? -4.684 3.038 14.971 1.00 95.25 298 CYS A C 1
ATOM 2231 O O . CYS A 1 298 ? -4.268 1.880 15.061 1.00 95.25 298 CYS A O 1
ATOM 2233 N N . ALA A 1 299 ? -5.423 3.432 13.930 1.00 94.00 299 ALA A N 1
ATOM 2234 C CA . ALA A 1 299 ? -5.841 2.522 12.865 1.00 94.00 299 ALA A CA 1
ATOM 2235 C C . ALA A 1 299 ? -4.704 2.200 11.889 1.00 94.00 299 ALA A C 1
ATOM 2237 O O . ALA A 1 299 ? -4.662 1.083 11.371 1.00 94.00 299 ALA A O 1
ATOM 2238 N N . ALA A 1 300 ? -3.757 3.121 11.678 1.00 92.56 300 ALA A N 1
ATOM 2239 C CA . ALA A 1 300 ? -2.544 2.841 10.913 1.00 92.56 300 ALA A CA 1
ATOM 2240 C C . ALA A 1 300 ? -1.724 1.716 11.565 1.00 92.56 300 ALA A C 1
ATOM 2242 O O . ALA A 1 300 ? -1.331 0.772 10.883 1.00 92.56 300 ALA A O 1
ATOM 2243 N N . PHE A 1 301 ? -1.556 1.753 12.890 1.00 96.81 301 PHE A N 1
ATOM 2244 C CA . PHE A 1 301 ? -0.886 0.691 13.646 1.00 96.81 301 PHE A CA 1
ATOM 2245 C C . PHE A 1 301 ? -1.598 -0.668 13.536 1.00 96.81 301 PHE A C 1
ATOM 2247 O O . PHE A 1 301 ? -0.955 -1.688 13.277 1.00 96.81 301 PHE A O 1
ATOM 2254 N N . VAL A 1 302 ? -2.927 -0.702 13.702 1.00 96.81 302 VAL A N 1
ATOM 2255 C CA . VAL A 1 302 ? -3.704 -1.951 13.583 1.00 96.81 302 VAL A CA 1
ATOM 2256 C C . VAL A 1 302 ? -3.583 -2.530 12.172 1.00 96.81 302 VAL A C 1
ATOM 2258 O O . VAL A 1 302 ? -3.292 -3.715 12.025 1.00 96.81 302 VAL A O 1
ATOM 2261 N N . ASN A 1 303 ? -3.723 -1.697 11.135 1.00 92.69 303 ASN A N 1
ATOM 2262 C CA . ASN A 1 303 ? -3.512 -2.109 9.747 1.00 92.69 303 ASN A CA 1
ATOM 2263 C C . ASN A 1 303 ? -2.093 -2.635 9.510 1.00 92.69 303 ASN A C 1
ATOM 2265 O O . ASN A 1 303 ? -1.939 -3.692 8.909 1.00 92.69 303 ASN A O 1
ATOM 2269 N N . TYR A 1 304 ? -1.066 -1.950 10.019 1.00 92.75 304 TYR A N 1
ATOM 2270 C CA . TYR A 1 304 ? 0.318 -2.408 9.915 1.00 92.75 304 TYR A CA 1
ATOM 2271 C C . TYR A 1 304 ? 0.506 -3.811 10.501 1.00 92.75 304 TYR A C 1
ATOM 2273 O O . TYR A 1 304 ? 1.128 -4.652 9.855 1.00 92.75 304 TYR A O 1
ATOM 2281 N N . CYS A 1 305 ? -0.061 -4.098 11.677 1.00 94.12 305 CYS A N 1
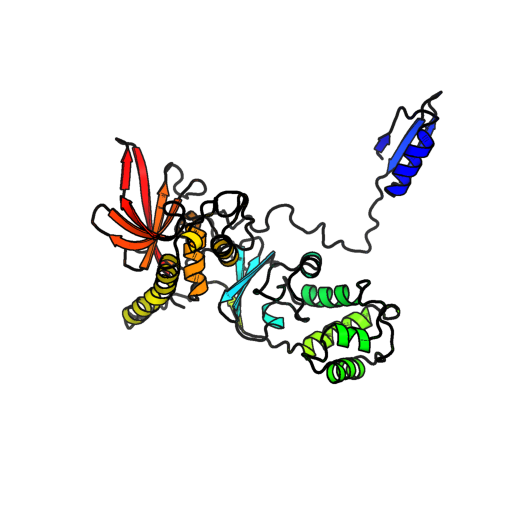ATOM 2282 C CA . CYS A 1 305 ? 0.041 -5.422 12.298 1.00 94.12 305 CYS A CA 1
ATOM 2283 C C . CYS A 1 305 ? -0.671 -6.508 11.474 1.00 94.12 305 CYS A C 1
ATOM 2285 O O . CYS A 1 305 ? -0.158 -7.620 11.338 1.00 94.12 305 CYS A O 1
ATOM 2287 N N . LEU A 1 306 ? -1.836 -6.191 10.902 1.00 90.75 306 LEU A N 1
ATOM 2288 C CA . LEU A 1 306 ? -2.578 -7.108 10.032 1.00 90.75 306 LEU A CA 1
ATOM 2289 C C . LEU A 1 306 ? -1.798 -7.390 8.744 1.00 90.75 306 LEU A C 1
ATOM 2291 O O . LEU A 1 306 ? -1.457 -8.536 8.472 1.00 90.75 306 LEU A O 1
ATOM 2295 N N . VAL A 1 307 ? -1.422 -6.348 8.007 1.00 85.25 307 VAL A N 1
ATOM 2296 C CA . VAL A 1 307 ? -0.714 -6.474 6.724 1.00 85.25 307 VAL A CA 1
ATOM 2297 C C . VAL A 1 307 ? 0.639 -7.162 6.906 1.00 85.25 307 VAL A C 1
ATOM 2299 O O . VAL A 1 307 ? 0.987 -8.074 6.159 1.00 85.25 307 VAL A O 1
ATOM 2302 N N . SER A 1 308 ? 1.383 -6.810 7.956 1.00 85.25 308 SER A N 1
ATOM 2303 C CA . SER A 1 308 ? 2.691 -7.419 8.236 1.00 85.25 308 SER A CA 1
ATOM 2304 C C . SER A 1 308 ? 2.600 -8.891 8.656 1.00 85.25 308 SER A C 1
ATOM 2306 O O . SER A 1 308 ? 3.591 -9.609 8.554 1.00 85.25 308 SER A O 1
ATOM 2308 N N . SER A 1 309 ? 1.428 -9.350 9.108 1.00 83.88 309 SER A N 1
ATOM 2309 C CA . SER A 1 309 ? 1.152 -10.766 9.390 1.00 83.88 309 SER A CA 1
ATOM 2310 C C . SER A 1 309 ? 0.482 -11.493 8.219 1.00 83.88 309 SER A C 1
ATOM 2312 O O . SER A 1 309 ? 0.076 -12.639 8.373 1.00 83.88 309 SER A O 1
ATOM 2314 N N . GLY A 1 310 ? 0.353 -10.850 7.052 1.00 77.50 310 GLY A N 1
ATOM 2315 C CA . GLY A 1 310 ? -0.281 -11.429 5.864 1.00 77.50 310 GLY A CA 1
ATOM 2316 C C . GLY A 1 310 ? -1.811 -11.350 5.851 1.00 77.50 310 GLY A C 1
ATOM 2317 O O . GLY A 1 310 ? -2.436 -11.895 4.945 1.00 77.50 310 GLY A O 1
ATOM 2318 N N . HIS A 1 311 ? -2.421 -10.660 6.816 1.00 82.25 311 HIS A N 1
ATOM 2319 C CA . HIS A 1 311 ? -3.863 -10.439 6.877 1.00 82.25 311 HIS A 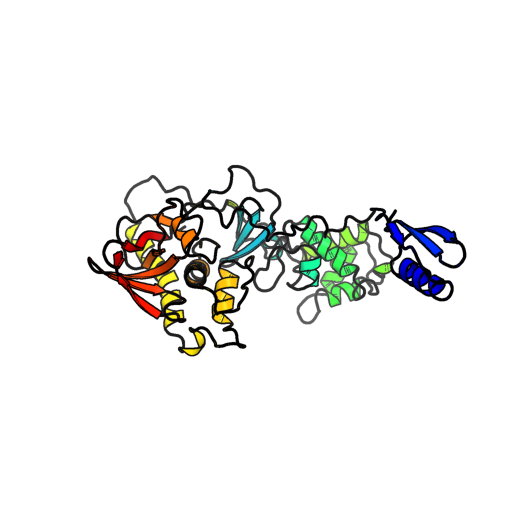CA 1
ATOM 2320 C C . HIS A 1 311 ? -4.257 -9.139 6.172 1.00 82.25 311 HIS A C 1
ATOM 2322 O O . HIS A 1 311 ? -3.490 -8.180 6.090 1.00 82.25 311 HIS A O 1
ATOM 2328 N N . MET A 1 312 ? -5.497 -9.080 5.694 1.00 81.06 312 MET A N 1
ATOM 2329 C CA . MET A 1 312 ? -6.016 -7.885 5.030 1.00 81.06 312 MET A CA 1
ATOM 2330 C C . MET A 1 312 ? -6.461 -6.836 6.056 1.00 81.06 312 MET A C 1
ATOM 2332 O O . MET A 1 312 ? -7.194 -7.132 7.003 1.00 81.06 312 MET A O 1
ATOM 2336 N N . GLY A 1 313 ? -6.001 -5.603 5.854 1.00 86.88 313 GLY A N 1
ATOM 2337 C CA . GLY A 1 313 ? -6.421 -4.426 6.602 1.00 86.88 313 GLY A CA 1
ATOM 2338 C C . GLY A 1 313 ? -7.680 -3.767 6.026 1.00 86.88 313 GLY A C 1
ATOM 2339 O O . GLY A 1 313 ? -8.332 -4.287 5.126 1.00 86.88 313 GLY A O 1
ATOM 2340 N N . THR A 1 314 ? -8.045 -2.603 6.559 1.00 86.31 314 THR A N 1
ATOM 2341 C CA . THR A 1 314 ? -9.086 -1.712 6.016 1.00 86.31 314 THR A CA 1
ATOM 2342 C C . THR A 1 314 ? -8.570 -0.735 4.971 1.00 86.31 314 THR A C 1
ATOM 2344 O O . THR A 1 314 ? -9.382 -0.110 4.291 1.00 86.31 314 THR A O 1
ATOM 2347 N N . ASP A 1 315 ? -7.247 -0.616 4.847 1.00 81.94 315 ASP A N 1
ATOM 2348 C CA . ASP A 1 315 ? -6.549 0.234 3.879 1.00 81.94 315 ASP A CA 1
ATOM 2349 C C . ASP A 1 315 ? -6.793 1.730 4.091 1.00 81.94 315 ASP A C 1
ATOM 2351 O O . ASP A 1 315 ? -6.804 2.529 3.150 1.00 81.94 315 ASP A O 1
ATOM 2355 N N . HIS A 1 316 ? -7.057 2.089 5.347 1.00 85.00 316 HIS A N 1
ATOM 2356 C CA . HIS A 1 316 ? -7.532 3.401 5.736 1.00 85.00 316 HIS A CA 1
ATOM 2357 C C . HIS A 1 316 ? -7.048 3.761 7.153 1.00 85.00 316 HIS A C 1
ATOM 2359 O O . HIS A 1 316 ? -7.208 2.958 8.079 1.00 85.00 316 HIS A O 1
ATOM 2365 N N . PRO A 1 317 ? -6.511 4.976 7.371 1.00 86.56 317 PRO A N 1
ATOM 2366 C CA . PRO A 1 317 ? -5.888 5.351 8.643 1.00 86.56 317 PRO A CA 1
ATOM 2367 C C . PRO A 1 317 ? -6.888 5.684 9.758 1.00 86.56 317 PRO A C 1
ATOM 2369 O O . PRO A 1 317 ? -6.517 5.693 10.925 1.00 86.56 317 PRO A O 1
ATOM 2372 N N . GLY A 1 318 ? -8.157 5.936 9.430 1.00 89.00 318 GLY A N 1
ATOM 2373 C CA . GLY A 1 318 ? -9.215 6.218 10.409 1.00 89.00 318 GLY A CA 1
ATOM 2374 C C . GLY A 1 318 ? -9.857 4.967 11.028 1.00 89.00 318 GLY A C 1
ATOM 2375 O O . GLY A 1 318 ? -10.253 4.048 10.305 1.00 89.00 318 GLY A O 1
ATOM 2376 N N . ALA A 1 319 ? -10.059 4.972 12.353 1.00 90.62 319 ALA A N 1
ATOM 2377 C CA . ALA A 1 319 ? -10.650 3.867 13.129 1.00 90.62 319 ALA A CA 1
ATOM 2378 C C . ALA A 1 319 ? -12.048 3.432 12.639 1.00 90.62 319 ALA A C 1
ATOM 2380 O O . ALA A 1 319 ? -12.377 2.245 12.654 1.00 90.62 319 ALA A O 1
ATOM 2381 N N . ARG A 1 320 ? -12.849 4.378 12.133 1.00 90.69 320 ARG A N 1
ATOM 2382 C CA . ARG A 1 320 ? -14.181 4.138 11.545 1.00 90.69 320 ARG A CA 1
ATOM 2383 C C . ARG A 1 320 ? -14.186 3.128 10.392 1.00 90.69 320 ARG A C 1
ATOM 2385 O O . ARG A 1 320 ? -15.167 2.416 10.208 1.00 90.69 320 ARG A O 1
ATOM 2392 N N . SER A 1 321 ? -13.071 2.989 9.674 1.00 90.69 321 SER A N 1
ATOM 2393 C CA . SER A 1 321 ? -12.949 2.031 8.569 1.00 90.69 321 SER A CA 1
ATOM 2394 C C . SER A 1 321 ? -13.167 0.577 9.009 1.00 90.69 321 SER A C 1
ATOM 2396 O O . SER A 1 321 ? -13.756 -0.217 8.274 1.00 90.69 321 SER A O 1
ATOM 2398 N N . PHE A 1 322 ? -12.776 0.242 10.244 1.00 93.12 322 PHE A N 1
ATOM 2399 C CA . PHE A 1 322 ? -13.038 -1.063 10.846 1.00 93.12 322 PHE A CA 1
ATOM 2400 C C . PHE A 1 322 ? -14.520 -1.236 11.184 1.00 93.12 322 PHE A C 1
ATOM 2402 O O . PHE A 1 322 ? -15.074 -2.310 10.964 1.00 93.12 322 PHE A O 1
ATOM 2409 N N . PHE A 1 323 ? -15.184 -0.181 11.670 1.00 93.69 323 PHE A N 1
ATOM 2410 C CA . PHE A 1 323 ? -16.624 -0.214 11.937 1.00 93.69 323 PHE A CA 1
ATOM 2411 C C . PHE A 1 323 ? -17.436 -0.470 10.666 1.00 93.69 323 PHE A C 1
ATOM 2413 O O . PHE A 1 323 ? -18.341 -1.308 10.691 1.00 93.69 323 PHE A O 1
ATOM 2420 N N . TRP A 1 324 ? -17.084 0.206 9.568 1.00 92.12 324 TRP A N 1
ATOM 2421 C CA . TRP A 1 324 ? -17.745 0.018 8.279 1.00 92.12 324 TRP A CA 1
ATOM 2422 C C . TRP A 1 324 ? -17.580 -1.410 7.755 1.00 92.12 324 TRP A C 1
ATOM 2424 O O . TRP A 1 324 ? -18.536 -1.953 7.210 1.00 92.12 324 TRP A O 1
ATOM 2434 N N . ASN A 1 325 ? -16.398 -2.026 7.929 1.00 89.81 325 ASN A N 1
ATOM 2435 C CA . ASN A 1 325 ? -16.087 -3.380 7.441 1.00 89.81 325 ASN A CA 1
ATOM 2436 C C . ASN A 1 325 ? -16.602 -3.604 6.001 1.00 89.81 325 ASN A C 1
ATOM 2438 O O . ASN A 1 325 ? -17.191 -4.637 5.684 1.00 89.81 325 ASN A O 1
ATOM 2442 N N . LYS A 1 326 ? -16.429 -2.595 5.133 1.00 84.31 326 LYS A N 1
ATOM 2443 C CA . LYS A 1 326 ? -17.159 -2.477 3.856 1.00 84.31 326 LYS A CA 1
ATOM 2444 C C . LYS A 1 326 ? -16.857 -3.585 2.844 1.00 84.31 326 LYS A C 1
ATOM 2446 O O . LYS A 1 326 ? -17.643 -3.820 1.936 1.00 84.31 326 LYS A O 1
ATOM 2451 N N . LYS A 1 327 ? -15.710 -4.252 3.002 1.00 79.38 327 LYS A N 1
ATOM 2452 C CA . LYS A 1 327 ? -15.271 -5.394 2.184 1.00 79.38 327 LYS A CA 1
ATOM 2453 C C . LYS A 1 327 ? -15.566 -6.749 2.847 1.00 79.38 327 LYS A C 1
ATOM 2455 O O . LYS A 1 327 ? -15.178 -7.779 2.316 1.00 79.38 327 LYS A O 1
ATOM 2460 N N . HIS A 1 328 ? -16.222 -6.767 4.012 1.00 81.25 328 HIS A N 1
ATOM 2461 C CA . HIS A 1 328 ? -16.569 -7.978 4.771 1.00 81.25 328 HIS A CA 1
ATOM 2462 C C . HIS A 1 328 ? -15.383 -8.902 5.108 1.00 81.25 328 HIS A C 1
ATOM 2464 O O . HIS A 1 328 ? -15.543 -10.107 5.274 1.00 81.25 328 HIS A O 1
ATOM 2470 N N . GLN A 1 329 ? -14.188 -8.331 5.246 1.00 80.88 329 GLN A N 1
ATOM 2471 C CA . GLN A 1 329 ? -12.940 -9.055 5.523 1.00 80.88 329 GLN A CA 1
ATOM 2472 C C . GLN A 1 329 ? -12.757 -9.454 6.996 1.00 80.88 329 GLN A C 1
ATOM 2474 O O . GLN A 1 329 ? -11.828 -10.185 7.339 1.00 80.88 329 GLN A O 1
ATOM 2479 N N . PHE A 1 330 ? -13.649 -8.987 7.873 1.00 89.06 330 PHE A N 1
ATOM 2480 C CA . PHE A 1 330 ? -13.654 -9.348 9.285 1.00 89.06 330 PHE A CA 1
ATOM 2481 C C . PHE A 1 330 ? -14.956 -10.036 9.692 1.00 89.06 330 PHE A C 1
ATOM 2483 O O . PHE A 1 330 ? -16.051 -9.584 9.341 1.00 89.06 330 PHE A O 1
ATOM 2490 N N . LEU A 1 331 ? -14.837 -11.069 10.527 1.00 90.75 331 LEU A N 1
ATOM 2491 C CA . LEU A 1 331 ? -15.957 -11.654 11.253 1.00 90.75 331 LEU A CA 1
ATOM 2492 C C . LEU A 1 331 ? -16.362 -10.720 12.399 1.00 90.75 331 LEU A C 1
ATOM 2494 O O . LEU A 1 331 ? -15.549 -10.416 13.272 1.00 90.75 331 LEU A O 1
ATOM 2498 N N . VAL A 1 332 ? -17.627 -10.301 12.429 1.00 93.00 332 VAL A N 1
ATOM 2499 C CA . VAL A 1 332 ? -18.171 -9.492 13.530 1.00 93.00 332 VAL A CA 1
ATOM 2500 C C . VAL A 1 332 ? -18.489 -10.390 14.723 1.00 93.00 332 VAL A C 1
ATOM 2502 O O . VAL A 1 332 ? -19.253 -11.349 14.612 1.00 93.00 332 VAL A O 1
ATOM 2505 N N . LEU A 1 333 ? -17.916 -10.067 15.878 1.00 93.50 333 LEU A N 1
ATOM 2506 C CA . LEU A 1 333 ? -18.120 -10.785 17.130 1.00 93.50 333 LEU A CA 1
ATOM 2507 C C . LEU A 1 333 ? -19.177 -10.083 17.991 1.00 93.50 333 LEU A C 1
ATOM 2509 O O . LEU A 1 333 ? -19.265 -8.856 18.010 1.00 93.50 333 LEU A O 1
ATOM 2513 N N . LYS A 1 334 ? -19.962 -10.873 18.733 1.00 93.00 334 LYS A N 1
ATOM 2514 C CA . LYS A 1 334 ? -20.933 -10.353 19.713 1.00 93.00 334 LYS A CA 1
ATOM 2515 C C . LYS A 1 334 ? -20.265 -9.833 20.987 1.00 93.00 334 LYS A C 1
ATOM 2517 O O . LYS A 1 334 ? -20.782 -8.920 21.614 1.00 93.00 334 LYS A O 1
ATOM 2522 N N . GLU A 1 335 ? -19.127 -10.417 21.348 1.00 92.00 335 GLU A N 1
ATOM 2523 C CA . GLU A 1 335 ? -18.390 -10.149 22.582 1.00 92.00 335 GLU A CA 1
ATOM 2524 C C . GLU A 1 335 ? -16.885 -10.058 22.284 1.00 92.00 335 GLU A C 1
ATOM 2526 O O . GLU A 1 335 ? -16.426 -10.646 21.291 1.00 92.00 335 GLU A O 1
ATOM 2531 N N . PRO A 1 336 ? -16.109 -9.336 23.115 1.00 95.12 336 PRO A N 1
ATOM 2532 C CA . PRO A 1 336 ? -14.661 -9.273 22.973 1.00 95.12 336 PRO A CA 1
ATOM 2533 C C . PRO A 1 336 ? -14.026 -10.661 23.109 1.00 95.12 336 PRO A C 1
ATOM 2535 O O . PRO A 1 336 ? -14.472 -11.513 23.875 1.00 95.12 336 PRO A O 1
ATOM 2538 N N . LYS A 1 337 ? -12.949 -10.879 22.356 1.00 94.00 337 LYS A N 1
ATOM 2539 C CA . LYS A 1 337 ? -12.091 -12.066 22.442 1.00 94.00 337 LYS A CA 1
ATOM 2540 C C . LYS A 1 337 ? -10.630 -11.625 22.402 1.00 94.00 337 LYS A C 1
ATOM 2542 O O . LYS A 1 337 ? -10.363 -10.607 21.765 1.00 94.00 337 LYS A O 1
ATOM 2547 N N . PRO A 1 338 ? -9.680 -12.363 23.002 1.00 93.19 338 PRO A N 1
ATOM 2548 C CA . PRO A 1 338 ? -8.267 -12.014 22.910 1.00 93.19 338 PRO A CA 1
ATOM 2549 C C . PRO A 1 338 ? -7.833 -11.915 21.443 1.00 93.19 338 PRO A C 1
ATOM 2551 O O . PRO A 1 338 ? -8.211 -12.751 20.623 1.00 93.19 338 PRO A O 1
ATOM 2554 N N . GLY A 1 339 ? -7.085 -10.867 21.106 1.00 93.56 339 GLY A N 1
ATOM 2555 C CA . GLY A 1 339 ? -6.619 -10.587 19.748 1.00 93.56 339 GLY A CA 1
ATOM 2556 C C . GLY A 1 339 ? -7.665 -10.005 18.794 1.00 93.56 339 GLY A C 1
ATOM 2557 O O 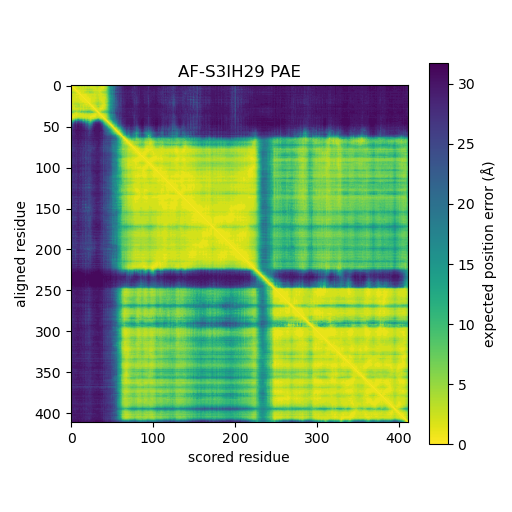. GLY A 1 339 ? -7.292 -9.581 17.701 1.00 93.56 339 GLY A O 1
ATOM 2558 N N . ALA A 1 340 ? -8.943 -9.929 19.187 1.00 95.62 340 ALA A N 1
ATOM 2559 C CA . ALA A 1 340 ? -9.968 -9.260 18.391 1.00 95.62 340 ALA A CA 1
ATOM 2560 C C . ALA A 1 340 ? -9.648 -7.769 18.245 1.00 95.62 340 ALA A C 1
ATOM 2562 O O . ALA A 1 340 ? -9.112 -7.144 19.155 1.00 95.62 340 ALA A O 1
ATOM 2563 N N . ILE A 1 341 ? -10.033 -7.174 17.126 1.00 97.69 341 ILE A N 1
ATOM 2564 C CA . ILE A 1 341 ? -10.002 -5.727 16.937 1.00 97.69 341 ILE A CA 1
ATOM 2565 C C . ILE A 1 341 ? -11.233 -5.149 17.636 1.00 97.69 341 ILE A C 1
ATOM 2567 O O . ILE A 1 341 ? -12.360 -5.565 17.359 1.00 97.69 341 ILE A O 1
ATOM 2571 N N . ALA A 1 342 ? -11.034 -4.191 18.532 1.00 98.19 342 ALA A N 1
ATOM 2572 C CA . ALA A 1 342 ? -12.104 -3.469 19.203 1.00 98.19 342 ALA A CA 1
ATOM 2573 C C . ALA A 1 342 ? -12.161 -2.031 18.691 1.00 98.19 342 ALA A C 1
ATOM 2575 O O . ALA A 1 342 ? -11.150 -1.330 18.692 1.00 98.19 342 ALA A O 1
ATOM 2576 N N . VAL A 1 343 ? -13.347 -1.594 18.272 1.00 98.00 343 VAL A N 1
ATOM 2577 C CA . VAL A 1 343 ? -13.568 -0.246 17.742 1.00 98.00 343 VAL A CA 1
ATOM 2578 C C . VAL A 1 343 ? -14.355 0.568 18.756 1.00 98.00 343 VAL A C 1
ATOM 2580 O O . VAL A 1 343 ? -15.503 0.245 19.070 1.00 98.00 343 VAL A O 1
ATOM 2583 N N . ARG A 1 344 ? -13.734 1.638 19.245 1.00 96.88 344 ARG A N 1
ATOM 2584 C CA . ARG A 1 344 ? -14.327 2.619 20.147 1.00 96.88 344 ARG A CA 1
ATOM 2585 C C . ARG A 1 344 ? -14.739 3.849 19.347 1.00 96.88 344 ARG A C 1
ATOM 2587 O O . ARG A 1 344 ? -13.929 4.422 18.621 1.00 96.88 344 ARG A O 1
ATOM 2594 N N . ARG A 1 345 ? -15.992 4.265 19.487 1.00 94.50 345 ARG A N 1
ATOM 2595 C CA . ARG A 1 345 ? -16.537 5.478 18.873 1.00 94.50 345 ARG A CA 1
ATOM 2596 C C . ARG A 1 345 ? -16.702 6.556 19.936 1.00 94.50 345 ARG A C 1
ATOM 2598 O O . ARG A 1 345 ? -17.159 6.251 21.038 1.00 94.50 345 ARG A O 1
ATOM 2605 N N . TYR A 1 346 ? -16.373 7.796 19.589 1.00 93.50 346 TYR A N 1
ATOM 2606 C CA . TYR A 1 346 ? -16.669 8.966 20.412 1.00 93.50 346 TYR A CA 1
ATOM 2607 C C . TYR A 1 346 ? -17.951 9.655 19.935 1.00 93.50 346 TYR A C 1
ATOM 2609 O O . TYR A 1 346 ? -18.359 9.515 18.779 1.00 93.50 346 TYR A O 1
ATOM 2617 N N . ALA A 1 347 ? -18.594 10.392 20.838 1.00 89.12 347 ALA A N 1
ATOM 2618 C CA . ALA A 1 347 ? -19.708 11.267 20.504 1.00 89.12 347 ALA A CA 1
ATOM 2619 C C . ALA A 1 347 ? -19.325 12.265 19.383 1.00 89.12 347 ALA A C 1
ATOM 2621 O O . ALA A 1 347 ? -18.159 12.651 19.281 1.00 89.12 347 ALA A O 1
ATOM 2622 N N . PRO A 1 348 ? -20.287 12.730 18.563 1.00 90.38 348 PRO A N 1
ATOM 2623 C CA . PRO A 1 348 ? -21.722 12.452 18.637 1.00 90.38 348 PRO A CA 1
ATOM 2624 C C . PRO A 1 348 ? -22.140 11.104 18.016 1.00 90.38 348 PRO A C 1
ATOM 2626 O O . PRO A 1 348 ? -21.543 10.598 17.064 1.00 90.38 348 PRO A O 1
ATOM 2629 N N . PHE A 1 349 ? -23.237 10.543 18.539 1.00 90.25 349 PHE A N 1
ATOM 2630 C CA . PHE A 1 349 ? -23.842 9.274 18.091 1.00 90.25 349 PHE A CA 1
ATOM 2631 C C . PHE A 1 349 ? -25.076 9.462 17.193 1.00 90.25 349 PHE A C 1
ATOM 2633 O O . PHE A 1 349 ? -25.805 8.511 16.931 1.00 90.25 349 PHE A O 1
ATOM 2640 N N . THR A 1 350 ? -25.327 10.691 16.740 1.00 89.19 350 THR A N 1
ATOM 2641 C CA . THR A 1 350 ? -26.517 11.061 15.957 1.00 89.19 350 THR A CA 1
ATOM 2642 C C . THR A 1 350 ? -26.523 10.457 14.555 1.00 89.19 350 THR A C 1
ATOM 2644 O O . THR A 1 350 ? -27.590 10.170 14.025 1.00 89.19 350 THR A O 1
ATOM 2647 N N . ASP A 1 351 ? -25.346 10.230 13.971 1.00 89.75 351 ASP A N 1
ATOM 2648 C CA . ASP A 1 351 ? -25.192 9.533 12.695 1.00 89.75 351 ASP A CA 1
ATOM 2649 C C . ASP A 1 351 ? -24.936 8.030 12.924 1.00 89.75 351 ASP A C 1
ATOM 2651 O O . ASP A 1 351 ? -23.839 7.656 13.358 1.00 89.75 351 ASP A O 1
ATOM 2655 N N . PRO A 1 352 ? -25.895 7.138 12.629 1.00 90.12 352 PRO A N 1
ATOM 2656 C CA . PRO A 1 352 ? -25.705 5.701 12.805 1.00 90.12 352 PRO A CA 1
ATOM 2657 C C . PRO A 1 352 ? -24.682 5.101 11.825 1.00 90.12 352 PRO A C 1
ATOM 2659 O O . PRO A 1 352 ? -24.085 4.074 12.144 1.00 90.12 352 PRO A O 1
ATOM 2662 N N . SER A 1 353 ? -24.448 5.730 10.667 1.00 87.81 353 SER A N 1
ATOM 2663 C CA . SER A 1 353 ? -23.476 5.266 9.663 1.00 87.81 353 SER A CA 1
ATOM 2664 C C . SER A 1 353 ? -22.026 5.598 10.029 1.00 87.81 353 SER A C 1
ATOM 2666 O O . SER A 1 353 ? -21.096 4.956 9.538 1.00 87.81 353 SER A O 1
ATOM 2668 N N . TRP A 1 354 ? -21.844 6.561 10.936 1.00 90.12 354 TRP A N 1
ATOM 2669 C CA . TRP A 1 354 ? -20.551 7.070 11.380 1.00 90.12 354 TRP A CA 1
ATOM 2670 C C . TRP A 1 354 ? -19.665 7.529 10.208 1.00 90.12 354 TRP A C 1
ATOM 2672 O O . TRP A 1 354 ? -18.504 7.139 10.079 1.00 90.12 354 TRP A O 1
ATOM 2682 N N . ALA A 1 355 ? -20.237 8.356 9.333 1.00 83.12 355 ALA A N 1
ATOM 2683 C CA . ALA A 1 355 ? -19.565 8.964 8.192 1.00 83.12 355 ALA A CA 1
ATOM 2684 C C . ALA A 1 355 ? -18.553 10.043 8.614 1.00 83.12 355 ALA A C 1
ATOM 2686 O O . ALA A 1 355 ? -17.594 10.299 7.891 1.00 83.12 355 ALA A O 1
ATOM 2687 N N . THR A 1 356 ? -18.715 10.660 9.791 1.00 78.75 356 THR A N 1
ATOM 2688 C CA . THR A 1 356 ? -17.807 11.683 10.342 1.00 78.75 356 THR A CA 1
ATOM 2689 C C . THR A 1 356 ? -17.556 11.487 11.839 1.00 78.75 356 THR A C 1
ATOM 2691 O O . THR A 1 356 ? -18.330 10.829 12.531 1.00 78.75 356 THR A O 1
ATOM 2694 N N . GLY A 1 357 ? -16.469 12.068 12.352 1.00 80.12 357 GLY A N 1
ATOM 2695 C CA . GLY A 1 357 ? -16.125 12.046 13.776 1.00 80.12 357 GLY A CA 1
ATOM 2696 C C . GLY A 1 357 ? -15.045 11.031 14.153 1.00 80.12 357 GLY A C 1
ATOM 2697 O O . GLY A 1 357 ? -14.685 10.143 13.377 1.00 80.12 357 GLY A O 1
ATOM 2698 N N . ASN A 1 358 ? -14.532 11.181 15.373 1.00 86.62 358 ASN A N 1
ATOM 2699 C CA . ASN A 1 358 ? -13.327 10.497 15.834 1.00 86.62 358 ASN A CA 1
ATOM 2700 C C . ASN A 1 358 ? -13.636 9.138 16.463 1.00 86.62 358 ASN A C 1
ATOM 2702 O O . ASN A 1 358 ? -14.727 8.885 16.984 1.00 86.62 358 ASN A O 1
ATOM 2706 N N . GLY A 1 359 ? -12.633 8.265 16.460 1.00 92.00 359 GLY A N 1
ATOM 2707 C CA . GLY A 1 359 ? -12.695 6.936 17.053 1.00 92.00 359 GLY A CA 1
ATOM 2708 C C . GLY A 1 359 ? -11.321 6.454 17.481 1.00 92.00 359 GLY A C 1
ATOM 2709 O O . GLY A 1 359 ? -10.310 7.071 17.169 1.00 92.00 359 GLY A O 1
ATOM 2710 N N . HIS A 1 360 ? -11.296 5.327 18.177 1.00 96.38 360 HIS A N 1
ATOM 2711 C CA . HIS A 1 360 ? -10.076 4.624 18.546 1.00 96.38 360 HIS A CA 1
ATOM 2712 C C . HIS A 1 360 ? -10.204 3.147 18.194 1.00 96.38 360 HIS A C 1
ATOM 2714 O O . HIS A 1 360 ? -11.302 2.586 18.205 1.00 96.38 360 HIS A O 1
ATOM 2720 N N . VAL A 1 361 ? -9.085 2.509 17.880 1.00 97.81 361 VAL A N 1
ATOM 2721 C CA . VAL A 1 361 ? -9.045 1.081 17.574 1.00 97.81 361 VAL A CA 1
ATOM 2722 C C . VAL A 1 361 ? -7.783 0.453 18.152 1.00 97.81 361 VAL A C 1
ATOM 2724 O O . VAL A 1 361 ? -6.721 1.072 18.192 1.00 97.81 361 VAL A O 1
ATOM 2727 N N . GLY A 1 362 ? -7.903 -0.788 18.607 1.00 98.06 362 GLY A N 1
ATOM 2728 C CA . GLY A 1 362 ? -6.790 -1.575 19.125 1.00 98.06 362 GLY A CA 1
ATOM 2729 C C . GLY A 1 362 ? -7.160 -3.047 19.239 1.00 98.06 362 GLY A C 1
ATOM 2730 O O . GLY A 1 362 ? -8.305 -3.433 18.988 1.00 98.06 362 GLY A O 1
ATOM 2731 N N . PHE A 1 363 ? -6.194 -3.871 19.624 1.00 98.00 363 PHE A N 1
ATOM 2732 C CA . PHE A 1 363 ? -6.401 -5.298 19.829 1.00 98.00 363 PHE A CA 1
ATOM 2733 C C . PHE A 1 363 ? -6.757 -5.600 21.279 1.00 98.00 363 PHE A C 1
ATOM 2735 O O . PHE A 1 363 ? -6.072 -5.161 22.199 1.00 98.00 363 PHE A O 1
ATOM 2742 N N . VAL A 1 364 ? -7.803 -6.387 21.495 1.00 97.94 364 VAL A N 1
ATOM 2743 C CA . VAL A 1 364 ? -8.245 -6.815 22.823 1.00 97.94 364 VAL A CA 1
ATOM 2744 C C . VAL A 1 364 ? -7.183 -7.696 23.478 1.00 97.94 364 VAL A C 1
ATOM 2746 O O . VAL A 1 364 ? -6.810 -8.740 22.944 1.00 97.94 364 VAL A O 1
ATOM 2749 N N . VAL A 1 365 ? -6.742 -7.303 24.671 1.00 97.25 365 VAL A N 1
ATOM 2750 C CA . VAL A 1 365 ? -5.837 -8.089 25.523 1.00 97.25 365 VAL A CA 1
ATOM 2751 C C . VAL A 1 365 ? -6.616 -8.789 26.633 1.00 97.25 365 VAL A C 1
ATOM 2753 O O . VAL A 1 365 ? -6.465 -9.992 26.831 1.00 97.25 365 VAL A O 1
ATOM 2756 N N . SER A 1 366 ? -7.472 -8.049 27.337 1.00 97.06 366 SER A N 1
ATOM 2757 C CA . SER A 1 366 ? -8.323 -8.548 28.423 1.00 97.06 366 SER A CA 1
ATOM 2758 C C . SER A 1 366 ? -9.556 -7.658 28.583 1.00 97.06 366 SER A C 1
ATOM 2760 O O . SER A 1 366 ? -9.590 -6.545 28.058 1.00 97.06 366 SER A O 1
ATOM 2762 N N . TRP A 1 367 ? -10.594 -8.134 29.270 1.00 98.00 367 TRP A N 1
ATOM 2763 C CA . TRP A 1 367 ? -11.804 -7.355 29.537 1.00 98.00 367 TRP A CA 1
ATOM 2764 C C . TRP A 1 367 ? -12.504 -7.821 30.814 1.00 98.00 367 TRP A C 1
ATOM 2766 O O . TRP A 1 367 ? -12.269 -8.920 31.315 1.00 98.00 367 TRP A O 1
ATOM 2776 N N . THR A 1 368 ? -13.375 -6.961 31.326 1.00 97.19 368 THR A N 1
ATOM 2777 C CA . THR A 1 368 ? -14.341 -7.231 32.391 1.00 97.19 368 THR A CA 1
ATOM 2778 C C . THR A 1 368 ? -15.742 -6.862 31.892 1.00 97.19 368 THR A C 1
ATOM 2780 O O . THR A 1 368 ? -15.924 -6.507 30.727 1.00 97.19 368 THR A O 1
ATOM 2783 N N . ASN A 1 369 ? -16.743 -6.885 32.773 1.00 95.19 369 ASN A N 1
ATOM 2784 C CA . ASN A 1 369 ? -18.093 -6.427 32.436 1.00 95.19 369 ASN A CA 1
ATOM 2785 C C . ASN A 1 369 ? -18.187 -4.904 32.223 1.00 95.19 369 ASN A C 1
ATOM 2787 O O . ASN A 1 369 ? -19.199 -4.428 31.717 1.00 95.19 369 ASN A O 1
ATOM 2791 N N . THR A 1 370 ? -17.174 -4.130 32.626 1.00 96.25 370 THR A N 1
ATOM 2792 C CA . THR A 1 370 ? -17.200 -2.657 32.562 1.00 96.25 370 THR A CA 1
ATOM 2793 C C . THR A 1 370 ? -16.024 -2.052 31.807 1.00 96.25 370 THR A C 1
ATOM 2795 O O . THR A 1 370 ? -16.108 -0.900 31.383 1.00 96.25 370 THR A O 1
ATOM 2798 N N . THR A 1 371 ? -14.938 -2.798 31.609 1.00 97.94 371 THR A N 1
ATOM 2799 C CA . THR A 1 371 ? -13.696 -2.289 31.019 1.00 97.94 371 THR A CA 1
ATOM 2800 C C . THR A 1 371 ? -13.088 -3.257 30.017 1.00 97.94 371 THR A C 1
ATOM 2802 O O . THR A 1 371 ? -13.331 -4.461 30.059 1.00 97.94 371 THR A O 1
ATOM 2805 N N . ILE A 1 372 ? -12.256 -2.729 29.126 1.00 98.19 372 ILE A N 1
ATOM 2806 C CA . ILE A 1 372 ? -11.479 -3.499 28.161 1.00 98.19 372 ILE A CA 1
ATOM 2807 C C . ILE A 1 372 ? -10.068 -2.930 28.043 1.00 98.19 372 ILE A C 1
ATOM 2809 O O . ILE A 1 372 ? -9.879 -1.719 27.960 1.00 98.19 372 ILE A O 1
ATOM 2813 N N . THR A 1 373 ? -9.069 -3.804 28.045 1.00 98.56 373 THR A N 1
ATOM 2814 C CA . THR A 1 373 ? -7.665 -3.455 27.831 1.00 98.56 373 THR A CA 1
ATOM 2815 C C . THR A 1 373 ? -7.305 -3.710 26.381 1.00 98.56 373 THR A C 1
ATOM 2817 O O . THR A 1 373 ? -7.471 -4.827 25.884 1.00 98.56 373 THR A O 1
ATOM 2820 N N . LEU A 1 374 ? -6.800 -2.674 25.713 1.00 98.50 374 LEU A N 1
ATOM 2821 C CA . LEU A 1 374 ? -6.358 -2.737 24.328 1.00 98.50 374 LEU A CA 1
ATOM 2822 C C . LEU A 1 374 ? -4.851 -2.566 24.222 1.00 98.50 374 LEU A C 1
ATOM 2824 O O . LEU A 1 374 ? -4.295 -1.632 24.798 1.00 98.50 374 LEU A O 1
ATOM 2828 N N . LEU A 1 375 ? -4.229 -3.398 23.396 1.00 98.50 375 LEU A N 1
ATOM 2829 C CA . LEU A 1 375 ? -2.927 -3.140 22.806 1.00 98.50 375 LEU A CA 1
ATOM 2830 C C . LEU A 1 375 ? -3.132 -2.354 21.508 1.00 98.50 375 LEU A C 1
ATOM 2832 O O . LEU A 1 375 ? -3.702 -2.874 20.548 1.00 98.50 375 LEU A O 1
ATOM 2836 N N . GLY A 1 376 ? -2.693 -1.100 21.475 1.00 97.56 376 GLY A N 1
ATOM 2837 C CA . GLY A 1 376 ? -2.964 -0.208 20.351 1.00 97.56 376 GLY A CA 1
ATOM 2838 C C . GLY A 1 376 ? -1.918 0.882 20.182 1.00 97.56 376 GLY A C 1
ATOM 2839 O O . GLY A 1 376 ? -1.123 1.149 21.084 1.00 97.56 376 GLY A O 1
ATOM 2840 N N . GLY A 1 377 ? -1.948 1.507 19.007 1.00 96.06 377 GLY A N 1
ATOM 2841 C CA . GLY A 1 377 ? -1.164 2.691 18.684 1.00 96.06 377 GLY A CA 1
ATOM 2842 C C . GLY A 1 377 ? -1.847 3.975 19.149 1.00 96.06 377 GLY A C 1
ATOM 2843 O O . GLY A 1 377 ? -3.040 3.979 19.442 1.00 96.06 377 GLY A O 1
ATOM 2844 N N . ASN A 1 378 ? -1.086 5.059 19.204 1.00 93.81 378 ASN A N 1
ATOM 2845 C CA . ASN A 1 378 ? -1.496 6.381 19.667 1.00 93.81 378 ASN A CA 1
ATOM 2846 C C . ASN A 1 378 ? -2.162 6.408 21.057 1.00 93.81 378 ASN A C 1
ATOM 2848 O O . ASN A 1 378 ? -3.001 7.253 21.360 1.00 93.81 378 ASN A O 1
ATOM 2852 N N . GLN A 1 379 ? -1.815 5.465 21.937 1.00 93.31 379 GLN A N 1
ATOM 2853 C CA . GLN A 1 379 ? -2.369 5.406 23.287 1.00 93.31 379 GLN A CA 1
ATOM 2854 C C . GLN A 1 379 ? -1.462 6.187 24.227 1.00 93.31 379 GLN A C 1
ATOM 2856 O O . GLN A 1 379 ? -0.490 5.646 24.744 1.00 93.31 379 GLN A O 1
ATOM 2861 N N . SER A 1 380 ? -1.788 7.467 24.430 1.00 93.25 380 SER A N 1
ATOM 2862 C CA . SER A 1 380 ? -0.866 8.438 25.038 1.00 93.25 380 SER A CA 1
ATOM 2863 C C . SER A 1 380 ? 0.398 8.609 24.179 1.00 93.25 380 SER A C 1
ATOM 2865 O O . SER A 1 380 ? 1.515 8.501 24.681 1.00 93.25 380 SER A O 1
ATOM 2867 N N . ASN A 1 381 ? 0.199 8.810 22.871 1.00 94.62 381 ASN A N 1
ATOM 2868 C CA . ASN A 1 381 ? 1.244 9.049 21.870 1.00 94.62 381 ASN A CA 1
ATOM 2869 C C . ASN A 1 381 ? 2.273 7.907 21.750 1.00 94.62 381 ASN A C 1
ATOM 2871 O O . ASN A 1 381 ? 3.411 8.124 21.344 1.00 94.62 381 ASN A O 1
ATOM 2875 N N . THR A 1 382 ? 1.891 6.675 22.112 1.00 97.69 382 THR A N 1
ATOM 2876 C CA . THR A 1 382 ? 2.771 5.498 22.081 1.00 97.69 382 THR A CA 1
ATOM 2877 C C . THR A 1 382 ? 2.013 4.204 21.772 1.00 97.69 382 THR A C 1
ATOM 2879 O O . THR A 1 382 ? 0.793 4.129 21.946 1.00 97.69 382 THR A O 1
ATOM 2882 N N . VAL A 1 383 ? 2.727 3.167 21.323 1.00 98.44 383 VAL A N 1
ATOM 2883 C CA . VAL A 1 383 ? 2.198 1.796 21.238 1.00 98.44 383 VAL A CA 1
ATOM 2884 C C . VAL A 1 383 ? 2.248 1.169 22.626 1.00 98.44 383 VAL A C 1
ATOM 2886 O O . VAL A 1 383 ? 3.330 0.821 23.091 1.00 98.44 383 VAL A O 1
ATOM 2889 N N . CYS A 1 384 ? 1.117 1.005 23.306 1.00 98.25 384 CYS A N 1
ATOM 2890 C CA . CYS A 1 384 ? 1.083 0.390 24.639 1.00 98.25 384 CYS A CA 1
ATOM 2891 C C . CYS A 1 384 ? -0.219 -0.376 24.901 1.00 98.25 384 CYS A C 1
ATOM 2893 O O . CYS A 1 384 ? -1.119 -0.377 24.063 1.00 98.25 384 CYS A O 1
ATOM 2895 N N . GLU A 1 385 ? -0.322 -1.026 26.064 1.00 98.38 385 GLU A N 1
ATOM 2896 C CA . GLU A 1 385 ? -1.596 -1.523 26.588 1.00 98.38 385 GLU A CA 1
ATOM 2897 C C . GLU A 1 385 ? -2.280 -0.426 27.424 1.00 98.38 385 GLU A C 1
ATOM 2899 O O . GLU A 1 385 ? -1.644 0.194 28.277 1.00 98.38 385 GLU A O 1
ATOM 2904 N N . LYS A 1 386 ? -3.574 -0.173 27.192 1.00 98.12 386 LYS A N 1
ATOM 2905 C CA . LYS A 1 386 ? -4.369 0.808 27.948 1.00 98.12 386 LYS A CA 1
ATOM 2906 C C . LYS A 1 386 ? -5.780 0.283 28.187 1.00 98.12 386 LYS A C 1
ATOM 2908 O O . LYS A 1 386 ? -6.389 -0.308 27.296 1.00 98.12 386 LYS A O 1
ATOM 2913 N N . THR A 1 387 ? -6.292 0.490 29.397 1.00 98.31 387 THR A N 1
ATOM 2914 C CA . THR A 1 387 ? -7.652 0.0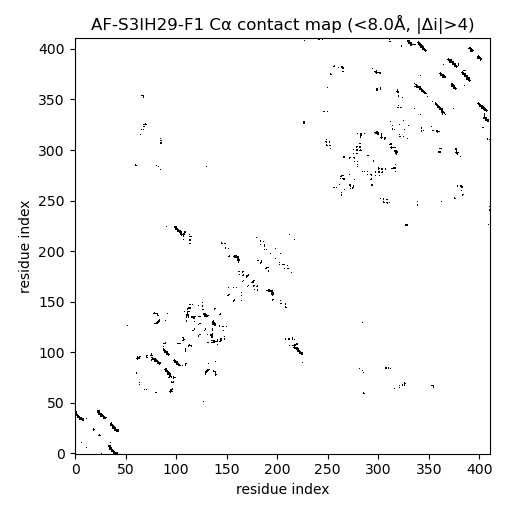97 29.783 1.00 98.31 387 THR A CA 1
ATOM 2915 C C . THR A 1 387 ? -8.628 1.240 29.535 1.00 98.31 387 THR A C 1
ATOM 2917 O O . THR A 1 387 ? -8.369 2.380 29.915 1.00 98.31 387 THR A O 1
ATOM 2920 N N . PHE A 1 388 ? -9.764 0.920 28.920 1.00 97.44 388 PHE A N 1
ATOM 2921 C CA . PHE A 1 388 ? -10.850 1.843 28.609 1.00 97.44 388 PHE A CA 1
ATOM 2922 C C . PHE A 1 388 ? -12.174 1.336 29.201 1.00 97.44 388 PHE A C 1
ATOM 2924 O O . PHE A 1 388 ? -12.368 0.119 29.296 1.00 97.44 388 PHE A O 1
ATOM 2931 N N . PRO A 1 389 ? -13.115 2.226 29.559 1.00 97.50 389 PRO A N 1
ATOM 2932 C CA . PRO A 1 389 ? -14.489 1.834 29.861 1.00 97.50 389 PRO A CA 1
ATOM 2933 C C . PRO A 1 389 ? -15.167 1.264 28.609 1.00 97.50 389 PRO A C 1
ATOM 2935 O O . PRO A 1 389 ? -14.990 1.802 27.515 1.00 97.50 389 PRO A O 1
ATOM 2938 N N . LEU A 1 390 ? -15.992 0.222 28.760 1.00 95.44 390 LEU A N 1
ATOM 2939 C CA . LEU A 1 390 ? -16.831 -0.278 27.659 1.00 95.44 390 LEU A CA 1
ATOM 2940 C C . LEU A 1 390 ? -17.846 0.778 27.194 1.00 95.44 390 LEU A C 1
ATOM 2942 O O . LEU A 1 390 ? -18.148 0.884 26.004 1.00 95.44 390 LEU A O 1
ATOM 2946 N N . LEU A 1 391 ? -18.335 1.567 28.149 1.00 96.19 391 LEU A N 1
ATOM 2947 C CA . LEU A 1 391 ? -19.233 2.693 27.962 1.00 96.19 391 LEU A CA 1
ATOM 2948 C C . LEU A 1 391 ? -18.791 3.814 28.902 1.00 96.19 391 LEU A C 1
ATOM 2950 O O . LEU A 1 391 ? -18.768 3.628 30.118 1.00 96.19 391 LEU A O 1
ATOM 2954 N N . GLU A 1 392 ? -18.455 4.968 28.341 1.00 95.94 392 GLU A N 1
ATOM 2955 C CA . GLU A 1 392 ? -18.097 6.169 29.092 1.00 95.94 392 GLU A CA 1
ATOM 2956 C C . GLU A 1 392 ? -19.244 7.174 29.026 1.00 95.94 392 GLU A C 1
ATOM 2958 O O . GLU A 1 392 ? -19.819 7.431 27.959 1.00 95.94 392 GLU A O 1
ATOM 2963 N N . LYS A 1 393 ? -19.601 7.725 30.185 1.00 94.75 393 LYS A N 1
ATOM 2964 C CA . LYS A 1 393 ? -20.673 8.705 30.325 1.00 94.75 393 LYS A CA 1
ATOM 2965 C C . LYS A 1 393 ? -20.216 9.858 31.198 1.00 94.75 393 LYS A C 1
ATOM 2967 O O . LYS A 1 393 ? -19.564 9.638 32.215 1.00 94.75 393 LYS A O 1
ATOM 2972 N N . ASN A 1 394 ? -20.693 11.045 30.857 1.00 91.38 394 ASN A N 1
ATOM 2973 C CA . ASN A 1 394 ? -20.616 12.231 31.691 1.00 91.38 394 ASN A CA 1
ATOM 2974 C C . ASN A 1 394 ? -22.043 12.693 31.999 1.00 91.38 394 ASN A C 1
ATOM 2976 O O . ASN A 1 394 ? -22.775 13.184 31.134 1.00 91.38 394 ASN A O 1
ATOM 2980 N N . GLY A 1 395 ? -22.488 12.392 33.220 1.00 90.69 395 GLY A N 1
ATOM 2981 C CA . GLY A 1 395 ? -23.901 12.445 33.587 1.00 90.69 395 GLY A CA 1
ATOM 2982 C C . GLY A 1 395 ? -24.743 11.509 32.711 1.00 90.69 395 GLY A C 1
ATOM 2983 O O . GLY A 1 395 ? -24.495 10.305 32.642 1.00 90.69 395 GLY A O 1
ATOM 2984 N N . ASN A 1 396 ? -25.737 12.073 32.021 1.00 87.00 396 ASN A N 1
ATOM 2985 C CA . ASN A 1 396 ? -26.612 11.330 31.106 1.00 87.00 396 ASN A CA 1
ATOM 2986 C C . ASN A 1 396 ? -26.084 11.273 29.665 1.00 87.00 396 ASN A C 1
ATOM 2988 O O . ASN A 1 396 ? -26.649 10.561 28.832 1.00 87.00 396 ASN A O 1
ATOM 2992 N N . THR A 1 397 ? -25.009 12.000 29.361 1.00 89.62 397 THR A N 1
ATOM 2993 C CA . THR A 1 397 ? -24.448 12.075 28.013 1.00 89.62 397 THR A CA 1
ATOM 2994 C C . THR A 1 397 ? -23.464 10.933 27.800 1.00 89.62 397 THR A C 1
ATOM 2996 O O . THR A 1 397 ? -22.531 10.746 28.579 1.00 89.62 397 THR A O 1
ATOM 2999 N N . LYS A 1 398 ? -23.669 10.157 26.734 1.00 93.12 398 LYS A N 1
ATOM 3000 C CA . LYS A 1 398 ? -22.712 9.140 26.286 1.00 93.12 398 LYS A CA 1
ATOM 3001 C C . LYS A 1 398 ? -21.534 9.831 25.598 1.00 93.12 398 LYS A C 1
ATOM 3003 O O . LYS A 1 398 ? -21.747 10.496 24.589 1.00 93.12 398 LYS A O 1
ATOM 3008 N N . GLU A 1 399 ? -20.322 9.649 26.113 1.00 94.88 399 GLU A N 1
ATOM 3009 C CA . GLU A 1 399 ? -19.103 10.246 25.546 1.00 94.88 399 GLU A CA 1
ATOM 3010 C C . GLU A 1 399 ? -18.385 9.283 24.601 1.00 94.88 399 GLU A C 1
ATOM 3012 O O . GLU A 1 399 ? -17.929 9.684 23.530 1.00 94.88 399 GLU A O 1
ATOM 3017 N N . SER A 1 400 ? -18.326 7.997 24.955 1.00 96.06 400 SER A N 1
ATOM 3018 C CA . SER A 1 400 ? -17.747 6.967 24.096 1.00 96.06 400 SER A CA 1
ATOM 3019 C C . SER A 1 400 ? -18.316 5.578 24.377 1.00 96.06 400 SER A C 1
ATOM 3021 O O . SER A 1 400 ? -18.764 5.286 25.487 1.00 96.06 400 SER A O 1
ATOM 3023 N N . GLU A 1 401 ? -18.291 4.700 23.375 1.00 96.38 401 GLU A N 1
ATOM 3024 C CA . GLU A 1 401 ? -18.607 3.279 23.557 1.00 96.38 401 GLU A CA 1
ATOM 3025 C C . GLU A 1 401 ? -17.863 2.389 22.564 1.00 96.38 401 GLU A C 1
ATOM 3027 O O . GLU A 1 401 ? -17.456 2.828 21.483 1.00 96.38 401 GLU A O 1
ATOM 3032 N N . PHE A 1 402 ? -17.708 1.115 22.918 1.00 97.06 402 PHE A N 1
ATOM 3033 C CA . PHE A 1 402 ? -17.251 0.096 21.980 1.00 97.06 402 PHE A CA 1
ATOM 3034 C C . PHE A 1 402 ? -18.404 -0.361 21.087 1.00 97.06 402 PHE A C 1
ATOM 3036 O O . PHE A 1 402 ? -19.375 -0.950 21.552 1.00 97.06 402 PHE A O 1
ATOM 3043 N N . VAL A 1 403 ? -18.285 -0.086 19.787 1.00 95.94 403 VAL A N 1
ATOM 3044 C CA . VAL A 1 403 ? -19.355 -0.303 18.797 1.00 95.94 403 VAL A CA 1
ATOM 3045 C C . VAL A 1 403 ? -19.175 -1.585 17.984 1.00 95.94 403 VAL A C 1
ATOM 3047 O O . VAL A 1 403 ? -20.133 -2.087 17.392 1.00 95.94 403 VAL A O 1
ATOM 3050 N N . ARG A 1 404 ? -17.952 -2.129 17.930 1.00 95.81 404 ARG A N 1
ATOM 3051 C CA . ARG A 1 404 ? -17.626 -3.363 17.200 1.00 95.81 404 ARG A CA 1
ATOM 3052 C C . ARG A 1 404 ? -16.492 -4.138 17.858 1.00 95.81 404 ARG A C 1
ATOM 3054 O O . ARG A 1 404 ? -15.508 -3.550 18.302 1.00 95.81 404 ARG A O 1
ATOM 3061 N N . PHE A 1 405 ? -16.611 -5.460 17.780 1.00 96.94 405 PHE A N 1
ATOM 3062 C CA . PHE A 1 405 ? -15.521 -6.415 17.945 1.00 96.94 405 PHE A CA 1
ATOM 3063 C C . PHE A 1 405 ? -15.395 -7.224 16.658 1.00 96.94 405 PHE A C 1
ATOM 3065 O O . PHE A 1 405 ? -16.401 -7.680 16.110 1.00 96.94 405 PHE A O 1
ATOM 3072 N N . LEU A 1 406 ? -14.180 -7.366 16.147 1.00 95.19 406 LEU A N 1
ATOM 3073 C CA . LEU A 1 406 ? -13.914 -7.946 14.836 1.00 95.19 406 LEU A CA 1
ATOM 3074 C C . LEU A 1 406 ? -12.770 -8.951 14.938 1.00 95.19 406 LEU A C 1
ATOM 3076 O O . LEU A 1 406 ? -11.812 -8.730 15.674 1.00 95.19 406 LEU A O 1
ATOM 3080 N N . MET A 1 407 ? -12.848 -10.033 14.176 1.00 91.19 407 MET A N 1
ATOM 3081 C CA . MET A 1 407 ? -11.751 -10.983 14.018 1.00 91.19 407 MET A CA 1
ATOM 3082 C C . MET A 1 407 ? -11.352 -11.054 12.540 1.00 91.19 407 MET A C 1
ATOM 3084 O O . MET A 1 407 ? -12.249 -11.223 11.707 1.00 91.19 407 MET A O 1
ATOM 3088 N N . PRO A 1 408 ? -10.058 -10.933 12.191 1.00 83.00 408 PRO A N 1
ATOM 3089 C CA . PRO A 1 408 ? -9.578 -11.225 10.842 1.00 83.00 408 PRO A CA 1
ATOM 3090 C C . PRO A 1 408 ? -10.033 -12.612 10.384 1.00 83.00 408 PRO A C 1
ATOM 3092 O O . PRO A 1 408 ? -9.915 -13.587 11.127 1.00 83.00 408 PRO A O 1
ATOM 3095 N N . VAL A 1 409 ? -10.594 -12.690 9.176 1.00 71.50 409 VAL A N 1
ATOM 3096 C CA . VAL A 1 409 ? -10.879 -13.976 8.533 1.00 71.50 409 VAL A CA 1
ATOM 3097 C C . VAL A 1 409 ? -9.566 -14.496 7.957 1.00 71.50 409 VAL A C 1
ATOM 3099 O O . VAL A 1 409 ? -8.867 -13.773 7.250 1.00 71.50 409 VAL A O 1
ATOM 3102 N N . ILE A 1 410 ? -9.219 -15.732 8.297 1.00 56.75 410 ILE A N 1
ATOM 3103 C CA . ILE A 1 410 ? -7.995 -16.383 7.822 1.00 56.75 410 ILE A CA 1
ATOM 3104 C C . ILE A 1 410 ? -8.297 -16.948 6.448 1.00 56.75 410 ILE A C 1
ATOM 3106 O O . ILE A 1 410 ? -9.292 -17.661 6.288 1.00 56.75 410 ILE A O 1
ATOM 3110 N N . VAL A 1 411 ? -7.468 -16.572 5.480 1.00 47.03 411 VAL A N 1
ATOM 3111 C CA . VAL A 1 411 ? -7.560 -17.017 4.089 1.00 47.03 411 VAL A CA 1
ATOM 3112 C C . VAL A 1 411 ? -6.614 -18.178 3.862 1.00 47.03 411 VAL A C 1
ATOM 3114 O O . VAL A 1 411 ? -5.449 -18.060 4.303 1.00 47.03 411 VAL A O 1
#

Foldseek 3Di:
DDKDWFAAPVCVVVVVVVCVVQVWAWDDWDDPPGIIMTDTHNPDPPDPDPQPPVPDDPDLLAPPLLPLAFQDDDDADQFQAKEALAVQWMWTAHSSRWIKIFHDFAPCQRQLQLQQAFDDPLLVSLAFRYDHVTGTRHRHVVSNLVSQLVVCPDPVRQQDFLLVNQCVSQPPVRDPSVVLSVQLCVQQVRDSRDGNVPDDPVSSSSNSVSSSVVSRGTGDDMDTPADDDPPPDDDPDPVVVQVVLLCQLVVVLVVLQPDDFVQFFADDPPDARVVLVVLCCNQAVSDDPDPHSPDQQFLSSSQCSQSVSVFHGLSDRALCSVVSCSRVQWDWDPDADASWKWKKAFDDCPDVSCSDHHIHIFGFHDDDPFKTWGQTAPPVRGRHIDMDTQWDDDVPRTGMHTPTTIGGDDD

pLDDT: mean 83.2, std 18.24, range [25.09, 98.69]

Radius of gyration: 27.99 Å; Cα contacts (8 Å, |Δi|>4): 774; chains: 1; bounding box: 55×88×70 Å

Solvent-accessible surface area (backbone atoms only — not comparable to full-atom values): 22316 Å² total; per-residue (Å²): 118,52,72,50,67,77,34,43,74,87,48,44,65,57,53,53,49,52,38,52,74,69,56,34,44,77,69,49,77,46,79,70,86,71,30,32,33,41,32,27,30,76,58,74,79,81,77,88,62,89,61,79,65,82,79,52,73,96,51,77,63,46,78,38,71,75,43,58,61,55,52,74,89,76,84,66,68,71,43,55,36,37,37,56,47,42,93,60,28,27,41,36,27,14,47,57,54,32,48,40,31,28,34,52,52,22,69,26,44,51,23,18,14,37,66,66,50,52,56,51,71,70,38,47,78,46,55,37,35,32,41,70,88,64,31,27,18,27,60,37,58,66,48,20,38,49,37,43,42,52,51,50,62,32,88,90,26,20,80,26,25,45,40,56,36,34,35,69,74,37,40,63,94,84,37,65,23,68,62,50,35,47,51,47,24,76,75,64,71,51,54,56,78,42,43,46,70,79,56,51,73,68,52,42,51,49,50,37,56,47,44,21,59,74,61,49,62,31,82,55,49,79,44,66,71,57,55,75,76,77,79,88,68,76,102,76,67,68,70,64,56,50,57,60,50,45,46,44,29,46,50,45,49,51,51,51,43,67,42,58,65,77,70,34,20,54,49,66,85,95,47,60,34,68,57,55,49,44,19,36,52,63,18,24,67,85,59,80,68,80,66,60,44,76,48,85,39,17,22,8,40,51,21,28,23,26,26,75,52,63,36,84,55,72,60,41,44,53,29,54,43,64,70,47,40,53,64,58,53,47,48,78,44,96,59,88,47,74,55,19,41,37,32,34,40,41,53,77,74,86,55,86,77,53,70,69,82,60,53,44,29,26,27,28,65,52,73,61,99,59,33,37,28,25,45,23,28,55,54,89,50,19,35,36,78,50,76,42,59,46,64,38,63,60,87,91,44,68,48,33,34,62,79,43,26,32,35,80,61,88,129

InterPro domains:
  IPR007921 CHAP domain [PF05257] (292-378)
  IPR013423 Conserved hypothetical protein CHP02594 [TIGR02594] (267-387)

Secondary structure (DSSP, 8-state):
-EEEEEEETTTHHHHHHHHHHTT-EEEEEEE-SSEEEEEEE------SS--TTTTS-SS-S-TTTS-SSPPPSSS--SEEEEEEEETTEEEEEETTS-EEEEESS-HHHHTT-TT-PBSSHHHHHTT--EESSSBEE-SSHHHHHHHHHHHHTSTTTTTSBHHHHHHHHS-TTTS-HHHHHHHHHHHH---TT-BGGG--HHHHHHHHHHHHHHTT----EEEESPPP----S-SSSHHHHHHHHHHHHHHHHHHHHHS-HHHHBPPPTT---HHHHHHHHHH-TTS--TTGGGS--HHHHHHHHHHHTT----S-SSTHHHHH-TT--EEEESS--TT-EEEEEESP-S-TT--SS-EEEEEEEEE-SSEEEEEESSTTSBSEEEEEESEEEETTEEEEEEEEEEEEPP-

Nearest PDB structures (foldseek):
  7pjw-assembly1_x  TM=8.235E-01  e=3.506E+00  Escherichia coli
  4inl-assembly1_A  TM=3.487E-01  e=1.695E-01  Staphylococcus aureus subsp. aureus NCTC 8325
  3izp-assembly1_E  TM=5.965E-01  e=4.941E+00  Thermus thermophilus
  2vid-assembly3_B  TM=3.643E-01  e=4.407E+00  Staphylococcus aureus

Sequence (411 aa):
MDTITDIGKTSLAGVLAALAQAKMKIGSIVDAGGTYSVTYDLAQSSSDGASLSETLPSTPPVANMDSPAPPPAGAHGPFVHARAIAPKTILYTDASGRDEIREGGSRSWRNCNAGNIRKGDFSINCGAIGNDGSFAIFPDEDTGKAAIIALLRTATYIKLTLKQAIFRYAPPEENKSAEYAQFIHDKTGIALTAVLADLKMDDFRKIAKFIQVVEGWKPGTIRPNAPPAPLMGAAIGVASSAASATQDWMTIARREAALPVHERSQWPDPGENPRILNYFKVCAPWFEVVGGDEVDWCAAFVNYCLVSSGHMGTDHPGARSFFWNKKHQFLVLKEPKPGAIAVRRYAPFTDPSWATGNGHVGFVVSWTNTTITLLGGNQSNTVCEKTFPLLEKNGNTKESEFVRFLMPVIV

Mean predicted aligned error: 12.78 Å

Organism: NCBI:txid990285